Protein AF-A0A958L9L6-F1 (afdb_monomer)

Solvent-accessible surface area (backbone atoms only — not comparable to full-atom values): 23900 Å² total; per-residue (Å²): 133,82,73,75,76,57,83,47,54,63,52,34,65,40,58,26,50,56,84,92,42,79,41,20,34,39,56,53,23,27,55,52,35,28,65,25,54,70,37,57,54,49,74,43,68,43,80,93,53,85,84,73,60,66,41,77,41,47,22,61,64,42,53,63,46,32,39,76,43,35,75,62,50,31,68,38,61,46,39,55,55,84,55,63,70,56,37,56,69,61,63,46,49,82,83,49,56,77,49,52,52,38,25,52,48,64,55,74,69,35,78,51,49,60,56,53,52,50,54,51,48,56,36,57,76,68,66,53,83,72,50,78,66,51,49,48,51,54,50,51,52,51,31,53,51,51,50,51,28,37,33,60,23,57,55,48,14,58,32,49,41,41,72,87,69,77,55,88,64,51,40,19,58,67,69,48,57,69,69,60,32,56,39,50,48,43,31,54,52,30,45,51,53,46,57,50,42,69,63,66,74,56,62,69,66,58,55,53,51,37,50,51,52,26,35,51,29,44,51,57,37,49,56,52,31,35,70,43,22,58,74,77,57,54,61,68,67,47,30,50,50,50,51,46,53,66,74,68,37,32,53,61,56,12,24,54,26,16,44,53,12,18,56,24,17,50,47,20,63,75,66,67,40,66,68,32,48,50,47,16,50,53,24,42,51,50,12,48,51,31,38,50,47,43,52,49,52,49,25,68,62,70,75,44,82,64,65,88,49,71,31,32,41,46,54,44,28,32,54,42,13,39,52,52,25,52,57,50,27,73,76,66,73,45,41,64,39,43,33,21,17,18,46,49,28,23,54,38,39,50,48,52,71,76,36,45,91,81,24,57,77,71,93,70,71,74,59,77,92,69,54,95,45,69,44,53,54,55,14,52,55,36,33,49,48,13,48,5,26,42,47,35,24,48,39,38,47,56,56,40,50,54,44,45,76,71,40,44,80,84,36,43,66,61,43,54,55,48,52,51,51,29,53,54,25,42,55,54,13,52,54,31,36,52,53,12,52,53,35,41,28,53,26,31,27,75,75,71,76,40,56,74,64,93,43,79,90,66,66,114

Sequence (460 aa):
IFAQTPLAEPLKSLHVQDGGRIKPFNTFANEALQLIYGKETFSGNRPGDSSGALEKRHAVDIILTWMIIPDHWQEVPIVQIRHNGLKEALGLDPDKTKKTYFTPLELLRNDRLALLIQELNNRRDAQEKLDPYYQAVETLESQLSMFQAIATGIALRVLPPSKESGMSKWFSVNELSGESQEKFAKITQAFIKLVSLQVSATDPDEVAKVKLELQQAVDDFKDFARAQDPEAYGSEDLVKAEVHLKDFHPFQWAWMAYLLATILAAMAFVSHKKWAQTGAWIFMILGLVLHTYGMSLRVYIIGRPPVSNMYETVIWVPWGTVVFAMILNAIRKNYLLFIGAGLAATLCLILSDLSPVVLDPSLQPLQPVLRDNFWLVVHVIIIVTSYAAFFLAFAIGDILLFYFARDEHKFKNVIKEGVHGIYRSLQIGVVLLALGIITGGIWADYSWGRFWGWDPKETW

Foldseek 3Di:
DPDPDALQNLQQLFWFDDQNDIAGVLQVLQVLLCLFQVGQWDWDDQVPDPVPHTDIHGSSLPLLVCQVPVVVQLQDFRGFQDDLVLCVQLVPDPVCSPPGTDGLVSQVPRPSLVVLVVVLVVCVVVVHDDDPNSVSSVSNVVSSVSSVCSNQQNRGQRAAAAPVVPDLGGDTLNRDDDPLVVLVVQLVVLSVVLSVCVSVVDDPVVSVVS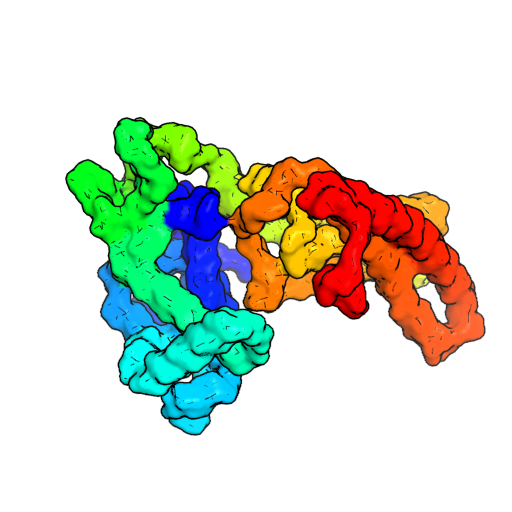SVSNNVSSVVNLVVRCVRPVVSSDDSVLNVLNSCLVVVVLLVLLLVLLVQLLVLLVCCQVPVDPVSVVSNVVSLVSSLVSLVSSQVSLCVNQVAGQQQDPLSLLSLLLSLLSVLLVVCCVVQVRSLSSNLSSVSSNVSSVCSVPPCVVNVPDSHHDDPLQPPQPLSRLLRNLLSSLSSLQSSLVSLVVVLVVVVVVPCVVCVVVNVSSVVSSVVSNVSSVVSNVVSLVSQLVSCCVSVVGSDDPDPVGPD

Mean predicted aligned error: 6.84 Å

Radius of gyration: 25.93 Å; Cα contacts (8 Å, |Δi|>4): 626; chains: 1; bounding box: 67×48×66 Å

Nearest PDB structures (foldseek):
  7s9y-assembly1_A  TM=7.831E-01  e=1.043E-15  Helicobacter hepaticus
  7s9z-assembly1_A  TM=6.158E-01  e=1.303E-12  Helicobacter hepaticus
  5iqp-assembly1_B  TM=2.280E-01  e=6.670E+00  Homo sapiens
  6yo8-assembly2_C  TM=2.419E-01  e=9.889E+00  Homo sapiens

Secondary structure (DSSP, 8-state):
--PPPPTTGGGGG-EEEETTEEEEHHHHHHHHHHHHHSSSEEEEEPTT--S-PEEEEEHHHHHHHHHHSHHHHHHS--EE---HHHHHHTT--TTTTT-SEE-HHHHHT-HHHHHHHHHHHHHHHTTPPPPHHHHHHHHHHHHHHHHHHHHTTSS-EEEPPPGGG---SPEEGGG--THHHHHHHHHHHHHHHHHHHHHTT--HHHHHHHHHHHHHHHHHHHHHHHHH-HHHH--HHHHHHHHHHHHH-HHHHHHHHHHHHHHHHHHHHHH--HHHHHHHHHHHHHHHHHHHHHHHHHHHHHSS-S-SSHHHHHHHHHHHHHHHHHHHHHHH--THHHHHHHHHHHHHHHHHHH-TTTS----PPPPGGGTT-HHHHHHHHHHHHHHHHHHHHHHHHHHHHHHHHHHHHHHHHHHHHHHHHHHHHHHHHHHHHHHHHHHHHHHHHHHHSSS---STTT--

Structure (mmCIF, N/CA/C/O backbone):
data_AF-A0A958L9L6-F1
#
_entry.id   AF-A0A958L9L6-F1
#
loop_
_atom_site.group_PDB
_atom_site.id
_atom_site.type_symbol
_atom_site.label_atom_id
_atom_site.label_alt_id
_atom_site.label_comp_id
_atom_site.label_asym_id
_atom_site.label_entity_id
_atom_site.label_seq_id
_atom_site.pdbx_PDB_ins_code
_atom_site.Cartn_x
_atom_site.Cartn_y
_atom_site.Cartn_z
_atom_site.occupancy
_atom_site.B_iso_or_equiv
_atom_site.auth_seq_id
_atom_site.auth_comp_id
_atom_site.auth_asym_id
_atom_site.auth_atom_id
_atom_site.pdbx_PDB_model_num
ATOM 1 N N . ILE A 1 1 ? 16.183 -5.938 12.113 1.00 29.38 1 ILE A N 1
ATOM 2 C CA . ILE A 1 1 ? 15.165 -5.537 11.106 1.00 29.38 1 ILE A CA 1
ATOM 3 C C . ILE A 1 1 ? 13.974 -6.503 11.097 1.00 29.38 1 ILE A C 1
ATOM 5 O O . ILE A 1 1 ? 12.914 -6.113 10.642 1.00 29.38 1 ILE A O 1
ATOM 9 N N . PHE A 1 2 ? 14.060 -7.685 11.721 1.00 26.39 2 PHE A N 1
ATOM 10 C CA . PHE A 1 2 ? 12.858 -8.385 12.182 1.00 26.39 2 PHE A CA 1
ATOM 11 C C . PHE A 1 2 ? 12.266 -7.602 13.356 1.00 26.39 2 PHE A C 1
ATOM 13 O O . PHE A 1 2 ? 12.851 -7.577 14.439 1.00 26.39 2 PHE A O 1
ATOM 20 N N . ALA A 1 3 ? 11.186 -6.861 13.118 1.00 37.59 3 ALA A N 1
ATOM 21 C CA . ALA A 1 3 ? 10.368 -6.368 14.214 1.00 37.59 3 ALA A CA 1
ATOM 22 C C . ALA A 1 3 ? 9.847 -7.592 14.980 1.00 37.59 3 ALA A C 1
ATOM 24 O O . ALA A 1 3 ? 9.479 -8.589 14.359 1.00 37.59 3 ALA A O 1
ATOM 25 N N . GLN A 1 4 ? 9.869 -7.540 16.311 1.00 56.03 4 GLN A N 1
ATOM 26 C CA . GLN A 1 4 ? 9.242 -8.569 17.138 1.00 56.03 4 GLN A CA 1
ATOM 27 C C . GLN A 1 4 ? 7.792 -8.755 16.677 1.00 56.03 4 GLN A C 1
ATOM 29 O O . GLN A 1 4 ? 7.137 -7.772 16.320 1.00 56.03 4 GLN A O 1
ATOM 34 N N . THR A 1 5 ? 7.315 -9.999 16.638 1.00 65.81 5 THR A N 1
ATOM 35 C CA . THR A 1 5 ? 5.911 -10.321 16.358 1.00 65.81 5 THR A CA 1
ATOM 36 C C . THR A 1 5 ? 5.005 -9.413 17.196 1.00 65.81 5 THR A C 1
ATOM 38 O O . THR A 1 5 ? 5.297 -9.253 18.386 1.00 65.81 5 THR A O 1
ATOM 41 N N . PRO A 1 6 ? 3.940 -8.817 16.624 1.00 76.75 6 PRO A N 1
ATOM 42 C CA . PRO A 1 6 ? 3.036 -7.956 17.379 1.00 76.75 6 PRO A CA 1
ATOM 43 C C . PRO A 1 6 ? 2.556 -8.640 18.654 1.00 76.75 6 PRO A C 1
ATOM 45 O O . PRO A 1 6 ? 2.326 -9.856 18.677 1.00 76.75 6 PRO A O 1
ATOM 48 N N . LEU A 1 7 ? 2.428 -7.863 19.726 1.00 80.31 7 LEU A N 1
ATOM 49 C CA . LEU A 1 7 ? 1.979 -8.393 21.006 1.00 80.31 7 LEU A CA 1
ATOM 50 C C . LEU A 1 7 ? 0.584 -9.007 20.843 1.00 80.31 7 LEU A C 1
ATOM 52 O O . LEU A 1 7 ? 0.374 -10.164 21.207 1.00 80.31 7 LEU A O 1
ATOM 56 N N . ALA A 1 8 ? -0.329 -8.257 20.230 1.00 84.69 8 ALA A N 1
ATOM 57 C CA . ALA A 1 8 ? -1.719 -8.624 20.020 1.00 84.69 8 ALA A CA 1
ATOM 58 C C . ALA A 1 8 ? -1.969 -9.227 18.628 1.00 84.69 8 ALA A C 1
ATOM 60 O O . ALA A 1 8 ? -2.948 -8.899 17.960 1.00 84.69 8 ALA A O 1
ATOM 61 N N . GLU A 1 9 ? -1.095 -10.142 18.194 1.00 89.25 9 GLU A N 1
ATOM 62 C CA . GLU A 1 9 ? -1.241 -10.887 16.936 1.00 89.25 9 GLU A CA 1
ATOM 63 C C . GLU A 1 9 ? -2.655 -11.465 16.700 1.00 89.25 9 GLU A C 1
ATOM 65 O O . GLU A 1 9 ? -3.151 -11.290 15.584 1.00 89.25 9 GLU A O 1
ATOM 70 N N . PRO A 1 10 ? -3.358 -12.045 17.701 1.00 92.56 10 PRO A N 1
ATOM 71 C CA . PRO A 1 10 ? -4.717 -12.556 17.502 1.00 92.56 10 PRO A CA 1
ATOM 72 C C . PRO A 1 10 ? -5.707 -11.536 16.928 1.00 92.56 10 PRO A C 1
ATOM 74 O O . PRO A 1 10 ? -6.582 -11.887 16.135 1.00 92.56 10 PRO A O 1
ATOM 77 N N . LEU A 1 11 ? -5.545 -10.251 17.268 1.00 93.88 11 LEU A N 1
ATOM 78 C CA . LEU A 1 11 ? -6.422 -9.188 16.781 1.00 93.88 11 LEU A CA 1
ATOM 79 C C . LEU A 1 11 ? -6.287 -8.964 15.276 1.00 93.88 11 LEU A C 1
ATOM 81 O O . LEU A 1 11 ? -7.221 -8.448 14.673 1.00 93.88 11 LEU A O 1
ATOM 85 N N . LYS A 1 12 ? -5.171 -9.353 14.640 1.00 94.25 12 LYS A N 1
ATOM 86 C CA . LYS A 1 12 ? -4.914 -9.069 13.218 1.00 94.25 12 LYS A CA 1
ATOM 87 C C . LYS A 1 12 ? -6.055 -9.504 12.300 1.00 94.25 12 LYS A C 1
ATOM 89 O O . LYS A 1 12 ? -6.345 -8.795 11.341 1.00 94.25 12 LYS A O 1
ATOM 94 N N . SER A 1 13 ? -6.674 -10.650 12.589 1.00 93.19 13 SER A N 1
ATOM 95 C CA . SER A 1 13 ? -7.717 -11.267 11.755 1.00 93.19 13 SER A CA 1
ATOM 96 C C . SER A 1 13 ? -9.149 -10.848 12.112 1.00 93.19 13 SER A C 1
ATOM 98 O O . SER A 1 13 ? -10.102 -11.326 11.492 1.00 93.19 13 SER A O 1
ATOM 100 N N . LEU A 1 14 ? -9.331 -9.979 13.112 1.00 95.38 14 LEU A N 1
ATOM 101 C CA . LEU A 1 14 ? -10.655 -9.482 13.475 1.00 95.38 14 LEU A CA 1
ATOM 102 C C . LEU A 1 14 ? -11.242 -8.692 12.297 1.00 95.38 14 LEU A C 1
ATOM 104 O O . LEU A 1 14 ? -10.571 -7.824 11.743 1.00 95.38 14 LEU A O 1
ATOM 108 N N . HIS A 1 15 ? -12.473 -9.007 11.901 1.00 95.44 15 HIS A N 1
ATOM 109 C CA . HIS A 1 15 ? -13.129 -8.345 10.775 1.00 95.44 15 HIS A CA 1
ATOM 110 C C . HIS A 1 15 ? -13.615 -6.956 11.193 1.00 95.44 15 HIS A C 1
ATOM 112 O O . HIS A 1 15 ? -14.270 -6.803 12.224 1.00 95.44 15 HIS A O 1
ATOM 118 N N . VAL A 1 16 ? -13.291 -5.951 10.381 1.00 94.88 16 VAL A N 1
ATOM 119 C CA . VAL A 1 16 ? -13.715 -4.563 10.572 1.00 94.88 16 VAL A CA 1
ATOM 120 C C . VAL A 1 16 ? -14.309 -4.040 9.269 1.00 94.88 16 VAL A C 1
ATOM 122 O O . VAL A 1 16 ? -13.679 -4.139 8.214 1.00 94.88 16 VAL A O 1
ATOM 125 N N . GLN A 1 17 ? -15.512 -3.470 9.328 1.00 93.00 17 GLN A N 1
ATOM 126 C CA . GLN A 1 17 ? -16.100 -2.754 8.197 1.00 93.00 17 GLN A CA 1
ATOM 127 C C . GLN A 1 17 ? -15.580 -1.313 8.166 1.00 93.00 17 GLN A C 1
ATOM 129 O O . GLN A 1 17 ? -15.917 -0.506 9.030 1.00 93.00 17 GLN A O 1
ATOM 134 N N . ASP A 1 18 ? -14.818 -0.968 7.132 1.00 90.56 18 ASP A N 1
ATOM 135 C CA . ASP A 1 18 ? -14.316 0.389 6.913 1.00 90.56 18 ASP A CA 1
ATOM 136 C C . ASP A 1 18 ? -14.115 0.676 5.415 1.00 90.56 18 ASP A C 1
ATOM 138 O O . ASP A 1 18 ? -13.802 -0.222 4.629 1.00 90.56 18 ASP A O 1
ATOM 142 N N . GLY A 1 19 ? -14.335 1.926 4.997 1.00 81.94 19 GLY A N 1
ATOM 143 C CA . GLY A 1 19 ? -14.211 2.335 3.591 1.00 81.94 19 GLY A CA 1
ATOM 144 C C . GLY A 1 19 ? -15.162 1.605 2.631 1.00 81.94 19 GLY A C 1
ATOM 145 O O . GLY A 1 19 ? -14.868 1.482 1.448 1.00 81.94 19 GLY A O 1
ATOM 146 N N . GLY A 1 20 ? -16.289 1.077 3.125 1.00 84.81 20 GLY A N 1
ATOM 147 C CA . GLY A 1 20 ? -17.272 0.349 2.311 1.00 84.81 20 GLY A CA 1
ATOM 148 C C . GLY A 1 20 ? -16.907 -1.106 1.993 1.00 84.81 20 GLY A C 1
ATOM 149 O O . GLY A 1 20 ? -17.553 -1.713 1.141 1.00 84.81 20 GLY A O 1
ATOM 150 N N . ARG A 1 21 ? -15.902 -1.676 2.669 1.00 89.38 21 ARG A N 1
ATOM 151 C CA . ARG A 1 21 ? -15.559 -3.103 2.599 1.00 89.38 21 ARG A CA 1
ATOM 152 C C . ARG A 1 21 ? -15.269 -3.671 3.984 1.00 89.38 21 ARG A C 1
ATOM 154 O O . ARG A 1 21 ? -15.162 -2.934 4.960 1.00 89.38 21 ARG A O 1
ATOM 161 N N . ILE A 1 22 ? -15.082 -4.982 4.040 1.00 91.88 22 ILE A N 1
ATOM 162 C CA . ILE A 1 22 ? -14.591 -5.680 5.226 1.00 91.88 22 ILE A CA 1
ATOM 163 C C . ILE A 1 22 ? -13.081 -5.863 5.065 1.00 91.88 22 ILE A C 1
ATOM 165 O O . ILE A 1 22 ? -12.606 -6.242 3.989 1.00 91.88 22 ILE A O 1
ATOM 169 N N . LYS A 1 23 ? -12.327 -5.527 6.109 1.00 93.62 23 LYS A N 1
ATOM 170 C CA . LYS A 1 23 ? -10.866 -5.610 6.161 1.00 93.62 23 LYS A CA 1
ATOM 171 C C . LYS A 1 23 ? -10.418 -6.201 7.505 1.00 93.62 23 LYS A C 1
ATOM 173 O O . LYS A 1 23 ? -11.146 -6.070 8.489 1.00 93.62 23 LYS A O 1
ATOM 178 N N . PRO A 1 24 ? -9.242 -6.845 7.585 1.00 95.75 24 PRO A N 1
ATOM 179 C CA . PRO A 1 24 ? -8.649 -7.198 8.869 1.00 95.75 24 PRO A CA 1
ATOM 180 C C . PRO A 1 24 ? -8.400 -5.949 9.715 1.00 95.75 24 PRO A C 1
ATOM 182 O O . PRO A 1 24 ? -7.963 -4.913 9.202 1.00 95.75 24 PRO A O 1
ATOM 185 N N . PHE A 1 25 ? -8.544 -6.085 11.031 1.00 96.06 25 PHE A N 1
ATOM 186 C CA . PHE A 1 25 ? -8.126 -5.071 11.994 1.00 96.06 25 PHE A CA 1
ATOM 187 C C . PHE A 1 25 ? -6.642 -4.723 11.836 1.00 96.06 25 PHE A C 1
ATOM 189 O O . PHE A 1 25 ? -6.272 -3.577 12.060 1.00 96.06 25 PHE A O 1
ATOM 196 N N . ASN A 1 26 ? -5.797 -5.656 11.366 1.00 95.00 26 ASN A N 1
ATOM 197 C CA . ASN A 1 26 ? -4.416 -5.341 10.990 1.00 95.00 26 ASN A CA 1
ATOM 198 C C . ASN A 1 26 ? -4.344 -4.194 9.970 1.00 95.00 26 ASN A C 1
ATOM 200 O O . ASN A 1 26 ? -3.628 -3.220 10.188 1.00 95.00 26 ASN A O 1
ATOM 204 N N . THR A 1 27 ? -5.097 -4.277 8.870 1.00 93.94 27 THR A N 1
ATOM 205 C CA . THR A 1 27 ? -5.102 -3.219 7.851 1.00 93.94 27 THR A CA 1
ATOM 206 C C . THR A 1 27 ? -5.696 -1.936 8.403 1.00 93.94 27 THR A C 1
ATOM 208 O O . THR A 1 27 ? -5.066 -0.891 8.278 1.00 93.94 27 THR A O 1
ATOM 211 N N . PHE A 1 28 ? -6.855 -2.021 9.064 1.00 95.31 28 PHE A N 1
ATOM 212 C CA . PHE A 1 28 ? -7.498 -0.859 9.680 1.00 95.31 28 PHE A CA 1
ATOM 213 C C . PHE A 1 28 ? -6.544 -0.120 10.630 1.00 95.31 28 PHE A C 1
ATOM 215 O O . PHE A 1 28 ? -6.386 1.094 10.537 1.00 95.31 28 PHE A O 1
ATOM 222 N N . ALA A 1 29 ? -5.864 -0.853 11.515 1.00 95.25 29 ALA A N 1
ATOM 223 C CA . ALA A 1 29 ? -4.959 -0.272 12.492 1.00 95.25 29 ALA A CA 1
ATOM 224 C C . ALA A 1 29 ? -3.764 0.421 11.821 1.00 95.25 29 ALA A C 1
ATOM 226 O O . ALA A 1 29 ? -3.405 1.533 12.207 1.00 95.25 29 ALA A O 1
ATOM 227 N N . ASN A 1 30 ? -3.162 -0.211 10.808 1.00 92.81 30 ASN A N 1
ATOM 228 C CA . ASN A 1 30 ? -2.043 0.378 10.071 1.00 92.81 30 ASN A CA 1
ATOM 229 C C . ASN A 1 30 ? -2.466 1.631 9.292 1.00 92.81 30 ASN A C 1
ATOM 231 O O . ASN A 1 30 ? -1.774 2.641 9.384 1.00 92.81 30 ASN A O 1
ATOM 235 N N . GLU A 1 31 ? -3.605 1.598 8.592 1.00 92.19 31 GLU A N 1
ATOM 236 C CA . GLU A 1 31 ? -4.153 2.755 7.867 1.00 92.19 31 GLU A CA 1
ATOM 237 C C . GLU A 1 31 ? -4.471 3.913 8.832 1.00 92.19 31 GLU A C 1
ATOM 239 O O . GLU A 1 31 ? -4.072 5.052 8.587 1.00 92.19 31 GLU A O 1
ATOM 244 N N . ALA A 1 32 ? -5.096 3.629 9.981 1.00 94.12 32 ALA A N 1
ATOM 245 C CA . ALA A 1 32 ? -5.408 4.633 10.999 1.00 94.12 32 ALA A CA 1
ATOM 246 C C . ALA A 1 32 ? -4.148 5.268 11.610 1.00 94.12 32 ALA A C 1
ATOM 248 O O . ALA A 1 32 ? -4.046 6.496 11.708 1.00 94.12 32 ALA A O 1
ATOM 249 N N . LEU A 1 33 ? -3.164 4.448 12.000 1.00 94.00 33 LEU A N 1
ATOM 250 C CA . LEU A 1 33 ? -1.911 4.956 12.556 1.00 94.00 33 LEU A CA 1
ATOM 251 C C . LEU A 1 33 ? -1.123 5.738 11.500 1.00 94.00 33 LEU A C 1
ATOM 253 O O . LEU A 1 33 ? -0.554 6.781 11.806 1.00 94.00 33 LEU A O 1
ATOM 257 N N . GLN A 1 34 ? -1.120 5.281 10.251 1.00 90.88 34 GLN A N 1
ATOM 258 C CA . GLN A 1 34 ? -0.458 5.971 9.155 1.00 90.88 34 GLN A CA 1
ATOM 259 C C . GLN A 1 34 ? -1.111 7.313 8.827 1.00 90.88 34 GLN A C 1
ATOM 261 O O . GLN A 1 34 ? -0.387 8.281 8.606 1.00 90.88 34 GLN A O 1
ATOM 266 N N . LEU A 1 35 ? -2.441 7.406 8.844 1.00 91.25 35 LEU A N 1
ATOM 267 C CA . LEU A 1 35 ? -3.147 8.669 8.645 1.00 91.25 35 LEU A CA 1
ATOM 268 C C . LEU A 1 35 ? -2.755 9.692 9.721 1.00 91.25 35 LEU A C 1
ATOM 270 O O . LEU A 1 35 ? -2.390 10.823 9.401 1.00 91.25 35 LEU A O 1
ATOM 274 N N . ILE A 1 36 ? -2.783 9.289 10.994 1.00 92.94 36 ILE A N 1
ATOM 275 C CA . ILE A 1 36 ? -2.601 10.197 12.138 1.00 92.94 36 ILE A CA 1
ATOM 276 C C . ILE A 1 36 ? -1.122 10.481 12.428 1.00 92.94 36 ILE A C 1
ATOM 278 O O . ILE A 1 36 ? -0.724 11.640 12.542 1.00 92.94 36 ILE A O 1
ATOM 282 N N . TYR A 1 37 ? -0.297 9.436 12.496 1.00 92.19 37 TYR A N 1
ATOM 283 C CA . TYR A 1 37 ? 1.119 9.489 12.877 1.00 92.19 37 TYR A CA 1
ATOM 284 C C . TYR A 1 37 ? 2.079 9.460 11.673 1.00 92.19 37 TYR A C 1
ATOM 286 O O . TYR A 1 37 ? 3.285 9.668 11.814 1.00 92.19 37 TYR A O 1
ATOM 294 N N . GLY A 1 38 ? 1.593 9.208 10.457 1.00 87.69 38 GLY A N 1
ATOM 295 C CA . GLY A 1 38 ? 2.421 9.189 9.245 1.00 87.69 38 GLY A CA 1
ATOM 296 C C . GLY A 1 38 ? 3.287 7.936 9.073 1.00 87.69 38 GLY A C 1
ATOM 297 O O . GLY A 1 38 ? 4.092 7.891 8.140 1.00 87.69 38 GLY A O 1
ATOM 298 N N . LYS A 1 39 ? 3.174 6.941 9.965 1.00 87.75 39 LYS A N 1
ATOM 299 C CA . LYS A 1 39 ? 3.938 5.679 9.949 1.00 87.75 39 LYS A CA 1
ATOM 300 C C . LYS A 1 39 ? 3.067 4.510 10.413 1.00 87.75 39 LYS A C 1
ATOM 302 O O . LYS A 1 39 ? 2.189 4.703 11.238 1.00 87.75 39 LYS A O 1
ATOM 307 N N . GLU A 1 40 ? 3.390 3.299 9.967 1.00 85.56 40 GLU A N 1
ATOM 308 C CA . GLU A 1 40 ? 2.727 2.050 10.395 1.00 85.56 40 GLU A CA 1
ATOM 309 C C . GLU A 1 40 ? 3.237 1.519 11.757 1.00 85.56 40 GLU A C 1
ATOM 311 O O . GLU A 1 40 ? 2.651 0.623 12.360 1.00 85.56 40 GLU A O 1
ATOM 316 N N . THR A 1 41 ? 4.316 2.102 12.296 1.00 88.56 41 THR A N 1
ATOM 317 C CA . THR A 1 41 ? 4.828 1.796 13.643 1.00 88.56 41 THR A CA 1
ATOM 318 C C . THR A 1 41 ? 4.942 3.062 14.474 1.00 88.56 41 THR A C 1
ATOM 320 O O . THR A 1 41 ? 5.559 4.041 14.036 1.00 88.56 41 THR A O 1
ATOM 323 N N . PHE A 1 42 ? 4.436 3.019 15.700 1.00 89.25 42 PHE A N 1
ATOM 324 C CA . PHE A 1 42 ? 4.573 4.103 16.663 1.00 89.25 42 PHE A CA 1
ATOM 325 C C . PHE A 1 42 ? 5.920 4.005 17.378 1.00 89.25 42 PHE A C 1
ATOM 327 O O . PHE A 1 42 ? 6.421 2.911 17.636 1.00 89.25 42 PHE A O 1
ATOM 334 N N . SER A 1 43 ? 6.521 5.148 17.693 1.00 86.12 43 SER A N 1
ATOM 335 C CA . SER A 1 43 ? 7.728 5.229 18.517 1.00 86.12 43 SER A CA 1
ATOM 336 C C . SER A 1 43 ? 7.449 6.147 19.697 1.00 86.12 43 SER A C 1
ATOM 338 O O . SER A 1 43 ? 7.217 7.339 19.503 1.00 86.12 43 SER A O 1
ATOM 340 N N . GLY A 1 44 ? 7.475 5.591 20.904 1.00 78.88 44 GLY A N 1
ATOM 341 C CA . GLY A 1 44 ? 7.221 6.325 22.141 1.00 78.88 44 GLY A CA 1
ATOM 342 C C . GLY A 1 44 ? 8.013 5.745 23.303 1.00 78.88 44 GLY A C 1
ATOM 343 O O . GLY A 1 44 ? 8.576 4.657 23.196 1.00 78.88 44 GLY A O 1
ATOM 344 N N . ASN A 1 45 ? 8.083 6.480 24.409 1.00 67.19 45 ASN A N 1
ATOM 345 C CA . ASN A 1 45 ? 8.751 5.988 25.611 1.00 67.19 45 ASN A CA 1
ATOM 346 C C . ASN A 1 45 ? 8.016 4.757 26.145 1.00 67.19 45 ASN A C 1
ATOM 348 O O . ASN A 1 45 ? 6.782 4.735 26.194 1.00 67.19 45 ASN A O 1
ATOM 352 N N . ARG A 1 46 ? 8.772 3.748 26.582 1.00 64.56 46 ARG A N 1
ATOM 353 C CA . ARG A 1 46 ? 8.178 2.621 27.297 1.00 64.56 46 ARG A CA 1
ATOM 354 C C . ARG A 1 46 ? 7.629 3.122 28.645 1.00 64.56 46 ARG A C 1
ATOM 356 O O . ARG A 1 46 ? 8.341 3.827 29.362 1.00 64.56 46 ARG A O 1
ATOM 363 N N . PRO A 1 47 ? 6.383 2.780 29.022 1.00 54.56 47 PRO A N 1
ATOM 364 C CA . PRO A 1 47 ? 5.849 3.104 30.339 1.00 54.56 47 PRO A CA 1
ATOM 365 C C . PRO A 1 47 ? 6.771 2.558 31.436 1.00 54.56 47 PRO A C 1
ATOM 367 O O . PRO A 1 47 ? 7.086 1.370 31.433 1.00 54.56 47 PRO A O 1
ATOM 370 N N . GLY A 1 48 ? 7.221 3.427 32.344 1.00 54.19 48 GLY A N 1
ATOM 371 C CA . GLY A 1 48 ? 8.142 3.069 33.431 1.00 54.19 48 GLY A CA 1
ATOM 372 C C . GLY A 1 48 ? 9.633 3.082 33.070 1.00 54.19 48 GLY A C 1
ATOM 373 O O . GLY A 1 48 ? 10.456 2.884 33.959 1.00 54.19 48 GLY A O 1
ATOM 374 N N . ASP A 1 49 ? 9.998 3.353 31.813 1.00 57.06 49 ASP A N 1
ATOM 375 C CA . ASP A 1 49 ? 11.393 3.461 31.387 1.00 57.06 49 ASP A CA 1
ATOM 376 C C . ASP A 1 49 ? 11.851 4.927 31.356 1.00 57.06 49 ASP A C 1
ATOM 378 O O . ASP A 1 49 ? 11.420 5.732 30.527 1.00 57.06 49 ASP A O 1
ATOM 382 N N . SER A 1 50 ? 12.740 5.281 32.282 1.00 57.66 50 SER A N 1
ATOM 383 C CA . SER A 1 50 ? 13.366 6.601 32.382 1.00 57.66 50 SER A CA 1
ATOM 384 C C . SER A 1 50 ? 14.655 6.729 31.559 1.00 57.66 50 SER A C 1
ATOM 386 O O . SER A 1 50 ? 15.259 7.801 31.551 1.00 57.66 50 SER A O 1
ATOM 388 N N . SER A 1 51 ? 15.071 5.682 30.832 1.00 63.31 51 SER A N 1
ATOM 389 C CA . SER A 1 51 ? 16.283 5.690 29.995 1.00 63.31 51 SER A CA 1
ATOM 390 C C . SER A 1 51 ? 16.179 6.590 28.758 1.00 63.31 51 SER A C 1
ATOM 392 O O . SER A 1 51 ? 17.188 6.869 28.109 1.00 63.31 51 SER A O 1
ATOM 394 N N . GLY A 1 52 ? 14.966 7.039 28.412 1.00 62.16 52 GLY A N 1
ATOM 395 C CA . GLY A 1 52 ? 14.695 7.805 27.195 1.00 62.16 52 GLY A CA 1
ATOM 396 C C . GLY A 1 52 ? 14.745 6.966 25.911 1.00 62.16 52 GLY A C 1
ATOM 397 O O . GLY A 1 52 ? 14.685 7.529 24.817 1.00 62.16 52 GLY A O 1
ATOM 398 N N . ALA A 1 53 ? 14.855 5.636 26.015 1.00 66.69 53 ALA A N 1
ATOM 399 C CA . ALA A 1 53 ? 14.791 4.746 24.865 1.00 66.69 53 ALA A CA 1
ATOM 400 C C . ALA A 1 53 ? 13.364 4.693 24.292 1.00 66.69 53 ALA A C 1
ATOM 402 O O . ALA A 1 53 ? 12.394 4.376 24.984 1.00 66.69 53 ALA A O 1
ATOM 403 N N . LEU A 1 54 ? 13.238 4.992 22.997 1.00 74.19 54 LEU A N 1
ATOM 404 C CA . LEU A 1 54 ? 11.974 4.872 22.275 1.00 74.19 54 LEU A CA 1
ATOM 405 C C . LEU A 1 54 ? 11.716 3.406 21.921 1.00 74.19 54 LEU A C 1
ATOM 407 O O . LEU A 1 54 ? 12.484 2.788 21.179 1.00 74.19 54 LEU A O 1
ATOM 411 N N . GLU A 1 55 ? 10.603 2.868 22.403 1.00 79.75 55 GLU A N 1
ATOM 412 C CA . GLU A 1 55 ? 10.104 1.554 22.019 1.00 79.75 55 GLU A CA 1
ATOM 413 C C . GLU A 1 55 ? 9.283 1.679 20.730 1.00 79.75 55 GLU A C 1
ATOM 415 O O . GLU A 1 55 ? 8.405 2.540 20.605 1.00 79.75 55 GLU A O 1
ATOM 420 N N . LYS A 1 56 ? 9.572 0.811 19.753 1.00 84.31 56 LYS A N 1
ATOM 421 C CA . LYS A 1 56 ? 8.756 0.681 18.544 1.00 84.31 56 LYS A CA 1
ATOM 422 C C . LYS A 1 56 ? 7.638 -0.316 18.790 1.00 84.31 56 LYS A C 1
ATOM 424 O O . LYS A 1 56 ? 7.909 -1.452 19.167 1.00 84.31 56 LYS A O 1
ATOM 429 N N . ARG A 1 57 ? 6.407 0.096 18.513 1.00 86.62 57 ARG A N 1
ATOM 430 C CA . ARG A 1 57 ? 5.205 -0.725 18.676 1.00 86.62 57 ARG A CA 1
ATOM 431 C C . ARG A 1 57 ? 4.405 -0.752 17.380 1.00 86.62 57 ARG A C 1
ATOM 433 O O . ARG A 1 57 ? 4.353 0.248 16.657 1.00 86.62 57 ARG A O 1
ATOM 440 N N . HIS A 1 58 ? 3.805 -1.900 17.087 1.00 90.06 58 HIS A N 1
ATOM 441 C CA . HIS A 1 58 ? 2.978 -2.086 15.897 1.00 90.06 58 HIS A CA 1
ATOM 442 C C . HIS A 1 58 ? 1.618 -1.418 16.069 1.00 90.06 58 HIS A C 1
ATOM 444 O O . HIS A 1 58 ? 1.132 -1.269 17.190 1.00 90.06 58 HIS A O 1
ATOM 450 N N . ALA A 1 59 ? 0.977 -1.049 14.960 1.00 91.69 59 ALA A N 1
ATOM 451 C CA . ALA A 1 59 ? -0.330 -0.398 14.997 1.00 91.69 59 ALA A CA 1
ATOM 452 C C . ALA A 1 59 ? -1.400 -1.228 15.731 1.00 91.69 59 ALA A C 1
ATOM 454 O O . ALA A 1 59 ? -2.171 -0.685 16.522 1.00 91.69 59 ALA A O 1
ATOM 455 N N . VAL A 1 60 ? -1.394 -2.551 15.538 1.00 91.69 60 VAL A N 1
ATOM 456 C CA . VAL A 1 60 ? -2.321 -3.496 16.191 1.00 91.69 60 VAL A CA 1
ATOM 457 C C . VAL A 1 60 ? -2.220 -3.454 17.720 1.00 91.69 60 VAL A C 1
ATOM 459 O O . VAL A 1 60 ? -3.224 -3.628 18.404 1.00 91.69 60 VAL A O 1
ATOM 462 N N . ASP A 1 61 ? -1.038 -3.149 18.259 1.00 89.31 61 ASP A N 1
ATOM 463 C CA . ASP A 1 61 ? -0.790 -3.098 19.704 1.00 89.31 61 ASP A CA 1
ATOM 464 C C . ASP A 1 61 ? -1.234 -1.765 20.334 1.00 89.31 61 ASP A C 1
ATOM 466 O O . ASP A 1 61 ? -1.277 -1.637 21.556 1.00 89.31 61 ASP A O 1
ATOM 470 N N . ILE A 1 62 ? -1.538 -0.750 19.518 1.00 89.88 62 ILE A N 1
ATOM 471 C CA . ILE A 1 62 ? -1.787 0.621 19.983 1.00 89.88 62 ILE A CA 1
ATOM 472 C C . ILE A 1 62 ? -3.193 1.096 19.675 1.00 89.88 62 ILE A C 1
ATOM 474 O O . ILE A 1 62 ? -3.804 1.732 20.528 1.00 89.88 62 ILE A O 1
ATOM 478 N N . ILE A 1 63 ? -3.730 0.804 18.495 1.00 93.81 63 ILE A N 1
ATOM 479 C CA . ILE A 1 63 ? -4.994 1.405 18.053 1.00 93.81 63 ILE A CA 1
ATOM 480 C C . ILE A 1 63 ? -6.147 1.068 19.002 1.00 93.81 63 ILE A C 1
ATOM 482 O O . ILE A 1 63 ? -6.947 1.940 19.326 1.00 93.81 63 ILE A O 1
ATOM 486 N N . LEU A 1 64 ? -6.186 -0.150 19.554 1.00 92.50 64 LEU A N 1
ATOM 487 C CA . LEU A 1 64 ? -7.200 -0.503 20.550 1.00 92.50 64 LEU A CA 1
ATOM 488 C C . LEU A 1 64 ? -7.018 0.267 21.874 1.00 92.50 64 LEU A C 1
ATOM 490 O O . LEU A 1 64 ? -7.996 0.579 22.549 1.00 92.50 64 LEU A O 1
ATOM 494 N N . THR A 1 65 ? -5.786 0.649 22.232 1.00 92.94 65 THR A N 1
ATOM 495 C CA . THR A 1 65 ? -5.525 1.461 23.433 1.00 92.94 65 THR A CA 1
ATOM 496 C C . THR A 1 65 ? -6.071 2.884 23.313 1.00 92.94 65 THR A C 1
ATOM 498 O O . THR A 1 65 ? -6.397 3.477 24.335 1.00 92.94 65 THR A O 1
ATOM 501 N N . TRP A 1 66 ? -6.236 3.420 22.097 1.00 94.19 66 TRP A N 1
ATOM 502 C CA . TRP A 1 66 ? -6.857 4.735 21.890 1.00 94.19 66 TRP A CA 1
ATOM 503 C C . TRP A 1 66 ? -8.327 4.743 22.306 1.00 94.19 66 TRP A C 1
ATOM 505 O O . TRP A 1 66 ? -8.816 5.759 22.780 1.00 94.19 66 TRP A O 1
ATOM 515 N N . MET A 1 67 ? -9.004 3.601 22.177 1.00 94.56 67 MET A N 1
ATOM 516 C CA . MET A 1 67 ? -10.375 3.403 22.648 1.00 94.56 67 MET A CA 1
ATOM 517 C C . MET A 1 67 ? -10.435 3.086 24.151 1.00 94.56 67 MET A C 1
ATOM 519 O O . MET A 1 67 ? -11.368 3.495 24.829 1.00 94.56 67 MET A O 1
ATOM 523 N N . ILE A 1 68 ? -9.452 2.350 24.686 1.00 92.75 68 ILE A N 1
ATOM 524 C CA . ILE A 1 68 ? -9.448 1.919 26.098 1.00 92.75 68 ILE A CA 1
ATOM 525 C C . ILE A 1 68 ? -9.041 3.057 27.049 1.00 92.75 68 ILE A C 1
ATOM 527 O O . ILE A 1 68 ? -9.618 3.188 28.125 1.00 92.75 68 ILE A O 1
ATOM 531 N N . ILE A 1 69 ? -8.042 3.865 26.675 1.00 93.44 69 ILE A N 1
ATOM 532 C CA . ILE A 1 69 ? -7.512 4.987 27.473 1.00 93.44 69 ILE A CA 1
ATOM 533 C C . ILE A 1 69 ? -7.406 6.272 26.627 1.00 93.44 69 ILE A C 1
ATOM 535 O O . ILE A 1 69 ? -6.306 6.796 26.426 1.00 93.44 69 ILE A O 1
ATOM 539 N N . PRO A 1 70 ? -8.531 6.801 26.111 1.00 93.88 70 PRO A N 1
ATOM 540 C CA . PRO A 1 70 ? -8.525 7.939 25.191 1.00 93.88 70 PRO A CA 1
ATOM 541 C C . PRO A 1 70 ? -7.898 9.200 25.796 1.00 93.88 70 PRO A C 1
ATOM 543 O O . PRO A 1 70 ? -7.188 9.916 25.092 1.00 93.88 70 PRO A O 1
ATOM 546 N N . ASP A 1 71 ? -8.097 9.445 27.094 1.00 93.25 71 ASP A N 1
ATOM 547 C CA . ASP A 1 71 ? -7.567 10.626 27.788 1.00 93.25 71 ASP A CA 1
ATOM 548 C C . ASP A 1 71 ? -6.036 10.675 27.757 1.00 93.25 71 ASP A C 1
ATOM 550 O O . ASP A 1 71 ? -5.453 11.726 27.506 1.00 93.25 71 ASP A O 1
ATOM 554 N N . HIS A 1 72 ? -5.371 9.523 27.906 1.00 92.06 72 HIS A N 1
ATOM 555 C CA . HIS A 1 72 ? -3.917 9.445 27.773 1.00 92.06 72 HIS A CA 1
ATOM 556 C C . HIS A 1 72 ? -3.474 9.842 26.360 1.00 92.06 72 HIS A C 1
ATOM 558 O O . HIS A 1 72 ? -2.578 10.664 26.187 1.00 92.06 72 HIS A O 1
ATOM 564 N N . TRP A 1 73 ? -4.122 9.289 25.332 1.00 93.25 73 TRP A N 1
ATOM 565 C CA . TRP A 1 73 ? -3.732 9.512 23.939 1.00 93.25 73 TRP A CA 1
ATOM 566 C C . TRP A 1 73 ? -4.066 10.906 23.411 1.00 93.25 73 TRP A C 1
ATOM 568 O O . TRP A 1 73 ? -3.405 11.372 22.484 1.00 93.25 73 TRP A O 1
ATOM 578 N N . GLN A 1 74 ? -5.018 11.604 24.029 1.00 94.19 74 GLN A N 1
ATOM 579 C CA . GLN A 1 74 ? -5.267 13.022 23.770 1.00 94.19 74 GLN A CA 1
ATOM 580 C C . GLN A 1 74 ? -4.067 13.908 24.137 1.00 94.19 74 GLN A C 1
ATOM 582 O O . GLN A 1 74 ? -3.889 14.969 23.535 1.00 94.19 74 GLN A O 1
ATOM 587 N N . GLU A 1 75 ? -3.224 13.470 25.075 1.00 92.75 75 GLU A N 1
ATOM 588 C CA . GLU A 1 75 ? -2.036 14.194 25.539 1.00 92.75 75 GLU A CA 1
ATOM 589 C C . GLU A 1 75 ? -0.734 13.732 24.863 1.00 92.75 75 GLU A C 1
ATOM 591 O O . GLU A 1 75 ? 0.291 14.412 24.952 1.00 92.75 75 GLU A O 1
ATOM 596 N N . VAL A 1 76 ? -0.748 12.605 24.145 1.00 91.38 76 VAL A N 1
ATOM 597 C CA . VAL A 1 76 ? 0.427 12.110 23.415 1.00 91.38 76 VAL A CA 1
ATOM 598 C C . VAL A 1 76 ? 0.549 12.840 22.068 1.00 91.38 76 VAL A C 1
ATOM 600 O O . VAL A 1 76 ? -0.432 12.942 21.328 1.00 91.38 76 VAL A O 1
ATOM 603 N N . PRO A 1 77 ? 1.742 13.342 21.687 1.00 91.69 77 PRO A N 1
ATOM 604 C CA . PRO A 1 77 ? 1.941 14.011 20.405 1.00 91.69 77 PRO A CA 1
ATOM 605 C C . PRO A 1 77 ? 1.955 12.991 19.259 1.00 91.69 77 PRO A C 1
ATOM 607 O O . PRO A 1 77 ? 3.011 12.492 18.864 1.00 91.69 77 PRO A O 1
ATOM 610 N N . ILE A 1 78 ? 0.770 12.671 18.739 1.00 92.50 78 ILE A N 1
ATOM 611 C CA . ILE A 1 78 ? 0.567 11.676 17.677 1.00 92.50 78 ILE A CA 1
ATOM 612 C C . ILE A 1 78 ? 0.145 12.279 16.338 1.00 92.50 78 ILE A C 1
ATOM 614 O O . ILE A 1 78 ? 0.350 11.632 15.319 1.00 92.50 78 ILE A O 1
ATOM 618 N N . VAL A 1 79 ? -0.408 13.495 16.313 1.00 93.75 79 VAL A N 1
ATOM 619 C CA . VAL A 1 79 ? -0.962 14.092 15.088 1.00 93.75 79 VAL A CA 1
ATOM 620 C C . VAL A 1 79 ? 0.147 14.770 14.297 1.00 93.75 79 VAL A C 1
ATOM 622 O O . VAL A 1 79 ? 0.753 15.737 14.763 1.00 93.75 79 VAL A O 1
ATOM 625 N N . GLN A 1 80 ? 0.434 14.261 13.101 1.00 91.00 80 GLN A N 1
ATOM 626 C CA . GLN A 1 80 ? 1.486 14.790 12.242 1.00 91.00 80 GLN A CA 1
ATOM 627 C C . GLN A 1 80 ? 0.998 15.963 11.382 1.00 91.00 80 GLN A C 1
ATOM 629 O O . GLN A 1 80 ? 0.155 15.783 10.508 1.00 91.00 80 GLN A O 1
ATOM 634 N N . ILE A 1 81 ? 1.645 17.127 11.519 1.00 90.81 81 ILE A N 1
ATOM 635 C CA . ILE A 1 81 ? 1.429 18.294 10.649 1.00 90.81 81 ILE A CA 1
ATOM 636 C C . ILE A 1 81 ? 2.725 18.607 9.895 1.00 90.81 81 ILE A C 1
ATOM 638 O O . ILE A 1 81 ? 3.726 19.022 10.485 1.00 90.81 81 ILE A O 1
ATOM 642 N N . ARG A 1 82 ? 2.716 18.411 8.569 1.00 85.62 82 ARG A N 1
ATOM 643 C CA . ARG A 1 82 ? 3.880 18.668 7.693 1.00 85.62 82 ARG A CA 1
ATOM 644 C C . ARG A 1 82 ? 3.899 20.079 7.107 1.00 85.62 82 ARG A C 1
ATOM 646 O O . ARG A 1 82 ? 4.975 20.632 6.908 1.00 85.62 82 ARG A O 1
ATOM 653 N N . HIS A 1 83 ? 2.729 20.653 6.829 1.00 89.38 83 HIS A N 1
ATOM 654 C CA . HIS A 1 83 ? 2.617 21.929 6.125 1.00 89.38 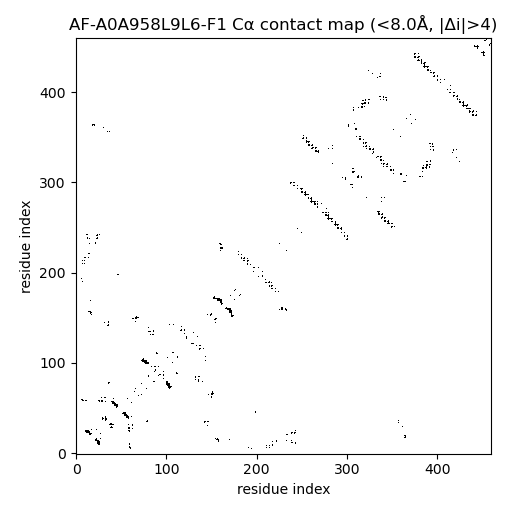83 HIS A CA 1
ATOM 655 C C . HIS A 1 83 ? 2.897 23.111 7.065 1.00 89.38 83 HIS A C 1
ATOM 657 O O . HIS A 1 83 ? 2.142 23.349 8.007 1.00 89.38 83 HIS A O 1
ATOM 663 N N . ASN A 1 84 ? 3.967 23.870 6.812 1.00 87.81 84 ASN A N 1
ATOM 664 C CA . ASN A 1 84 ? 4.378 24.972 7.692 1.00 87.81 84 ASN A CA 1
ATOM 665 C C . ASN A 1 84 ? 3.336 26.094 7.756 1.00 87.81 84 ASN A C 1
ATOM 667 O O . ASN A 1 84 ? 2.999 26.531 8.851 1.00 87.81 84 ASN A O 1
ATOM 671 N N . GLY A 1 85 ? 2.731 26.463 6.621 1.00 89.12 85 GLY A N 1
ATOM 672 C CA . GLY A 1 85 ? 1.674 27.479 6.605 1.00 89.12 85 GLY A CA 1
ATOM 673 C C . GLY A 1 85 ? 0.455 27.091 7.450 1.00 89.12 85 GLY A C 1
ATOM 674 O O . GLY A 1 85 ? -0.181 27.954 8.040 1.00 89.12 85 GLY A O 1
ATOM 675 N N . LEU A 1 86 ? 0.166 25.787 7.590 1.00 91.75 86 LEU A N 1
ATOM 676 C CA . LEU A 1 86 ? -0.922 25.318 8.457 1.00 91.75 86 LEU A CA 1
ATOM 677 C C . LEU A 1 86 ? -0.559 25.491 9.936 1.00 91.75 86 LEU A C 1
ATOM 679 O O . LEU A 1 86 ? -1.394 25.904 10.736 1.00 91.75 86 LEU A O 1
ATOM 683 N N . LYS A 1 87 ? 0.703 25.233 10.301 1.00 90.56 87 LYS A N 1
ATOM 684 C CA . LYS A 1 87 ? 1.191 25.468 11.668 1.00 90.56 87 LYS A CA 1
ATOM 685 C C . LYS A 1 87 ? 1.102 26.945 12.048 1.00 90.56 87 LYS A C 1
ATOM 687 O O . LYS A 1 87 ? 0.639 27.267 13.140 1.00 90.56 87 LYS A O 1
ATOM 692 N N . GLU A 1 88 ? 1.507 27.824 11.133 1.00 89.12 88 GLU A N 1
ATOM 693 C CA . GLU A 1 88 ? 1.433 29.278 11.303 1.00 89.12 88 GLU A CA 1
ATOM 694 C C . GLU A 1 88 ? -0.018 29.756 11.438 1.00 89.12 88 GLU A C 1
ATOM 696 O O . GLU A 1 88 ? -0.340 30.506 12.364 1.00 89.12 88 GLU A O 1
ATOM 701 N N . ALA A 1 89 ? -0.915 29.265 10.577 1.00 90.25 89 ALA A N 1
ATOM 702 C CA . ALA A 1 89 ? -2.335 29.594 10.631 1.00 90.25 89 ALA A CA 1
ATOM 703 C C . ALA A 1 89 ? -2.972 29.181 11.964 1.00 90.25 89 ALA A C 1
ATOM 705 O O . ALA A 1 89 ? -3.682 29.976 12.579 1.00 90.25 89 ALA A O 1
ATOM 706 N N . LEU A 1 90 ? -2.637 27.994 12.477 1.00 91.06 90 LEU A N 1
ATOM 707 C CA . LEU A 1 90 ? -3.071 27.516 13.794 1.00 91.06 90 LEU A CA 1
ATOM 708 C C . LEU A 1 90 ? -2.425 28.275 14.967 1.00 91.06 90 LEU A C 1
ATOM 710 O O . LEU A 1 90 ? -2.808 28.059 16.112 1.00 91.06 90 LEU A O 1
ATOM 714 N N . GLY A 1 91 ? -1.470 29.177 14.725 1.00 87.06 91 GLY A N 1
ATOM 715 C CA . GLY A 1 91 ? -0.791 29.916 15.791 1.00 87.06 91 GLY A CA 1
ATOM 716 C C . GLY A 1 91 ? 0.073 29.022 16.681 1.00 87.06 91 GLY A C 1
ATOM 717 O O . GLY A 1 91 ? 0.290 29.339 17.849 1.00 87.06 91 GLY A O 1
ATOM 718 N N . LEU A 1 92 ? 0.549 27.893 16.148 1.00 85.44 92 LEU A N 1
ATOM 719 C CA . LEU A 1 92 ? 1.475 27.013 16.848 1.00 85.44 92 LEU A CA 1
ATOM 720 C C . LEU A 1 92 ? 2.837 27.731 16.916 1.00 85.44 92 LEU A C 1
ATOM 722 O O . LEU A 1 92 ? 3.452 27.966 15.881 1.00 85.44 92 LEU A O 1
ATOM 726 N N . ASP A 1 93 ? 3.247 28.119 18.132 1.00 66.25 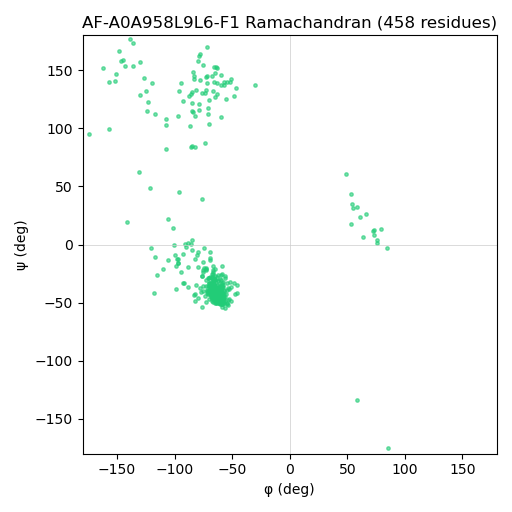93 ASP A N 1
ATOM 727 C CA . ASP A 1 93 ? 4.441 28.915 18.500 1.00 66.25 93 ASP A CA 1
ATOM 728 C C . ASP A 1 93 ? 5.651 28.743 17.545 1.00 66.25 93 ASP A C 1
ATOM 730 O O . ASP A 1 93 ? 5.963 27.603 17.189 1.00 66.25 93 ASP A O 1
ATOM 734 N N . PRO A 1 94 ? 6.379 29.811 17.151 1.00 55.94 94 PRO A N 1
ATOM 735 C CA . PRO A 1 94 ? 7.604 29.718 16.349 1.00 55.94 94 PRO A CA 1
ATOM 736 C C . PRO A 1 94 ? 8.613 28.647 16.809 1.00 55.94 94 PRO A C 1
ATOM 738 O O . PRO A 1 94 ? 9.188 27.981 15.946 1.00 55.94 94 PRO A O 1
ATOM 741 N N . ASP A 1 95 ? 8.772 28.369 18.108 1.00 62.06 95 ASP A N 1
ATOM 742 C CA . ASP A 1 95 ? 9.624 27.256 18.577 1.00 62.06 95 ASP A CA 1
ATOM 743 C C . ASP A 1 95 ? 8.968 25.869 18.402 1.00 62.06 95 ASP A C 1
ATOM 745 O O . ASP A 1 95 ? 9.646 24.855 18.194 1.00 62.06 95 ASP A O 1
ATOM 749 N N . LYS A 1 96 ? 7.630 25.809 18.406 1.00 55.81 96 LYS A N 1
ATOM 750 C CA . LYS A 1 96 ? 6.826 24.617 18.086 1.00 55.81 96 LYS A CA 1
ATOM 751 C C . LYS A 1 96 ? 6.682 24.367 16.581 1.00 55.81 96 LYS A C 1
ATOM 753 O O . LYS A 1 96 ? 6.428 23.224 16.211 1.00 55.81 96 LYS A O 1
ATOM 758 N N . THR A 1 97 ? 6.898 25.345 15.696 1.00 58.81 97 THR A N 1
ATOM 759 C CA . THR A 1 97 ? 6.812 25.137 14.229 1.00 58.81 97 THR A CA 1
ATOM 760 C C . THR A 1 97 ? 7.801 24.081 13.710 1.00 58.81 97 THR A C 1
ATOM 762 O O . THR A 1 97 ? 7.515 23.383 12.731 1.00 58.81 97 THR A O 1
ATOM 765 N N . LYS A 1 98 ? 8.925 23.880 14.418 1.00 63.06 98 LYS A N 1
ATOM 766 C CA . LYS A 1 98 ? 9.904 22.809 14.155 1.00 63.06 98 LYS A CA 1
ATOM 767 C C . LYS A 1 98 ? 9.409 21.417 14.566 1.00 63.06 98 LYS A C 1
ATOM 769 O O . LYS A 1 98 ? 9.912 20.417 14.052 1.00 63.06 9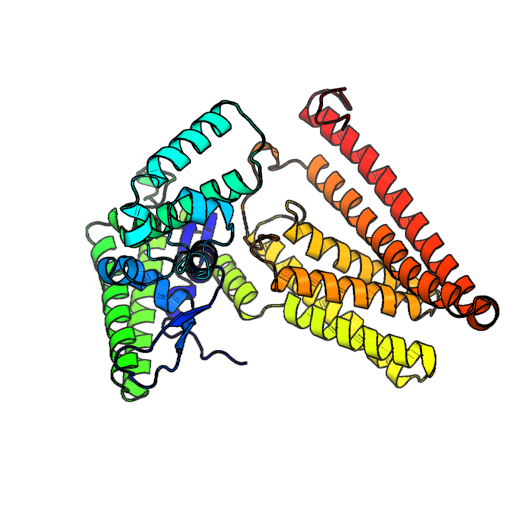8 LYS A O 1
ATOM 774 N N . LYS A 1 99 ? 8.423 21.317 15.467 1.00 73.12 99 LYS A N 1
ATOM 775 C CA . LYS A 1 99 ? 7.810 20.034 15.833 1.00 73.12 99 LYS A CA 1
ATOM 776 C C . LYS A 1 99 ? 6.948 19.533 14.678 1.00 73.12 99 LYS A C 1
ATOM 778 O O . LYS A 1 99 ? 6.265 20.288 13.987 1.00 73.12 99 LYS A O 1
ATOM 783 N N . THR A 1 100 ? 7.036 18.229 14.440 1.00 83.31 100 THR A N 1
ATOM 784 C CA . THR A 1 100 ? 6.257 17.537 13.401 1.00 83.31 100 THR A CA 1
ATOM 785 C C . THR A 1 100 ? 4.976 16.926 13.968 1.00 83.31 100 THR A C 1
ATOM 787 O O . THR A 1 100 ? 4.027 16.734 13.217 1.00 83.31 100 THR A O 1
ATOM 790 N N . TYR A 1 101 ? 4.941 16.655 15.277 1.00 90.00 101 TYR A N 1
ATOM 791 C CA . TYR A 1 101 ? 3.829 16.000 15.962 1.00 90.00 101 TYR A CA 1
ATOM 792 C C . TYR A 1 101 ? 3.235 16.900 17.045 1.00 90.00 101 TYR A C 1
ATOM 794 O O . TYR A 1 101 ? 3.980 17.540 17.792 1.00 90.00 101 TYR A O 1
ATOM 802 N N . PHE A 1 102 ? 1.910 16.896 17.132 1.00 92.19 102 PHE A N 1
ATOM 803 C CA . PHE A 1 102 ? 1.098 17.691 18.050 1.00 92.19 102 PHE A CA 1
ATOM 804 C C . PHE A 1 102 ? 0.096 16.787 18.769 1.00 92.19 102 PHE A C 1
ATOM 806 O O . PHE A 1 102 ? -0.208 15.684 18.301 1.00 92.19 102 PHE A O 1
ATOM 813 N N . THR A 1 103 ? -0.384 17.220 19.933 1.00 93.81 103 THR A N 1
ATOM 814 C CA . THR A 1 103 ? -1.355 16.436 20.703 1.00 93.81 103 THR A CA 1
ATOM 815 C C . THR A 1 103 ? -2.768 16.684 20.164 1.00 93.81 103 THR A C 1
ATOM 817 O O . THR A 1 103 ? -3.085 17.822 19.795 1.00 93.81 103 THR A O 1
ATOM 820 N N . PRO A 1 104 ? -3.643 15.662 20.111 1.00 95.12 104 PRO A N 1
ATOM 821 C CA . PRO A 1 104 ? -5.042 15.868 19.746 1.00 95.12 104 PRO A CA 1
ATOM 822 C C . PRO A 1 104 ? -5.721 16.932 20.616 1.00 95.12 104 PRO A C 1
ATOM 824 O O . PRO A 1 104 ? -6.467 17.757 20.097 1.00 95.12 104 PRO A O 1
ATOM 827 N N . LEU A 1 105 ? -5.422 16.965 21.921 1.00 93.62 105 LEU A N 1
ATOM 828 C CA . LEU A 1 105 ? -6.009 17.930 22.850 1.00 93.62 105 LEU A CA 1
ATOM 829 C C . LEU A 1 105 ? -5.626 19.382 22.530 1.00 93.62 105 LEU A C 1
ATOM 831 O O . LEU A 1 105 ? -6.484 20.259 22.590 1.00 93.62 105 LEU A O 1
ATOM 835 N N . GLU A 1 106 ? -4.358 19.645 22.189 1.00 93.00 106 GLU A N 1
ATOM 836 C CA . GLU A 1 106 ? -3.887 20.986 21.806 1.00 93.00 106 GLU A CA 1
ATOM 837 C C . GLU A 1 106 ? -4.588 21.473 20.533 1.00 93.00 106 GLU A C 1
ATOM 839 O O . GLU A 1 106 ? -4.982 22.634 20.449 1.00 93.00 106 GLU A O 1
ATOM 844 N N . LEU A 1 107 ? -4.774 20.579 19.559 1.00 93.06 107 LEU A N 1
ATOM 845 C CA . LEU A 1 107 ? -5.396 20.905 18.277 1.00 93.06 107 LEU A CA 1
ATOM 846 C C . LEU A 1 107 ? -6.910 21.102 18.398 1.00 93.06 107 LEU A C 1
ATOM 848 O O . LEU A 1 107 ? -7.438 22.075 17.872 1.00 93.06 107 LEU A O 1
ATOM 852 N N . LEU A 1 108 ? -7.604 20.221 19.122 1.00 92.06 108 LEU A N 1
ATOM 853 C CA . LEU A 1 108 ? -9.056 20.299 19.309 1.00 92.06 108 LEU A CA 1
ATOM 854 C C . LEU A 1 108 ? -9.489 21.513 20.140 1.00 92.06 108 LEU A C 1
ATOM 856 O O . LEU A 1 108 ? -10.596 22.007 19.958 1.00 92.06 108 LEU A O 1
ATOM 860 N N . ARG A 1 109 ? -8.627 22.004 21.038 1.00 92.69 109 ARG A N 1
ATOM 861 C CA . ARG A 1 109 ? -8.865 23.232 21.817 1.00 92.69 109 ARG A CA 1
ATOM 862 C C . ARG A 1 109 ? -8.445 24.508 21.087 1.00 92.69 109 ARG A C 1
ATOM 864 O O . ARG A 1 109 ? -8.546 25.588 21.659 1.00 92.69 109 ARG A O 1
ATOM 871 N N . ASN A 1 110 ? -7.927 24.403 19.866 1.00 92.56 110 ASN A N 1
ATOM 872 C CA . ASN A 1 110 ? -7.471 25.559 19.116 1.00 92.56 110 ASN A CA 1
ATOM 873 C C . ASN A 1 110 ? -8.654 26.252 18.427 1.00 92.56 110 ASN A C 1
ATOM 875 O O . ASN A 1 110 ? -9.191 25.737 17.447 1.00 92.56 110 ASN A O 1
ATOM 879 N N . ASP A 1 111 ? -9.008 27.453 18.885 1.00 90.50 111 ASP A N 1
ATOM 880 C CA . ASP A 1 111 ? -10.129 28.233 18.339 1.00 90.50 111 ASP A CA 1
ATOM 881 C C . ASP A 1 111 ? -10.010 28.500 16.826 1.00 90.50 111 ASP A C 1
ATOM 883 O O . ASP A 1 111 ? -11.014 28.647 16.127 1.00 90.50 111 ASP A O 1
ATOM 887 N N . ARG A 1 112 ? -8.785 28.528 16.282 1.00 93.50 112 ARG A N 1
ATOM 888 C CA . ARG A 1 112 ? -8.555 28.755 14.848 1.00 93.50 112 ARG A CA 1
ATOM 889 C C . ARG A 1 112 ? -8.890 27.539 13.992 1.00 93.50 112 ARG A C 1
ATOM 891 O O . ARG A 1 112 ? -9.182 27.709 12.812 1.00 93.50 112 ARG A O 1
ATOM 898 N N . LEU A 1 113 ? -8.865 26.331 14.558 1.00 94.06 113 LEU A N 1
ATOM 899 C CA . LEU A 1 113 ? -9.156 25.103 13.817 1.00 94.06 113 LEU A CA 1
ATOM 900 C C . LEU A 1 113 ? -10.574 25.132 13.231 1.00 94.06 113 LEU A C 1
ATOM 902 O O . LEU A 1 113 ? -10.751 24.826 12.055 1.00 94.06 113 LEU A O 1
ATOM 906 N N . ALA A 1 114 ? -11.562 25.563 14.020 1.00 92.06 114 ALA A N 1
ATOM 907 C CA . ALA A 1 114 ? -12.949 25.687 13.569 1.00 92.06 114 ALA A CA 1
ATOM 908 C C . ALA A 1 114 ? -13.092 26.647 12.374 1.00 92.06 114 ALA A C 1
ATOM 910 O O . ALA A 1 114 ? -13.793 26.326 11.416 1.00 92.06 114 ALA A O 1
ATOM 911 N N . LEU A 1 115 ? -12.383 27.783 12.389 1.00 93.94 115 LEU A N 1
ATOM 912 C CA . LEU A 1 115 ? -12.388 28.743 11.279 1.00 93.94 115 LEU A CA 1
ATOM 913 C C . LEU A 1 115 ? -11.775 28.148 10.003 1.00 93.94 115 LEU A C 1
ATOM 915 O O . LEU A 1 115 ? -12.306 28.345 8.913 1.00 93.94 115 LEU A O 1
ATOM 919 N N . LEU A 1 116 ? -10.679 27.394 10.134 1.00 95.06 116 LEU A N 1
ATOM 920 C CA . LEU A 1 116 ? -10.028 26.738 8.997 1.00 95.06 116 LEU A CA 1
ATOM 921 C C . LEU A 1 116 ? -10.899 25.639 8.381 1.00 95.06 116 LEU A C 1
ATOM 923 O O . LEU A 1 116 ? -10.970 25.539 7.158 1.00 95.06 116 LEU A O 1
ATOM 927 N N . ILE A 1 117 ? -11.579 24.842 9.210 1.00 94.19 117 ILE A N 1
ATOM 928 C CA . ILE A 1 117 ? -12.518 23.812 8.742 1.00 94.19 117 ILE A CA 1
ATOM 929 C C . ILE A 1 117 ? -13.723 24.461 8.049 1.00 94.19 117 ILE A C 1
ATOM 931 O O . ILE A 1 117 ? -14.168 23.984 7.008 1.00 94.19 117 ILE A O 1
ATOM 935 N N . GLN A 1 118 ? -14.233 25.578 8.575 1.00 93.81 118 GLN A N 1
ATOM 936 C CA . GLN A 1 118 ? -15.324 26.310 7.934 1.00 93.81 118 GLN A CA 1
ATOM 937 C C . GLN A 1 118 ? -14.923 26.838 6.547 1.00 93.81 118 GLN A C 1
ATOM 939 O O . GLN A 1 118 ? -15.669 26.662 5.587 1.00 93.81 118 GLN A O 1
ATOM 944 N N . GLU A 1 119 ? -13.737 27.433 6.418 1.00 94.00 119 GLU A N 1
ATOM 945 C CA . GLU A 1 119 ? -13.213 27.906 5.131 1.00 94.00 119 GLU A CA 1
ATOM 946 C C . GLU A 1 119 ? -12.980 26.751 4.141 1.00 94.00 119 GLU A C 1
ATOM 948 O O . GLU A 1 119 ? -13.310 26.869 2.960 1.00 94.00 119 GLU A O 1
ATOM 953 N N . LEU A 1 120 ? -12.472 25.608 4.618 1.00 94.19 120 LEU A N 1
ATOM 954 C CA . LEU A 1 120 ? -12.353 24.390 3.813 1.00 94.19 120 LEU A CA 1
ATOM 955 C C . LEU A 1 120 ? -13.719 23.945 3.264 1.00 94.19 120 LEU A C 1
ATOM 957 O O . LEU A 1 120 ? -13.829 23.633 2.078 1.00 94.19 120 LEU A O 1
ATOM 961 N N . ASN A 1 121 ? -14.758 23.939 4.101 1.00 93.94 121 ASN A N 1
ATOM 962 C CA . ASN A 1 121 ? -16.105 23.540 3.691 1.00 93.94 121 ASN A CA 1
ATOM 963 C C . ASN A 1 121 ? -16.701 24.501 2.655 1.00 93.94 121 ASN A C 1
ATOM 965 O O . ASN A 1 121 ? -17.212 24.038 1.640 1.00 93.94 121 A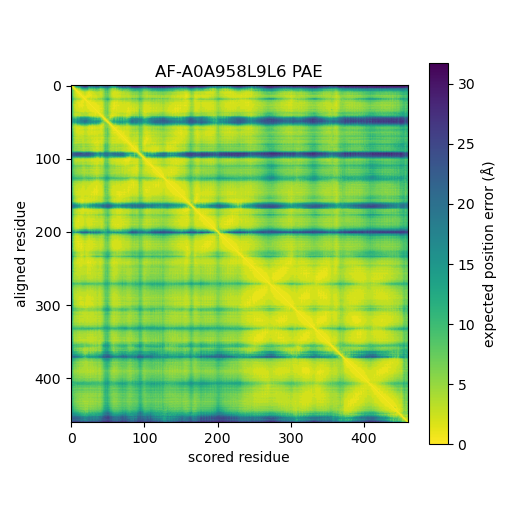SN A O 1
ATOM 969 N N . ASN A 1 122 ? -16.526 25.816 2.821 1.00 94.06 122 ASN A N 1
ATOM 970 C CA . ASN A 1 122 ? -16.967 26.800 1.825 1.00 94.06 122 ASN A CA 1
ATOM 971 C C . ASN A 1 122 ? -16.348 26.540 0.437 1.00 94.06 122 ASN A C 1
ATOM 973 O O . ASN A 1 122 ? -17.026 26.645 -0.584 1.00 94.06 122 ASN A O 1
ATOM 977 N N . ARG A 1 123 ? -15.061 26.169 0.388 1.00 93.06 123 ARG A N 1
ATOM 978 C CA . ARG A 1 123 ? -14.358 25.849 -0.868 1.00 93.06 123 ARG A CA 1
ATOM 979 C C . ARG A 1 123 ? -14.827 24.545 -1.493 1.00 93.06 123 ARG A C 1
ATOM 981 O O . ARG A 1 123 ? -14.955 24.470 -2.715 1.00 93.06 123 ARG A O 1
ATOM 988 N N . ARG A 1 124 ? -15.097 23.529 -0.667 1.00 90.25 124 ARG A N 1
ATOM 989 C CA . ARG A 1 124 ? -15.703 22.266 -1.115 1.00 90.25 124 ARG A CA 1
ATOM 990 C C . ARG A 1 124 ? -17.080 22.516 -1.730 1.00 90.25 124 ARG A C 1
ATOM 992 O O . ARG A 1 124 ? -17.346 22.011 -2.819 1.00 90.25 124 ARG A O 1
ATOM 999 N N . ASP A 1 125 ? -17.903 23.343 -1.090 1.00 92.25 125 ASP A N 1
ATOM 1000 C CA . ASP A 1 125 ? -19.237 23.713 -1.580 1.00 92.25 125 ASP A CA 1
ATOM 1001 C C . ASP A 1 125 ? -19.167 24.502 -2.895 1.00 92.25 125 ASP A C 1
ATOM 1003 O O . ASP A 1 125 ? -19.979 24.295 -3.798 1.00 92.25 125 ASP A O 1
ATOM 1007 N N . ALA A 1 126 ? -18.146 25.349 -3.049 1.00 91.81 126 ALA A N 1
ATOM 1008 C CA . ALA A 1 126 ? -17.844 26.054 -4.294 1.00 91.81 126 ALA A CA 1
ATOM 1009 C C . ALA A 1 126 ? -17.206 25.163 -5.383 1.00 91.81 126 ALA A C 1
ATOM 1011 O O . ALA A 1 126 ? -16.971 25.636 -6.495 1.00 91.81 126 ALA A O 1
ATOM 1012 N N . GLN A 1 127 ? -16.928 23.885 -5.089 1.00 88.31 127 GLN A N 1
ATOM 1013 C CA . GLN A 1 127 ? -16.233 22.938 -5.971 1.00 88.31 127 GLN A CA 1
ATOM 1014 C C . GLN A 1 127 ? -14.859 23.441 -6.450 1.00 88.31 127 GLN A C 1
ATOM 1016 O O . GLN A 1 127 ? -14.402 23.117 -7.550 1.00 88.31 127 GLN A O 1
ATOM 1021 N N . GLU A 1 128 ? -14.177 24.229 -5.616 1.00 88.06 128 GLU A N 1
ATOM 1022 C CA . GLU A 1 128 ? -12.836 24.724 -5.908 1.00 88.06 128 GLU A CA 1
ATOM 1023 C C . GLU A 1 128 ? -11.790 23.610 -5.784 1.00 88.06 128 GLU A C 1
ATOM 1025 O O . GLU A 1 128 ? -11.843 22.751 -4.899 1.00 88.06 128 GLU A O 1
ATOM 1030 N N . LYS A 1 129 ? -10.771 23.645 -6.649 1.00 86.75 129 LYS A N 1
ATOM 1031 C CA . LYS A 1 129 ? -9.611 22.763 -6.506 1.00 86.75 129 LYS A CA 1
ATOM 1032 C C . LYS A 1 129 ? -8.784 23.212 -5.301 1.00 86.75 129 LYS A C 1
ATOM 1034 O O . LYS A 1 129 ? -8.222 24.304 -5.318 1.00 86.75 129 LYS A O 1
ATOM 1039 N N . LEU A 1 130 ? -8.669 22.347 -4.294 1.00 88.81 130 LEU A N 1
ATOM 1040 C CA . LEU A 1 130 ? -7.894 22.634 -3.087 1.00 88.81 130 LEU A CA 1
ATOM 1041 C C . LEU A 1 130 ? -6.401 22.773 -3.409 1.00 88.81 130 LEU A C 1
ATOM 1043 O O . LEU A 1 130 ? -5.793 21.879 -4.012 1.00 88.81 130 LEU A O 1
ATOM 1047 N N . ASP A 1 131 ? -5.814 23.885 -2.976 1.00 91.62 131 ASP A N 1
ATOM 1048 C CA . ASP A 1 131 ? -4.370 24.095 -2.992 1.00 91.62 131 ASP A CA 1
ATOM 1049 C C . ASP A 1 131 ? -3.665 23.231 -1.914 1.00 91.62 131 ASP A C 1
ATOM 1051 O O . ASP A 1 131 ? -4.328 22.626 -1.063 1.00 91.62 131 ASP A O 1
ATOM 1055 N N . PRO A 1 132 ? -2.320 23.139 -1.916 1.00 91.56 132 PRO A N 1
ATOM 1056 C CA . PRO A 1 132 ? -1.593 22.322 -0.942 1.00 91.56 132 PRO A CA 1
ATOM 1057 C C . PRO A 1 132 ? -1.836 22.704 0.526 1.00 91.56 132 PRO A C 1
ATOM 1059 O O . PRO A 1 132 ? -1.686 21.858 1.409 1.00 91.56 132 PRO A O 1
ATOM 1062 N N . TYR A 1 133 ? -2.205 23.958 0.802 1.00 93.56 133 TYR A N 1
ATOM 1063 C CA . TYR A 1 133 ? -2.526 24.406 2.150 1.00 93.56 133 TYR A CA 1
ATOM 1064 C C . TYR A 1 133 ? -3.876 23.831 2.597 1.00 93.56 133 TYR A C 1
ATOM 1066 O O . TYR A 1 133 ? -3.943 23.207 3.656 1.00 93.56 133 TYR A O 1
ATOM 1074 N N . TYR A 1 134 ? -4.927 23.942 1.781 1.00 94.06 134 TYR A N 1
ATOM 1075 C CA . TYR A 1 134 ? -6.241 23.383 2.123 1.00 94.06 134 TYR A CA 1
ATOM 1076 C C . TYR A 1 134 ? -6.280 21.852 2.086 1.00 94.06 134 TYR A C 1
ATOM 1078 O O . TYR A 1 134 ? -6.988 21.254 2.893 1.00 94.06 134 TYR A O 1
ATOM 1086 N N . GLN A 1 135 ? -5.459 21.200 1.258 1.00 91.69 135 GLN A N 1
ATOM 1087 C CA . GLN A 1 135 ? -5.239 19.747 1.342 1.00 91.69 135 GLN A CA 1
ATOM 1088 C C . GLN A 1 135 ? -4.651 19.339 2.703 1.00 91.69 135 GLN A C 1
ATOM 1090 O O . GLN A 1 135 ? -5.016 18.307 3.272 1.00 91.69 135 GLN A O 1
ATOM 1095 N N . ALA A 1 136 ? -3.757 20.159 3.267 1.00 91.88 136 ALA A N 1
ATOM 1096 C CA . ALA A 1 136 ? -3.226 19.922 4.605 1.00 91.88 136 ALA A CA 1
ATOM 1097 C C . ALA A 1 136 ? -4.292 20.134 5.698 1.00 91.88 136 ALA A C 1
ATOM 1099 O O . ALA A 1 136 ? -4.300 19.381 6.672 1.00 91.88 136 ALA A O 1
ATOM 1100 N N . VAL A 1 137 ? -5.198 21.111 5.537 1.00 95.12 137 VAL A N 1
ATOM 1101 C CA . VAL A 1 137 ? -6.345 21.320 6.448 1.00 95.12 137 VAL A CA 1
ATOM 1102 C C . VAL A 1 137 ? -7.296 20.119 6.407 1.00 95.12 137 VAL A C 1
ATOM 1104 O O . VAL A 1 137 ? -7.663 19.603 7.457 1.00 95.12 137 VAL A O 1
ATOM 1107 N N . GLU A 1 138 ? -7.637 19.623 5.215 1.00 93.81 138 GLU A N 1
ATOM 1108 C CA . GLU A 1 138 ? -8.457 18.416 5.018 1.00 93.81 138 GLU A CA 1
ATOM 1109 C C . GLU A 1 138 ? -7.819 17.170 5.645 1.00 93.81 138 GLU A C 1
ATOM 1111 O O . GLU A 1 138 ? -8.492 16.364 6.295 1.00 93.81 138 GLU A O 1
ATOM 1116 N N . THR A 1 139 ? -6.501 17.026 5.498 1.00 93.00 139 THR A N 1
ATOM 1117 C CA . THR A 1 139 ? -5.761 15.936 6.143 1.00 93.00 139 THR A CA 1
ATOM 1118 C C . THR A 1 139 ? -5.873 16.042 7.664 1.00 93.00 139 THR A C 1
ATOM 1120 O O . THR A 1 139 ? -6.169 15.047 8.320 1.00 93.00 139 THR A O 1
ATOM 1123 N N . LEU A 1 140 ? -5.692 17.239 8.233 1.00 94.94 140 LEU A N 1
ATOM 1124 C CA . LEU A 1 140 ? -5.807 17.469 9.674 1.00 94.94 140 LEU A CA 1
ATOM 1125 C C . LEU A 1 140 ? -7.223 17.179 10.201 1.00 94.94 140 LEU A C 1
ATOM 1127 O O . LEU A 1 140 ? -7.367 16.527 11.235 1.00 94.94 140 LEU A O 1
ATOM 1131 N N . GLU A 1 141 ? -8.261 17.614 9.483 1.00 95.44 141 GLU A N 1
ATOM 1132 C CA . GLU A 1 141 ? -9.660 17.285 9.786 1.00 95.44 141 GLU A CA 1
ATOM 1133 C C . GLU A 1 141 ? -9.858 15.761 9.836 1.00 95.44 141 GLU A C 1
ATOM 1135 O O . GLU A 1 141 ? -10.372 15.226 10.822 1.00 95.44 141 GLU A O 1
ATOM 1140 N N . SER A 1 142 ? -9.368 15.051 8.816 1.00 94.00 142 SER A N 1
ATOM 1141 C CA . SER A 1 142 ? -9.465 13.591 8.714 1.00 94.00 142 SER A CA 1
ATOM 1142 C C . SER A 1 142 ? -8.722 12.876 9.848 1.00 94.00 142 SER A C 1
ATOM 1144 O O . SER A 1 142 ? -9.235 11.911 10.414 1.00 94.00 142 SER A O 1
ATOM 1146 N N . GLN A 1 143 ? -7.535 13.362 10.226 1.00 95.44 143 GLN A N 1
ATOM 1147 C CA . GLN A 1 143 ? -6.748 12.829 11.342 1.00 95.44 143 GLN A CA 1
ATOM 1148 C C . GLN A 1 143 ? -7.495 12.949 12.675 1.00 95.44 143 GLN A C 1
ATOM 1150 O O . GLN A 1 143 ? -7.592 11.974 13.422 1.00 95.44 143 GLN A O 1
ATOM 1155 N N . LEU A 1 144 ? -8.033 14.134 12.976 1.00 96.19 144 LEU A N 1
ATOM 1156 C CA . LEU A 1 144 ? -8.744 14.389 14.230 1.00 96.19 144 LEU A CA 1
ATOM 1157 C C . LEU A 1 144 ? -10.076 13.637 14.287 1.00 96.19 144 LEU A C 1
ATOM 1159 O O . LEU A 1 144 ? -10.395 13.047 15.320 1.00 96.19 144 LEU A O 1
ATOM 1163 N N . SER A 1 145 ? -10.813 13.597 13.174 1.00 95.75 145 SER A N 1
ATOM 1164 C CA . SER A 1 145 ? -12.059 12.837 13.056 1.00 95.75 145 SER A CA 1
ATOM 1165 C C . SER A 1 145 ? -11.823 11.337 13.260 1.00 95.75 145 SER A C 1
ATOM 1167 O O . SER A 1 145 ? -12.499 10.716 14.081 1.00 95.75 145 SER A O 1
ATOM 1169 N N . MET A 1 146 ? -10.809 10.762 12.602 1.00 95.62 146 MET A N 1
ATOM 1170 C CA . MET A 1 146 ? -10.445 9.352 12.769 1.00 95.62 146 MET A CA 1
ATOM 1171 C C . MET A 1 146 ? -10.027 9.044 14.212 1.00 95.62 146 MET A C 1
ATOM 1173 O O . MET A 1 146 ? -10.481 8.054 14.785 1.00 95.62 146 MET A O 1
ATOM 1177 N N . PHE A 1 147 ? -9.209 9.903 14.833 1.00 96.56 147 PHE A N 1
ATOM 1178 C CA . PHE A 1 147 ? -8.806 9.730 16.229 1.00 96.56 147 PHE A CA 1
ATOM 1179 C C . PHE A 1 147 ? -10.020 9.709 17.166 1.00 96.56 147 PHE A C 1
ATOM 1181 O O . PHE A 1 147 ? -10.162 8.781 17.960 1.00 96.56 147 PHE A O 1
ATOM 1188 N N . GLN A 1 148 ? -10.926 10.685 17.045 1.00 95.81 148 GLN A N 1
ATOM 1189 C CA . GLN A 1 148 ? -12.145 10.746 17.855 1.00 95.81 148 GLN A CA 1
ATOM 1190 C C . GLN A 1 148 ? -13.062 9.543 17.612 1.00 95.81 148 GLN A C 1
ATOM 1192 O O . GLN A 1 148 ? -13.611 8.981 18.562 1.00 95.81 148 GLN A O 1
ATOM 1197 N N . ALA A 1 149 ? -13.212 9.112 16.360 1.00 96.25 149 ALA A N 1
ATOM 1198 C CA . ALA A 1 149 ? -14.036 7.963 16.011 1.00 96.25 149 ALA A CA 1
ATOM 1199 C C . ALA A 1 149 ? -13.472 6.652 16.589 1.00 96.25 149 ALA A C 1
ATOM 1201 O O . ALA A 1 149 ? -14.242 5.804 17.034 1.00 96.25 149 ALA A O 1
ATOM 1202 N N . ILE A 1 150 ? -12.147 6.482 16.642 1.00 96.62 150 ILE A N 1
ATOM 1203 C CA . ILE A 1 150 ? -11.515 5.334 17.315 1.00 96.62 150 ILE A CA 1
ATOM 1204 C C . ILE A 1 150 ? -11.674 5.453 18.834 1.00 96.62 150 ILE A C 1
ATOM 1206 O O . ILE A 1 150 ? -12.098 4.494 19.475 1.00 96.62 150 ILE A O 1
ATOM 1210 N N . ALA A 1 151 ? -11.389 6.627 19.402 1.00 95.62 151 ALA A N 1
ATOM 1211 C CA . ALA A 1 151 ? -11.471 6.888 20.839 1.00 95.62 151 ALA A CA 1
ATOM 1212 C C . ALA A 1 151 ? -12.872 6.621 21.415 1.00 95.62 151 ALA A C 1
ATOM 1214 O O . ALA A 1 151 ? -13.009 6.133 22.531 1.00 95.62 151 ALA A O 1
ATOM 1215 N N . THR A 1 152 ? -13.914 6.903 20.634 1.00 95.38 152 THR A N 1
ATOM 1216 C CA . THR A 1 152 ? -15.320 6.666 20.999 1.00 95.38 152 THR A CA 1
ATOM 1217 C C . THR A 1 152 ? -15.835 5.284 20.591 1.00 95.38 152 THR A C 1
ATOM 1219 O O . THR A 1 152 ? -16.992 4.970 20.854 1.00 95.38 152 THR A O 1
ATOM 1222 N N . GLY A 1 153 ? -15.017 4.458 19.932 1.00 94.19 153 GLY A N 1
ATOM 1223 C CA . GLY A 1 153 ? -15.398 3.130 19.442 1.00 94.19 153 GLY A CA 1
ATOM 1224 C C . GLY A 1 153 ? -16.273 3.121 18.180 1.00 94.19 153 GLY A C 1
ATOM 1225 O O . GLY A 1 153 ? -16.619 2.041 17.713 1.00 94.19 153 GLY A O 1
ATOM 1226 N N . ILE A 1 154 ? -16.600 4.284 17.601 1.00 94.50 154 ILE A N 1
ATOM 1227 C CA . ILE A 1 154 ? -17.432 4.447 16.390 1.00 94.50 154 ILE A CA 1
ATOM 1228 C C . ILE A 1 154 ? -16.740 3.899 15.131 1.00 94.50 154 ILE A C 1
ATOM 1230 O O . ILE A 1 154 ? -17.394 3.340 14.248 1.00 94.50 154 ILE A O 1
ATOM 1234 N N . ALA A 1 155 ? -15.420 4.071 15.022 1.00 93.69 155 ALA A N 1
ATOM 1235 C CA . ALA A 1 155 ? -14.660 3.635 13.849 1.00 93.69 155 ALA A CA 1
ATOM 1236 C C . ALA A 1 155 ? -14.540 2.105 13.759 1.00 93.69 155 ALA A C 1
ATOM 1238 O O . ALA A 1 155 ? -14.447 1.549 12.667 1.00 93.69 155 ALA A O 1
ATOM 1239 N N . LEU A 1 156 ? -14.564 1.412 14.902 1.00 94.06 156 LEU A N 1
ATOM 1240 C CA . LEU A 1 156 ? -14.426 -0.040 14.972 1.00 94.06 156 LEU A CA 1
ATOM 1241 C C . LEU A 1 156 ? -15.782 -0.713 14.773 1.00 94.06 156 LEU A C 1
ATOM 1243 O O . LEU A 1 156 ? -16.464 -1.067 15.730 1.00 94.06 156 LEU A O 1
ATOM 1247 N N . ARG A 1 157 ? -16.176 -0.898 13.514 1.00 95.06 157 ARG A N 1
ATOM 1248 C CA . ARG A 1 157 ? -17.386 -1.644 13.139 1.00 95.06 157 ARG A CA 1
ATOM 1249 C C . ARG A 1 157 ? -17.083 -3.125 13.012 1.00 95.06 157 ARG A C 1
ATOM 1251 O O . ARG A 1 157 ? -16.507 -3.544 12.015 1.00 95.06 157 ARG A O 1
ATOM 1258 N N . VAL A 1 158 ? -17.452 -3.899 14.026 1.00 95.44 158 VAL A N 1
ATOM 1259 C CA . VAL A 1 158 ? -16.965 -5.278 14.234 1.00 95.44 158 VAL A CA 1
ATOM 1260 C C . VAL A 1 158 ? -18.059 -6.342 14.169 1.00 95.44 158 VAL A C 1
ATOM 1262 O O . VAL A 1 158 ? -17.744 -7.529 14.121 1.00 95.44 158 VAL A O 1
ATOM 1265 N N . LEU A 1 159 ? -19.334 -5.941 14.161 1.00 95.00 159 LEU A N 1
ATOM 1266 C CA . LEU A 1 159 ? -20.469 -6.861 14.147 1.00 95.00 159 LEU A CA 1
ATOM 1267 C C . LEU A 1 159 ? -21.378 -6.579 12.939 1.00 95.00 159 LEU A C 1
ATOM 1269 O O . LEU A 1 159 ? -21.873 -5.455 12.819 1.00 95.00 159 LEU A O 1
ATOM 1273 N N . PRO A 1 160 ? -21.631 -7.558 12.053 1.00 93.25 160 PRO A N 1
ATOM 1274 C CA . PRO A 1 160 ? -22.611 -7.393 10.991 1.00 93.25 160 PRO A CA 1
ATOM 1275 C C . PRO A 1 160 ? -24.030 -7.262 11.567 1.00 93.25 160 PRO A C 1
ATOM 1277 O O . PRO A 1 160 ? -24.320 -7.792 12.644 1.00 93.25 160 PRO A O 1
ATOM 1280 N N . PRO A 1 161 ? -24.932 -6.571 10.857 1.00 88.31 161 PRO A N 1
ATOM 1281 C CA . PRO A 1 161 ? -26.344 -6.570 11.209 1.00 88.31 161 PRO A CA 1
ATOM 1282 C C . PRO A 1 161 ? -26.930 -7.984 11.093 1.00 88.31 161 PRO A C 1
ATOM 1284 O O . PRO A 1 161 ? -26.462 -8.791 10.291 1.00 88.31 161 PRO A O 1
ATOM 1287 N N . SER A 1 162 ? -27.964 -8.297 11.878 1.00 83.56 162 SER A N 1
ATOM 1288 C CA . SER A 1 162 ? -28.671 -9.571 11.715 1.00 83.56 162 SER A CA 1
ATOM 1289 C C . SER A 1 162 ? -29.411 -9.588 10.377 1.00 83.56 162 SER A C 1
ATOM 1291 O O . SER A 1 162 ? -29.958 -8.558 9.961 1.00 83.56 162 SER A O 1
ATOM 1293 N N . LYS A 1 163 ? -29.499 -10.759 9.726 1.00 75.88 163 LYS A N 1
ATOM 1294 C CA . LYS A 1 163 ? -30.232 -10.914 8.451 1.00 75.88 163 LYS A CA 1
ATOM 1295 C C . LYS A 1 163 ? -31.669 -10.376 8.510 1.00 75.88 163 LYS A C 1
ATOM 1297 O O . LYS A 1 163 ? -32.183 -9.864 7.521 1.00 75.88 163 LYS A O 1
ATOM 1302 N N . GLU A 1 164 ? -32.307 -10.461 9.674 1.00 71.12 164 GLU A N 1
ATOM 1303 C CA . GLU A 1 164 ? -33.691 -10.025 9.897 1.00 71.12 164 GLU A CA 1
ATOM 1304 C C . GLU A 1 164 ? -33.854 -8.499 9.978 1.00 71.12 164 GLU A C 1
ATOM 1306 O O . GLU A 1 164 ? -34.945 -7.983 9.747 1.00 71.12 164 GLU A O 1
ATOM 1311 N N . SER A 1 165 ? -32.784 -7.760 10.282 1.00 69.19 165 SER A N 1
ATOM 1312 C CA . SER A 1 165 ? -32.846 -6.305 10.475 1.00 69.19 165 SER A CA 1
ATOM 1313 C C . SER A 1 165 ? -32.995 -5.508 9.172 1.00 69.19 165 SER A C 1
ATOM 1315 O O . SER A 1 165 ? -33.385 -4.341 9.213 1.00 69.19 165 SER A O 1
ATOM 1317 N N . GLY A 1 166 ? -32.646 -6.100 8.020 1.00 64.88 166 GLY A N 1
ATOM 1318 C CA . GLY A 1 166 ? -32.608 -5.414 6.721 1.00 64.88 166 GLY A CA 1
ATOM 1319 C C . GLY A 1 166 ? -31.587 -4.268 6.631 1.00 64.88 166 GLY A C 1
ATOM 1320 O O . GLY A 1 166 ? -31.571 -3.538 5.639 1.00 64.88 166 GLY A O 1
ATOM 1321 N N . MET A 1 167 ? -30.742 -4.081 7.651 1.00 72.62 167 MET A N 1
ATOM 1322 C CA . MET A 1 167 ? -29.692 -3.065 7.668 1.00 72.62 167 MET A CA 1
ATOM 1323 C C . MET A 1 167 ? -28.439 -3.575 6.949 1.00 72.62 167 MET A C 1
ATOM 1325 O O . MET A 1 167 ? -28.131 -4.759 6.984 1.00 72.62 167 MET A O 1
ATOM 1329 N N . SER A 1 168 ? -27.683 -2.671 6.319 1.00 72.56 168 SER A N 1
ATOM 1330 C CA . SER A 1 168 ? -26.399 -2.982 5.660 1.00 72.56 168 SER A CA 1
ATOM 1331 C C . SER A 1 168 ? -25.171 -2.479 6.434 1.00 72.56 168 SER A C 1
ATOM 1333 O O . SER A 1 168 ? -24.031 -2.853 6.137 1.00 72.56 168 SER A O 1
ATOM 1335 N N . LYS A 1 169 ? -25.382 -1.612 7.431 1.00 85.44 169 LYS A N 1
ATOM 1336 C CA . LYS A 1 169 ? -24.320 -1.004 8.238 1.00 85.44 169 LYS A CA 1
ATOM 1337 C C . LYS A 1 169 ? -23.953 -1.938 9.392 1.00 85.44 169 LYS A C 1
ATOM 1339 O O . LYS A 1 169 ? -24.833 -2.369 10.128 1.00 85.44 169 LYS A O 1
ATOM 1344 N N . TRP A 1 170 ? -22.662 -2.216 9.555 1.00 93.12 170 TRP A N 1
ATOM 1345 C CA . TRP A 1 170 ? -22.158 -2.956 10.712 1.00 93.12 170 TRP A CA 1
ATOM 1346 C C . TRP A 1 170 ? -22.216 -2.099 11.977 1.00 93.12 170 TRP A C 1
ATOM 1348 O O . TRP A 1 170 ? -21.960 -0.891 11.919 1.00 93.12 170 TRP A O 1
ATOM 1358 N N . PHE A 1 171 ? -22.494 -2.741 13.109 1.00 94.31 171 PHE A N 1
ATOM 1359 C CA . PHE A 1 171 ? -22.496 -2.109 14.419 1.00 94.31 171 PHE A CA 1
ATOM 1360 C C . PHE A 1 171 ? -21.070 -1.820 14.885 1.00 94.31 171 PHE A C 1
ATOM 1362 O O . PHE A 1 171 ? -20.175 -2.677 14.811 1.00 94.31 171 PHE A O 1
ATOM 1369 N N . SER A 1 172 ? -20.860 -0.597 15.364 1.00 95.62 172 SER A N 1
ATOM 1370 C CA . SER A 1 172 ? -19.616 -0.188 16.011 1.00 95.62 172 SER A CA 1
ATOM 1371 C C . SER A 1 172 ? -19.519 -0.673 17.454 1.00 95.62 172 SER A C 1
ATOM 1373 O O . SER A 1 172 ? -20.520 -1.034 18.067 1.00 95.62 172 SER A O 1
ATOM 1375 N N . VAL A 1 173 ? -18.307 -0.689 18.021 1.00 94.94 173 VAL A N 1
ATOM 1376 C CA . VAL A 1 173 ? -18.066 -1.159 19.399 1.00 94.94 173 VAL A CA 1
ATOM 1377 C C . VAL A 1 173 ? -18.965 -0.448 20.418 1.00 94.94 173 VAL A C 1
ATOM 1379 O O . VAL A 1 173 ? -19.456 -1.081 21.348 1.00 94.94 173 VAL A O 1
ATOM 1382 N N . ASN A 1 174 ? -19.225 0.847 20.233 1.00 94.12 174 ASN A N 1
ATOM 1383 C CA . ASN A 1 174 ? -20.106 1.628 21.106 1.00 94.12 174 ASN A CA 1
ATOM 1384 C C . ASN A 1 174 ? -21.611 1.361 20.905 1.00 94.12 174 ASN A C 1
ATOM 1386 O O . ASN A 1 174 ? -22.409 1.767 21.744 1.00 94.12 174 ASN A O 1
ATOM 1390 N N . GLU A 1 175 ? -21.996 0.714 19.803 1.00 94.88 175 GLU A N 1
ATOM 1391 C CA . GLU A 1 175 ? -23.371 0.301 19.499 1.00 94.88 175 GLU A CA 1
ATOM 1392 C C . GLU A 1 175 ? -23.643 -1.146 19.973 1.00 94.88 175 GLU A C 1
ATOM 1394 O O . GLU A 1 175 ? -24.789 -1.596 19.953 1.00 94.88 175 GLU A O 1
ATOM 1399 N N . LEU A 1 176 ? -22.615 -1.889 20.416 1.00 94.44 176 LEU A N 1
ATOM 1400 C CA . LEU A 1 176 ? -22.768 -3.256 20.922 1.00 94.44 176 LEU A CA 1
ATOM 1401 C C . LEU A 1 176 ? -23.581 -3.282 22.222 1.00 94.44 176 LEU A C 1
ATOM 1403 O O . LEU A 1 176 ? -23.376 -2.467 23.119 1.00 94.44 176 LEU A O 1
ATOM 1407 N N . SER A 1 177 ? -24.454 -4.281 22.358 1.00 93.50 177 SER A N 1
ATOM 1408 C CA . SER A 1 177 ? -25.271 -4.492 23.558 1.00 93.50 177 SER A CA 1
ATOM 1409 C C . SER A 1 177 ? -25.483 -5.984 23.843 1.00 93.50 177 SER A C 1
ATOM 1411 O O . SER A 1 177 ? -25.318 -6.826 22.961 1.00 93.50 177 SER A O 1
ATOM 1413 N N . GLY A 1 178 ? -25.814 -6.333 25.090 1.00 94.00 178 GLY A N 1
ATOM 1414 C CA . GLY A 1 178 ? -26.067 -7.723 25.490 1.00 94.00 178 GLY A CA 1
ATOM 1415 C C . GLY A 1 178 ? -24.869 -8.647 25.238 1.00 94.00 178 GLY A C 1
ATOM 1416 O O . GLY A 1 178 ? -23.728 -8.294 25.536 1.00 94.00 178 GLY A O 1
ATOM 1417 N N . GLU A 1 179 ? -25.118 -9.822 24.652 1.00 94.19 179 GLU A N 1
ATOM 1418 C CA . GLU A 1 179 ? -24.088 -10.848 24.425 1.00 94.19 179 GLU A CA 1
ATOM 1419 C C . GLU A 1 179 ? -22.919 -10.349 23.556 1.00 94.19 179 GLU A C 1
ATOM 1421 O O . GLU A 1 179 ? -21.761 -10.686 23.818 1.00 94.19 179 GLU A O 1
ATOM 1426 N N . SER A 1 180 ? -23.181 -9.502 22.550 1.00 94.31 180 SER A N 1
ATOM 1427 C CA . SER A 1 180 ? -22.117 -8.983 21.684 1.00 94.31 180 SER A CA 1
ATOM 1428 C C . SER A 1 180 ? -21.156 -8.071 22.447 1.00 94.31 180 SER A C 1
ATOM 1430 O O . SER A 1 180 ? -19.947 -8.111 22.218 1.00 94.31 180 SER A O 1
ATOM 1432 N N . GLN A 1 181 ? -21.686 -7.270 23.377 1.00 95.94 181 GLN A N 1
ATOM 1433 C CA . GLN A 1 181 ? -20.895 -6.404 24.247 1.00 95.94 181 GLN A CA 1
ATOM 1434 C C . GLN A 1 181 ? -20.067 -7.232 25.233 1.00 95.94 181 GLN A C 1
ATOM 1436 O O . GLN A 1 181 ? -18.881 -6.960 25.407 1.00 95.94 181 GLN A O 1
ATOM 1441 N N . GLU A 1 182 ? -20.655 -8.266 25.840 1.00 96.56 182 GLU A N 1
ATOM 1442 C CA . GLU A 1 182 ? -19.955 -9.157 26.772 1.00 96.56 182 GLU A CA 1
ATOM 1443 C C . GLU A 1 182 ? -18.801 -9.908 26.099 1.00 96.56 182 GLU A C 1
ATOM 1445 O O . GLU A 1 182 ? -17.691 -9.954 26.634 1.00 96.56 182 GLU A O 1
ATOM 1450 N N . LYS A 1 183 ? -19.027 -10.466 24.902 1.00 96.56 183 LYS A N 1
ATOM 1451 C CA . LYS A 1 183 ? -17.979 -11.158 24.136 1.00 96.56 183 LYS A CA 1
ATOM 1452 C C . LYS A 1 183 ? -16.860 -10.205 23.721 1.00 96.56 183 LYS A C 1
ATOM 1454 O O . LYS A 1 183 ? -15.690 -10.531 23.911 1.00 96.56 183 LYS A O 1
ATOM 1459 N N . PHE A 1 184 ? -17.192 -9.011 23.228 1.00 96.00 184 PHE A N 1
ATOM 1460 C CA . PHE A 1 184 ? -16.175 -8.019 22.874 1.00 96.00 184 PHE A CA 1
ATOM 1461 C C . PHE A 1 184 ? -15.408 -7.506 24.106 1.00 96.00 184 PHE A C 1
ATOM 1463 O O . PHE A 1 184 ? -14.199 -7.285 24.042 1.00 96.00 184 PHE A O 1
ATOM 1470 N N . ALA A 1 185 ? -16.066 -7.388 25.264 1.00 95.94 185 ALA A N 1
ATOM 1471 C CA . ALA A 1 185 ? -15.410 -7.021 26.516 1.00 95.94 185 ALA A CA 1
ATOM 1472 C C . ALA A 1 185 ? -14.359 -8.055 26.960 1.00 95.94 185 ALA A C 1
ATOM 1474 O O . ALA A 1 185 ? -13.341 -7.678 27.536 1.00 95.94 185 ALA A O 1
ATOM 1475 N N . LYS A 1 186 ? -14.536 -9.349 26.654 1.00 96.88 186 LYS A N 1
ATOM 1476 C CA . LYS A 1 186 ? -13.492 -10.361 26.906 1.00 96.88 186 LYS A CA 1
ATOM 1477 C C . LYS A 1 186 ? -12.231 -10.102 26.080 1.00 96.88 186 LYS A C 1
ATOM 1479 O O . LYS A 1 186 ? -11.129 -10.268 26.600 1.00 96.88 186 LYS A O 1
ATOM 1484 N N . ILE A 1 187 ? -12.379 -9.640 24.833 1.00 96.31 187 ILE A N 1
ATOM 1485 C CA . ILE A 1 187 ? -11.245 -9.244 23.984 1.00 96.31 187 ILE A CA 1
ATOM 1486 C C . ILE A 1 187 ? -10.492 -8.082 24.633 1.00 96.31 187 ILE A C 1
ATOM 1488 O O . ILE A 1 187 ? -9.274 -8.154 24.799 1.00 96.31 187 ILE A O 1
ATOM 1492 N N . THR A 1 188 ? -11.198 -7.020 25.037 1.00 94.75 188 THR A N 1
ATOM 1493 C CA . THR A 1 188 ? -10.551 -5.847 25.645 1.00 94.75 188 THR A CA 1
ATOM 1494 C C . THR A 1 188 ? -9.904 -6.187 26.988 1.00 94.75 188 THR A C 1
ATOM 1496 O O . THR A 1 188 ? -8.785 -5.749 27.238 1.00 94.75 188 THR A O 1
ATOM 1499 N N . GLN A 1 189 ? -10.529 -7.025 27.819 1.00 95.00 189 GLN A N 1
ATOM 1500 C CA . GLN A 1 189 ? -9.953 -7.501 29.083 1.00 95.00 189 GLN A CA 1
ATOM 1501 C C . GLN A 1 189 ? -8.666 -8.309 28.871 1.00 95.00 189 GLN A C 1
ATOM 1503 O O . GLN A 1 189 ? -7.648 -8.016 29.504 1.00 95.00 189 GLN A O 1
ATOM 1508 N N . ALA A 1 190 ? -8.683 -9.292 27.963 1.00 94.38 190 ALA A N 1
ATOM 1509 C CA . ALA A 1 190 ? -7.503 -10.093 27.638 1.00 94.38 190 ALA A CA 1
ATOM 1510 C C . ALA A 1 190 ? -6.379 -9.225 27.049 1.00 94.38 190 ALA A C 1
ATOM 1512 O O . ALA A 1 190 ? -5.214 -9.376 27.417 1.00 94.38 190 ALA A O 1
ATOM 1513 N N . PHE A 1 191 ? -6.728 -8.254 26.201 1.00 93.62 191 PHE A N 1
ATOM 1514 C CA . PHE A 1 191 ? -5.778 -7.296 25.644 1.00 93.62 191 PHE A CA 1
ATOM 1515 C C . PHE A 1 191 ? -5.160 -6.383 26.715 1.00 93.62 191 PHE A C 1
ATOM 1517 O O . PHE A 1 191 ? -3.943 -6.218 26.739 1.00 93.62 191 PHE A O 1
ATOM 1524 N N . ILE A 1 192 ? -5.953 -5.835 27.644 1.00 91.50 192 ILE A N 1
ATOM 1525 C CA . ILE A 1 192 ? -5.444 -5.016 28.761 1.00 91.50 192 ILE A CA 1
ATOM 1526 C C . ILE A 1 192 ? -4.476 -5.831 29.622 1.00 91.50 192 ILE A C 1
ATOM 1528 O O . ILE A 1 192 ? -3.384 -5.356 29.939 1.00 91.50 192 ILE A O 1
ATOM 1532 N N . LYS A 1 193 ? -4.845 -7.075 29.957 1.00 90.62 193 LYS A N 1
ATOM 1533 C CA . LYS A 1 193 ? -3.979 -8.002 30.697 1.00 90.62 193 LYS A CA 1
ATOM 1534 C C . LYS A 1 193 ? -2.662 -8.213 29.949 1.00 90.62 193 LYS A C 1
ATOM 1536 O O . LYS A 1 193 ? -1.597 -8.069 30.545 1.00 90.62 193 LYS A O 1
ATOM 1541 N N . LEU A 1 194 ? -2.719 -8.445 28.639 1.00 88.12 194 LEU A N 1
ATOM 1542 C CA . LEU A 1 194 ? -1.540 -8.648 27.801 1.00 88.12 194 LEU A CA 1
ATOM 1543 C C . LEU A 1 194 ? -0.614 -7.420 27.771 1.00 88.12 194 LEU A C 1
ATOM 1545 O O . LEU A 1 194 ? 0.591 -7.553 27.982 1.00 88.12 194 LEU A O 1
ATOM 1549 N N . VAL A 1 195 ? -1.173 -6.222 27.576 1.00 84.62 195 VAL A N 1
ATOM 1550 C CA . VAL A 1 195 ? -0.418 -4.959 27.598 1.00 84.62 195 VAL A CA 1
ATOM 1551 C C . VAL A 1 195 ? 0.210 -4.715 28.975 1.00 84.62 195 VAL A C 1
ATOM 1553 O O . VAL A 1 195 ? 1.364 -4.295 29.054 1.00 84.62 195 VAL A O 1
ATOM 1556 N N . SER A 1 196 ? -0.506 -5.017 30.064 1.00 82.56 196 SER A N 1
ATOM 1557 C CA . SER A 1 196 ? 0.015 -4.856 31.429 1.00 82.56 196 SER A CA 1
ATOM 1558 C C . SER A 1 196 ? 1.212 -5.774 31.723 1.00 82.56 196 SER A C 1
ATOM 1560 O O . SER A 1 196 ? 2.203 -5.319 32.293 1.00 82.56 196 SER A O 1
ATOM 1562 N N . LEU A 1 197 ? 1.188 -7.024 31.243 1.00 82.06 197 LEU A N 1
ATOM 1563 C CA . LEU A 1 197 ? 2.287 -7.983 31.418 1.00 82.06 197 LEU A CA 1
ATOM 1564 C C . LEU A 1 197 ? 3.558 -7.563 30.668 1.00 82.06 197 LEU A C 1
ATOM 1566 O O . LEU A 1 197 ? 4.670 -7.770 31.154 1.00 82.06 197 LEU A O 1
ATOM 1570 N N . GLN A 1 198 ? 3.418 -6.906 29.513 1.00 70.81 198 GLN A N 1
ATOM 1571 C CA . GLN A 1 198 ? 4.570 -6.359 28.792 1.00 70.81 198 GLN A CA 1
ATOM 1572 C C . GLN A 1 198 ? 5.273 -5.241 29.582 1.00 70.81 198 GLN A C 1
ATOM 1574 O O . GLN A 1 198 ? 6.491 -5.068 29.470 1.00 70.81 198 GLN A O 1
ATOM 1579 N N . VAL A 1 199 ? 4.543 -4.485 30.407 1.00 68.06 199 VAL A N 1
ATOM 1580 C CA . VAL A 1 199 ? 5.126 -3.441 31.267 1.00 68.06 199 VAL A CA 1
ATOM 1581 C C . VAL A 1 199 ? 5.843 -4.054 32.474 1.00 68.06 199 VAL A C 1
ATOM 1583 O O . VAL A 1 199 ? 6.906 -3.567 32.851 1.00 68.06 199 VAL A O 1
ATOM 1586 N N . SER A 1 200 ? 5.330 -5.153 33.028 1.00 66.44 200 SER A N 1
ATOM 1587 C CA . SER A 1 200 ? 5.839 -5.771 34.263 1.00 66.44 200 SER A CA 1
ATOM 1588 C C . SER A 1 200 ? 7.023 -6.740 34.100 1.00 66.44 200 SER A C 1
ATOM 1590 O O . SER A 1 200 ? 7.463 -7.300 35.099 1.00 66.44 200 SER A O 1
ATOM 1592 N N . ALA A 1 201 ? 7.577 -6.908 32.889 1.00 60.44 201 ALA A N 1
ATOM 1593 C CA . ALA A 1 201 ? 8.703 -7.816 32.598 1.00 60.44 201 ALA A CA 1
ATOM 1594 C C . ALA A 1 201 ? 8.461 -9.266 33.075 1.00 60.44 201 ALA A C 1
ATOM 1596 O O . ALA A 1 201 ? 9.335 -9.900 33.666 1.00 60.44 201 ALA A O 1
ATOM 1597 N N . THR A 1 202 ? 7.247 -9.762 32.832 1.00 66.06 202 THR A N 1
ATOM 1598 C CA . THR A 1 202 ? 6.748 -11.034 33.362 1.00 66.06 202 THR A CA 1
ATOM 1599 C C . THR A 1 202 ? 7.275 -12.267 32.613 1.00 66.06 202 THR A C 1
ATOM 1601 O O . THR A 1 202 ? 7.790 -12.163 31.498 1.00 66.06 202 THR A O 1
ATOM 1604 N N . ASP A 1 203 ? 7.134 -13.437 33.244 1.00 78.12 203 ASP A N 1
ATOM 1605 C CA . ASP A 1 203 ? 7.459 -14.766 32.712 1.00 78.12 203 ASP A CA 1
ATOM 1606 C C . ASP A 1 203 ? 6.866 -14.983 31.296 1.00 78.12 203 ASP A C 1
ATOM 1608 O O . ASP A 1 203 ? 5.659 -14.774 31.102 1.00 78.12 203 ASP A O 1
ATOM 1612 N N . PRO A 1 204 ? 7.674 -15.396 30.295 1.00 82.44 204 PRO A N 1
ATOM 1613 C CA . PRO A 1 204 ? 7.198 -15.740 28.955 1.00 82.44 204 PRO A CA 1
ATOM 1614 C C . PRO A 1 204 ? 5.992 -16.689 28.924 1.00 82.44 204 PRO A C 1
ATOM 1616 O O . PRO A 1 204 ? 5.142 -16.550 28.039 1.00 82.44 204 PRO A O 1
ATOM 1619 N N . ASP A 1 205 ? 5.881 -17.607 29.886 1.00 84.62 205 ASP A N 1
ATOM 1620 C CA . ASP A 1 205 ? 4.779 -18.572 29.950 1.00 84.62 205 ASP A CA 1
ATOM 1621 C C . ASP A 1 205 ? 3.440 -17.899 30.297 1.00 84.62 205 ASP A C 1
ATOM 1623 O O . ASP A 1 205 ? 2.392 -18.243 29.736 1.00 84.62 205 ASP A O 1
ATOM 1627 N N . GLU A 1 206 ? 3.454 -16.873 31.154 1.00 85.00 206 GLU A N 1
ATOM 1628 C CA . GLU A 1 206 ? 2.254 -16.086 31.454 1.00 85.00 206 GLU A CA 1
ATOM 1629 C C . GLU A 1 206 ? 1.807 -15.262 30.244 1.00 85.00 206 GLU A C 1
ATOM 1631 O O . GLU A 1 206 ? 0.614 -15.207 29.935 1.00 85.00 206 GLU A O 1
ATOM 1636 N N . VAL A 1 207 ? 2.754 -14.670 29.507 1.00 85.44 207 VAL A N 1
ATOM 1637 C CA . VAL A 1 207 ? 2.456 -13.939 28.266 1.00 85.44 207 VAL A CA 1
ATOM 1638 C C . VAL A 1 207 ? 1.834 -14.876 27.230 1.00 85.44 207 VAL A C 1
ATOM 1640 O O . VAL A 1 207 ? 0.826 -14.524 26.616 1.00 85.44 207 VAL A O 1
ATOM 1643 N N . ALA A 1 208 ? 2.385 -16.080 27.053 1.00 87.69 208 ALA A N 1
ATOM 1644 C CA . ALA A 1 208 ? 1.843 -17.080 26.134 1.00 87.69 208 ALA A CA 1
ATOM 1645 C C . ALA A 1 208 ? 0.417 -17.506 26.522 1.00 87.69 208 ALA A C 1
ATOM 1647 O O . ALA A 1 208 ? -0.462 -17.581 25.660 1.00 87.69 208 ALA A O 1
ATOM 1648 N N . LYS A 1 209 ? 0.157 -17.707 27.820 1.00 90.56 209 LYS A N 1
ATOM 1649 C CA . LYS A 1 209 ? -1.180 -18.028 28.333 1.00 90.56 209 LYS A CA 1
ATOM 1650 C C . LYS A 1 209 ? -2.191 -16.922 28.029 1.00 90.56 209 LYS A C 1
ATOM 1652 O O . LYS A 1 209 ? -3.277 -17.211 27.535 1.00 90.56 209 LYS A O 1
ATOM 1657 N N . VAL A 1 210 ? -1.843 -15.658 28.273 1.00 91.12 210 VAL A N 1
ATOM 1658 C CA . VAL A 1 210 ? -2.754 -14.534 27.995 1.00 91.12 210 VAL A CA 1
ATOM 1659 C C . VAL A 1 210 ? -2.947 -14.310 26.495 1.00 91.12 210 VAL A C 1
ATOM 1661 O O . VAL A 1 210 ? -4.048 -13.965 26.073 1.00 91.12 210 VAL A O 1
ATOM 1664 N N . LYS A 1 211 ? -1.932 -14.568 25.660 1.00 91.25 211 LYS A N 1
ATOM 1665 C CA . LYS A 1 211 ? -2.112 -14.580 24.198 1.00 91.25 211 LYS A CA 1
ATOM 1666 C C . LYS A 1 211 ? -3.129 -15.632 23.757 1.00 91.25 211 LYS A C 1
ATOM 1668 O O . LYS A 1 211 ? -3.935 -15.345 22.877 1.00 91.25 211 LYS A O 1
ATOM 1673 N N . LEU A 1 212 ? -3.125 -16.813 24.379 1.00 92.50 212 LEU A N 1
ATOM 1674 C CA . LEU A 1 212 ? -4.124 -17.847 24.111 1.00 92.50 212 LEU A CA 1
ATOM 1675 C C . LEU A 1 212 ? -5.526 -17.421 24.576 1.00 92.50 212 LEU A C 1
ATOM 1677 O O . LEU A 1 212 ? -6.483 -17.616 23.835 1.00 92.50 212 LEU A O 1
ATOM 1681 N N . GLU A 1 213 ? -5.647 -16.794 25.752 1.00 94.56 213 GLU A N 1
ATOM 1682 C CA . GLU A 1 213 ? -6.916 -16.217 26.236 1.00 94.56 213 GLU A CA 1
ATOM 1683 C C . GLU A 1 213 ? -7.459 -15.160 25.254 1.00 94.56 213 GLU A C 1
ATOM 1685 O O . GLU A 1 213 ? -8.647 -15.157 24.935 1.00 94.56 213 GLU A O 1
ATOM 1690 N N . LEU A 1 214 ? -6.587 -14.291 24.726 1.00 95.38 214 LEU A N 1
ATOM 1691 C CA . LEU A 1 214 ? -6.955 -13.298 23.715 1.00 95.38 214 LEU A CA 1
ATOM 1692 C C . LEU A 1 214 ? -7.393 -13.960 22.403 1.00 95.38 214 LEU A C 1
ATOM 1694 O O . LEU A 1 214 ? -8.393 -13.544 21.827 1.00 95.38 214 LEU A O 1
ATOM 1698 N N . GLN A 1 215 ? -6.677 -14.988 21.941 1.00 95.62 215 GLN A N 1
ATOM 1699 C CA . GLN A 1 215 ? -7.044 -15.743 20.742 1.00 95.62 215 GLN A CA 1
ATOM 1700 C C . GLN A 1 215 ? -8.425 -16.384 20.884 1.00 95.62 215 GLN A C 1
ATOM 1702 O O . GLN A 1 215 ? -9.266 -16.196 20.013 1.00 95.62 215 GLN A O 1
ATOM 1707 N N . GLN A 1 216 ? -8.692 -17.043 22.014 1.00 96.69 216 GLN A N 1
ATOM 1708 C CA . GLN A 1 216 ? -10.002 -17.631 22.304 1.00 96.69 216 GLN A CA 1
ATOM 1709 C C . GLN A 1 216 ? -11.109 -16.573 22.324 1.00 96.69 216 GLN A C 1
ATOM 1711 O O . GLN A 1 216 ? -12.150 -16.771 21.710 1.00 96.69 216 GLN A O 1
ATOM 1716 N N . ALA A 1 217 ? -10.882 -15.423 22.967 1.00 97.19 217 ALA A N 1
ATOM 1717 C CA . ALA A 1 217 ? -11.867 -14.344 22.995 1.00 97.19 217 ALA A CA 1
ATOM 1718 C C . ALA A 1 217 ? -12.154 -13.767 21.596 1.00 97.19 217 ALA A C 1
ATOM 1720 O O . ALA A 1 217 ? -13.297 -13.421 21.294 1.00 97.19 217 ALA A O 1
ATOM 1721 N N . VAL A 1 218 ? -11.128 -13.660 20.745 1.00 96.62 218 VAL A N 1
ATOM 1722 C CA . VAL A 1 218 ? -11.282 -13.225 19.352 1.00 96.62 218 VAL A CA 1
ATOM 1723 C C . VAL A 1 218 ? -12.069 -14.261 18.557 1.00 96.62 218 VAL A C 1
ATOM 1725 O O . VAL A 1 218 ? -13.040 -13.886 17.906 1.00 96.62 218 VAL A O 1
ATOM 1728 N N . ASP A 1 219 ? -11.706 -15.539 18.631 1.00 96.19 219 ASP A N 1
ATOM 1729 C CA . ASP A 1 219 ? -12.389 -16.609 17.897 1.00 96.19 219 ASP A CA 1
ATOM 1730 C C . ASP A 1 219 ? -13.858 -16.742 18.334 1.00 96.19 219 ASP A C 1
ATOM 1732 O O . ASP A 1 219 ? -14.748 -16.722 17.486 1.00 96.19 219 ASP A O 1
ATOM 1736 N N . ASP A 1 220 ? -14.137 -16.708 19.642 1.00 96.75 220 ASP A N 1
ATOM 1737 C CA . ASP A 1 220 ? -15.497 -16.723 20.201 1.00 96.75 220 ASP A CA 1
ATOM 1738 C C . ASP A 1 220 ? -16.364 -15.557 19.694 1.00 96.75 220 ASP A C 1
ATOM 1740 O O . ASP A 1 220 ? -17.582 -15.699 19.518 1.00 96.75 220 ASP A O 1
ATOM 1744 N N . PHE A 1 221 ? -15.764 -14.375 19.514 1.00 96.94 221 PHE A N 1
ATOM 1745 C CA . PHE A 1 221 ? -16.456 -13.206 18.976 1.00 96.94 221 PHE A CA 1
ATOM 1746 C C . PHE A 1 221 ? -16.660 -13.323 17.465 1.00 96.94 221 PHE A C 1
ATOM 1748 O O . PHE A 1 221 ? -17.733 -12.976 16.974 1.00 96.94 221 PHE A O 1
ATOM 1755 N N . LYS A 1 222 ? -15.666 -13.826 16.722 1.00 95.81 222 LYS A N 1
ATOM 1756 C CA . LYS A 1 222 ? -15.773 -14.058 15.275 1.00 95.81 222 LYS A CA 1
ATOM 1757 C C . LYS A 1 222 ? -16.858 -15.084 14.962 1.00 95.81 222 LYS A C 1
ATOM 1759 O O . LYS A 1 222 ? -17.678 -14.831 14.085 1.00 95.81 222 LYS A O 1
ATOM 1764 N N . ASP A 1 223 ? -16.911 -16.183 15.709 1.00 95.50 223 ASP A N 1
ATOM 1765 C CA . ASP A 1 223 ? -17.937 -17.216 15.557 1.00 95.50 223 ASP A CA 1
ATOM 1766 C C . ASP A 1 223 ? -19.334 -16.659 15.847 1.00 95.50 223 ASP A C 1
ATOM 1768 O O . ASP A 1 223 ? -20.267 -16.883 15.073 1.00 95.50 223 ASP A O 1
ATOM 1772 N N . PHE A 1 224 ? -19.468 -15.853 16.905 1.00 95.25 224 PHE A N 1
ATOM 1773 C CA . PHE A 1 224 ? -20.716 -15.155 17.212 1.00 95.25 224 PHE A CA 1
ATOM 1774 C C . PHE A 1 224 ? -21.123 -14.173 16.103 1.00 95.25 224 PHE A C 1
ATOM 1776 O O . PHE A 1 224 ? -22.263 -14.197 15.645 1.00 95.25 224 PHE A O 1
ATOM 1783 N N . ALA A 1 225 ? -20.201 -13.325 15.644 1.00 94.06 225 ALA A N 1
ATOM 1784 C CA . ALA A 1 225 ? -20.466 -12.323 14.615 1.00 94.06 225 ALA A CA 1
ATOM 1785 C C . ALA A 1 225 ? -20.826 -12.968 13.269 1.00 94.06 225 ALA A C 1
ATOM 1787 O O . ALA A 1 225 ? -21.766 -12.538 12.604 1.00 94.06 225 ALA A O 1
ATOM 1788 N N . ARG A 1 226 ? -20.133 -14.048 12.895 1.00 93.31 226 ARG A N 1
ATOM 1789 C CA . ARG A 1 226 ? -20.417 -14.823 11.686 1.00 93.31 226 ARG A CA 1
ATOM 1790 C C . ARG A 1 226 ? -21.772 -15.523 11.751 1.00 93.31 226 ARG A C 1
ATOM 1792 O O . ARG A 1 226 ? -22.424 -15.649 10.721 1.00 93.31 226 ARG A O 1
ATOM 1799 N N . ALA A 1 227 ? -22.203 -15.970 12.930 1.00 92.88 227 ALA A N 1
ATOM 1800 C CA . ALA A 1 227 ? -23.507 -16.605 13.103 1.00 92.88 227 ALA A CA 1
ATOM 1801 C C . ALA A 1 227 ? -24.689 -15.640 12.874 1.00 92.88 227 ALA A C 1
ATOM 1803 O O . ALA A 1 227 ? -25.760 -16.101 12.488 1.00 92.88 227 ALA A O 1
ATOM 1804 N N . GLN A 1 228 ? -24.499 -14.325 13.066 1.00 90.06 228 GLN A N 1
ATOM 1805 C CA . GLN A 1 228 ? -25.540 -13.311 12.825 1.00 90.06 228 GLN A CA 1
ATOM 1806 C C . GLN A 1 228 ? -25.880 -13.164 11.337 1.00 90.06 228 GLN A C 1
ATOM 1808 O O . GLN A 1 228 ? -27.053 -13.120 10.958 1.00 90.06 228 GLN A O 1
ATOM 1813 N N . ASP A 1 229 ? -24.849 -13.098 10.494 1.00 90.06 229 ASP A N 1
ATOM 1814 C CA . ASP A 1 229 ? -24.984 -13.084 9.041 1.00 90.06 229 ASP A CA 1
ATOM 1815 C C . ASP A 1 229 ? -23.685 -13.575 8.370 1.00 90.06 229 ASP A C 1
ATOM 1817 O O . ASP A 1 229 ? -22.738 -12.800 8.202 1.00 90.06 229 ASP A O 1
ATOM 1821 N N . PRO A 1 230 ? -23.625 -14.852 7.944 1.00 90.06 230 PRO A N 1
ATOM 1822 C CA . PRO A 1 230 ? -22.435 -15.405 7.302 1.00 90.06 230 PRO A CA 1
ATOM 1823 C C . PRO A 1 230 ? -22.065 -14.739 5.971 1.00 90.06 230 PRO A C 1
ATOM 1825 O O . PRO A 1 230 ? -20.895 -14.761 5.594 1.00 90.06 230 PRO A O 1
ATOM 1828 N N . GLU A 1 231 ? -23.040 -14.183 5.243 1.00 87.94 231 GLU A N 1
ATOM 1829 C CA . GLU A 1 231 ? -22.801 -13.522 3.955 1.00 87.94 231 GLU A CA 1
ATOM 1830 C C . GLU A 1 231 ? -22.273 -12.109 4.177 1.00 87.94 231 GLU A C 1
ATOM 1832 O O . GLU A 1 231 ? -21.262 -11.731 3.581 1.00 87.94 231 GLU A O 1
ATOM 1837 N N . ALA A 1 232 ? -22.904 -11.353 5.081 1.00 87.38 232 ALA A N 1
ATOM 1838 C CA . ALA A 1 232 ? -22.441 -10.014 5.418 1.00 87.38 232 ALA A CA 1
ATOM 1839 C C . ALA A 1 232 ? -21.110 -10.024 6.173 1.00 87.38 232 ALA A C 1
ATOM 1841 O O . ALA A 1 232 ? -20.379 -9.051 6.039 1.00 87.38 232 ALA A O 1
ATOM 1842 N N . TYR A 1 233 ? -20.776 -11.081 6.930 1.00 89.56 233 TYR A N 1
ATOM 1843 C CA . TYR A 1 233 ? -19.499 -11.203 7.648 1.00 89.56 233 TYR A CA 1
ATOM 1844 C C . TYR A 1 233 ? -18.287 -11.310 6.709 1.00 89.56 233 TYR A C 1
ATOM 1846 O O . TYR A 1 233 ? -17.203 -10.841 7.046 1.00 89.56 233 TYR A O 1
ATOM 1854 N N . GLY A 1 234 ? -18.472 -11.863 5.508 1.00 86.94 234 GLY A N 1
ATOM 1855 C CA . GLY A 1 234 ? -17.419 -11.998 4.503 1.00 86.94 234 GLY A CA 1
ATOM 1856 C C . GLY A 1 234 ? -16.548 -13.253 4.655 1.00 86.94 234 GLY A C 1
ATOM 1857 O O . GLY A 1 234 ? -16.811 -14.149 5.458 1.00 86.94 234 GLY A O 1
ATOM 1858 N N . SER A 1 235 ? -15.517 -13.345 3.809 1.00 90.19 235 SER A N 1
ATOM 1859 C CA . SER A 1 235 ? -14.640 -14.518 3.723 1.00 90.19 235 SER A CA 1
ATOM 1860 C C . SER A 1 235 ? -13.402 -14.383 4.608 1.00 90.19 235 SER A C 1
ATOM 1862 O O . SER A 1 235 ? -12.573 -13.491 4.417 1.00 90.19 235 SER A O 1
ATOM 1864 N N . GLU A 1 236 ? -13.225 -15.359 5.497 1.00 91.00 236 GLU A N 1
ATOM 1865 C CA . GLU A 1 236 ? -12.039 -15.503 6.345 1.00 91.00 236 GLU A CA 1
ATOM 1866 C C . GLU A 1 236 ? -10.747 -15.641 5.518 1.00 91.00 236 GLU A C 1
ATOM 1868 O O . GLU A 1 236 ? -9.689 -15.154 5.920 1.00 91.00 236 GLU A O 1
ATOM 1873 N N . ASP A 1 237 ? -10.823 -16.262 4.339 1.00 92.81 237 ASP A N 1
ATOM 1874 C CA . ASP A 1 237 ? -9.662 -16.452 3.467 1.00 92.81 237 ASP A CA 1
ATOM 1875 C C . ASP A 1 237 ? -9.190 -15.132 2.850 1.00 92.81 237 ASP A C 1
ATOM 1877 O O . ASP A 1 237 ? -7.987 -14.940 2.673 1.00 92.81 237 ASP A O 1
ATOM 1881 N N . LEU A 1 238 ? -10.107 -14.196 2.565 1.00 92.81 238 LEU A N 1
ATOM 1882 C CA . LEU A 1 238 ? -9.748 -12.856 2.083 1.00 92.81 238 LEU A CA 1
ATOM 1883 C C . LEU A 1 238 ? -9.032 -12.063 3.179 1.00 92.81 238 LEU A C 1
ATOM 1885 O O . LEU A 1 238 ? -7.996 -11.449 2.925 1.00 92.81 238 LEU A O 1
ATOM 1889 N N . VAL A 1 239 ? -9.540 -12.133 4.411 1.00 93.69 239 VAL A N 1
ATOM 1890 C CA . VAL A 1 239 ? -8.929 -11.470 5.569 1.00 93.69 239 VAL A CA 1
ATOM 1891 C C . VAL A 1 239 ? -7.538 -12.035 5.855 1.00 93.69 239 VAL A C 1
ATOM 1893 O O . VAL A 1 239 ? -6.586 -11.269 6.012 1.00 93.69 239 VAL A O 1
ATOM 1896 N N . LYS A 1 240 ? -7.375 -13.363 5.841 1.00 94.12 240 LYS A N 1
ATOM 1897 C CA . LYS A 1 240 ? -6.064 -14.015 5.987 1.00 94.12 240 LYS A CA 1
ATOM 1898 C C . LYS A 1 240 ? -5.107 -13.661 4.850 1.00 94.12 240 LYS A C 1
ATOM 1900 O O . LYS A 1 240 ? -3.937 -13.388 5.115 1.00 94.12 240 LYS A O 1
ATOM 1905 N N . ALA A 1 241 ? -5.586 -13.633 3.606 1.00 95.31 241 ALA A N 1
ATOM 1906 C CA . ALA A 1 241 ? -4.777 -13.244 2.454 1.00 95.31 241 ALA A CA 1
ATOM 1907 C C . ALA A 1 241 ? -4.284 -11.795 2.563 1.00 95.31 241 ALA A C 1
ATOM 1909 O O . ALA A 1 241 ? -3.137 -11.512 2.222 1.00 95.31 241 ALA A O 1
ATOM 1910 N N . GLU A 1 242 ? -5.108 -10.883 3.079 1.00 95.19 242 GLU A N 1
ATOM 1911 C CA . GLU A 1 242 ? -4.723 -9.488 3.282 1.00 95.19 242 GLU A CA 1
ATOM 1912 C C . GLU A 1 242 ? -3.723 -9.311 4.431 1.00 95.19 242 GLU A C 1
ATOM 1914 O O . GLU A 1 242 ? -2.731 -8.595 4.272 1.00 95.19 242 GLU A O 1
ATOM 1919 N N . VAL A 1 243 ? -3.913 -10.022 5.551 1.00 94.12 243 VAL A N 1
ATOM 1920 C CA . VAL A 1 243 ? -2.908 -10.077 6.626 1.00 94.12 243 VAL A CA 1
ATOM 1921 C C . VAL A 1 243 ? -1.582 -10.614 6.085 1.00 94.12 243 VAL A C 1
ATOM 1923 O O . VAL A 1 243 ? -0.538 -10.019 6.339 1.00 94.12 243 VAL A O 1
ATOM 1926 N N . HIS A 1 244 ? -1.615 -11.680 5.280 1.00 94.81 244 HIS A N 1
ATOM 1927 C CA . HIS A 1 244 ? -0.423 -12.243 4.653 1.00 94.81 244 HIS A CA 1
ATOM 1928 C C . HIS A 1 244 ? 0.247 -11.271 3.673 1.00 94.81 244 HIS A C 1
ATOM 1930 O O . HIS A 1 244 ? 1.465 -11.123 3.712 1.00 94.81 244 HIS A O 1
ATOM 1936 N N . LEU A 1 245 ? -0.522 -10.586 2.819 1.00 93.88 245 LEU A N 1
ATOM 1937 C CA . LEU A 1 245 ? -0.001 -9.578 1.893 1.00 93.88 245 LEU A CA 1
ATOM 1938 C C . LEU A 1 245 ? 0.771 -8.488 2.647 1.00 93.88 245 LEU A C 1
ATOM 1940 O O . LEU A 1 245 ? 1.869 -8.116 2.226 1.00 93.88 245 LEU A O 1
ATOM 1944 N N . LYS A 1 246 ? 0.199 -8.007 3.759 1.00 89.44 246 LYS A N 1
ATOM 1945 C CA . LYS A 1 246 ? 0.828 -7.016 4.632 1.00 89.44 246 LYS A CA 1
ATOM 1946 C C . LYS A 1 246 ? 2.052 -7.584 5.342 1.00 89.44 246 LYS A C 1
ATOM 1948 O O . LYS A 1 246 ? 3.077 -6.939 5.298 1.00 89.44 246 LYS A O 1
ATOM 1953 N N . ASP A 1 247 ? 2.003 -8.772 5.939 1.00 90.00 247 ASP A N 1
ATOM 1954 C CA . ASP A 1 247 ? 3.143 -9.309 6.698 1.00 90.00 247 ASP A CA 1
ATOM 1955 C C . ASP A 1 247 ? 4.316 -9.738 5.790 1.00 90.00 247 ASP A C 1
ATOM 1957 O O . ASP A 1 247 ? 5.481 -9.485 6.106 1.00 90.00 247 ASP A O 1
ATOM 1961 N N . PHE A 1 248 ? 4.033 -10.352 4.636 1.00 94.00 248 PHE A N 1
ATOM 1962 C CA . PHE A 1 248 ? 5.053 -10.881 3.723 1.00 94.00 248 PHE A CA 1
ATOM 1963 C C . PHE A 1 248 ? 5.772 -9.797 2.905 1.00 94.00 248 PHE A C 1
ATOM 1965 O O . PHE A 1 248 ? 6.924 -9.998 2.522 1.00 94.00 248 PHE A O 1
ATOM 1972 N N . HIS A 1 249 ? 5.118 -8.658 2.644 1.00 92.38 249 HIS A N 1
ATOM 1973 C CA . HIS A 1 249 ? 5.654 -7.539 1.855 1.00 92.38 249 HIS A CA 1
ATOM 1974 C C . HIS A 1 249 ? 6.269 -7.969 0.499 1.00 92.38 249 HIS A C 1
ATOM 1976 O O . HIS A 1 249 ? 7.453 -7.741 0.236 1.00 92.38 249 HIS A O 1
ATOM 1982 N N . PRO A 1 250 ? 5.495 -8.583 -0.417 1.00 96.06 250 PRO A N 1
ATOM 1983 C CA . PRO A 1 250 ? 6.036 -9.155 -1.656 1.00 96.06 250 PRO A CA 1
ATOM 1984 C C . PRO A 1 250 ? 6.739 -8.132 -2.560 1.00 96.06 250 PRO A C 1
ATOM 1986 O O . PRO A 1 250 ? 7.738 -8.463 -3.198 1.00 96.06 250 PRO A O 1
ATOM 1989 N N . PHE A 1 251 ? 6.261 -6.883 -2.595 1.00 95.44 251 PHE A N 1
ATOM 1990 C CA . PHE A 1 251 ? 6.878 -5.809 -3.381 1.00 95.44 251 PHE A CA 1
ATOM 1991 C C . PHE A 1 251 ? 8.271 -5.427 -2.862 1.00 95.44 251 PHE A C 1
ATOM 1993 O O . PHE A 1 251 ? 9.147 -5.120 -3.672 1.00 95.44 251 PHE A O 1
ATOM 2000 N N . GLN A 1 252 ? 8.507 -5.548 -1.547 1.00 95.06 252 GLN A N 1
ATOM 2001 C CA . GLN A 1 252 ? 9.822 -5.314 -0.951 1.00 95.06 252 GLN A CA 1
ATOM 2002 C C . GLN A 1 252 ? 10.841 -6.343 -1.438 1.00 95.06 252 GLN A C 1
ATOM 2004 O O . GLN A 1 252 ? 11.908 -6.006 -1.953 1.00 95.06 252 GLN A O 1
ATOM 2009 N N . TRP A 1 253 ? 10.474 -7.621 -1.351 1.00 97.31 253 TRP A N 1
ATOM 2010 C CA . TRP A 1 253 ? 11.301 -8.707 -1.870 1.00 97.31 253 TRP A CA 1
ATOM 2011 C C . TRP A 1 253 ? 11.509 -8.605 -3.383 1.00 97.31 253 TRP A C 1
ATOM 2013 O O . TRP A 1 253 ? 12.607 -8.878 -3.875 1.00 97.31 253 TRP A O 1
ATOM 2023 N N . ALA A 1 254 ? 10.481 -8.181 -4.123 1.00 98.12 254 ALA A N 1
ATOM 2024 C CA . ALA A 1 254 ? 10.569 -8.000 -5.564 1.00 98.12 254 ALA A CA 1
ATOM 2025 C C . ALA A 1 254 ? 11.608 -6.937 -5.941 1.00 98.12 254 ALA A C 1
ATOM 2027 O O . ALA A 1 254 ? 12.460 -7.211 -6.787 1.00 98.12 254 ALA A O 1
ATOM 2028 N N . TRP A 1 255 ? 11.604 -5.757 -5.306 1.00 97.38 255 TRP A N 1
ATOM 2029 C CA . TRP A 1 255 ? 12.593 -4.726 -5.633 1.00 97.38 255 TRP A CA 1
ATOM 2030 C C . TRP A 1 255 ? 14.005 -5.110 -5.199 1.00 97.38 255 TRP A C 1
ATOM 2032 O O . TRP A 1 255 ? 14.951 -4.805 -5.923 1.00 97.38 255 TRP A O 1
ATOM 2042 N N . MET A 1 256 ? 14.174 -5.840 -4.090 1.00 97.94 256 MET A N 1
ATOM 2043 C CA . MET A 1 256 ? 15.486 -6.374 -3.697 1.00 97.94 256 MET A CA 1
ATOM 2044 C C . MET A 1 256 ? 16.025 -7.352 -4.750 1.00 97.94 256 MET A C 1
ATOM 2046 O O . MET A 1 256 ? 17.199 -7.284 -5.128 1.00 97.94 256 MET A O 1
ATOM 2050 N N . ALA A 1 257 ? 15.162 -8.230 -5.272 1.00 98.44 257 ALA A N 1
ATOM 2051 C CA . ALA A 1 257 ? 15.513 -9.143 -6.353 1.00 98.44 257 ALA A CA 1
ATOM 2052 C C . ALA A 1 257 ? 15.826 -8.389 -7.658 1.00 98.44 257 ALA A C 1
ATOM 2054 O O . ALA A 1 257 ? 16.842 -8.676 -8.290 1.00 98.44 257 ALA A O 1
ATOM 2055 N N . TYR A 1 258 ? 15.029 -7.385 -8.040 1.00 98.50 258 TYR A N 1
ATOM 2056 C CA . TYR A 1 258 ? 15.299 -6.563 -9.226 1.00 98.50 258 TYR A CA 1
ATOM 2057 C C . TYR A 1 258 ? 16.584 -5.746 -9.110 1.00 98.50 258 TYR A C 1
ATOM 2059 O O . TYR A 1 258 ? 17.324 -5.637 -10.090 1.00 98.50 258 TYR A O 1
ATOM 2067 N N . LEU A 1 259 ? 16.904 -5.225 -7.926 1.00 98.31 259 LEU A N 1
ATOM 2068 C CA . LEU A 1 259 ? 18.154 -4.515 -7.681 1.00 98.31 259 LEU A CA 1
ATOM 2069 C C . LEU A 1 259 ? 19.349 -5.445 -7.907 1.00 98.31 259 LEU A C 1
ATOM 2071 O O . LEU A 1 259 ? 20.284 -5.102 -8.634 1.00 98.31 259 LEU A O 1
ATOM 2075 N N . LEU A 1 260 ? 19.299 -6.657 -7.351 1.00 98.31 260 LEU A N 1
ATOM 2076 C CA . LEU A 1 260 ? 20.351 -7.648 -7.556 1.00 98.31 260 LEU A CA 1
ATOM 2077 C C . LEU A 1 260 ? 20.430 -8.102 -9.024 1.00 98.31 260 LEU A C 1
ATOM 2079 O O . LEU A 1 260 ? 21.529 -8.207 -9.573 1.00 98.31 260 LEU A O 1
ATOM 2083 N N . ALA A 1 261 ? 19.286 -8.286 -9.692 1.00 98.25 261 ALA A N 1
ATOM 2084 C CA . ALA A 1 261 ? 19.221 -8.572 -11.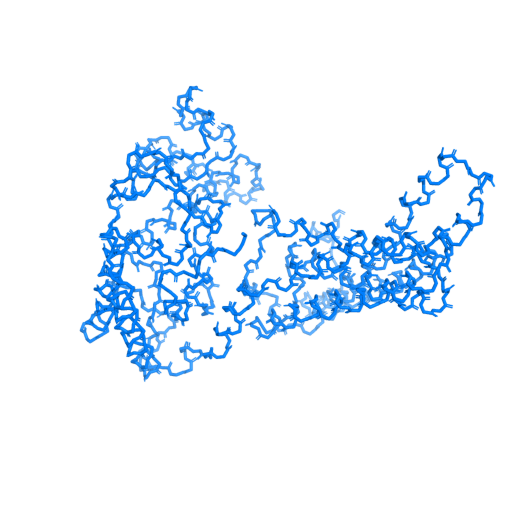125 1.00 98.25 261 ALA A CA 1
ATOM 2085 C C . ALA A 1 261 ? 19.880 -7.464 -11.957 1.00 98.25 261 ALA A C 1
ATOM 2087 O O . ALA A 1 261 ? 20.627 -7.759 -12.887 1.00 98.25 261 ALA A O 1
ATOM 2088 N N . THR A 1 262 ? 19.660 -6.200 -11.590 1.00 98.00 262 THR A N 1
ATOM 2089 C CA . THR A 1 262 ? 20.242 -5.018 -12.240 1.00 98.00 262 THR A CA 1
ATOM 2090 C C . THR A 1 262 ? 21.758 -4.989 -12.084 1.00 98.00 262 THR A C 1
ATOM 2092 O O . THR A 1 262 ? 22.476 -4.808 -13.067 1.00 98.00 262 THR A O 1
ATOM 2095 N N . ILE A 1 263 ? 22.265 -5.223 -10.869 1.00 98.12 263 ILE A N 1
ATOM 2096 C CA . ILE A 1 263 ? 23.708 -5.275 -10.593 1.00 98.12 263 ILE A CA 1
ATOM 2097 C C . ILE A 1 263 ? 24.359 -6.411 -11.396 1.00 98.12 263 ILE A C 1
ATOM 2099 O O . ILE A 1 263 ? 25.389 -6.217 -12.046 1.00 98.12 263 ILE A O 1
ATOM 2103 N N . LEU A 1 264 ? 23.736 -7.593 -11.416 1.00 97.88 264 LEU A N 1
ATOM 2104 C CA . LEU A 1 264 ? 24.205 -8.739 -12.197 1.00 97.88 264 LEU A CA 1
ATOM 2105 C C . LEU A 1 264 ? 24.128 -8.482 -13.705 1.00 97.88 264 LEU A C 1
ATOM 2107 O O . LEU A 1 264 ? 25.046 -8.871 -14.423 1.00 97.88 264 LEU A O 1
ATOM 2111 N N . ALA A 1 265 ? 23.095 -7.788 -14.188 1.00 96.81 265 ALA A N 1
ATOM 2112 C CA . ALA A 1 265 ? 22.962 -7.390 -15.586 1.00 96.81 265 ALA A CA 1
ATOM 2113 C C . ALA A 1 265 ? 24.042 -6.378 -15.992 1.00 96.81 265 ALA A C 1
ATOM 2115 O O . ALA A 1 265 ? 24.639 -6.529 -17.055 1.00 96.81 265 ALA A O 1
ATOM 2116 N N . ALA A 1 266 ? 24.368 -5.410 -15.131 1.00 96.25 266 ALA A N 1
ATOM 2117 C CA . ALA A 1 266 ? 25.475 -4.479 -15.345 1.00 96.25 266 ALA A CA 1
ATOM 2118 C C . ALA A 1 266 ? 26.828 -5.208 -15.393 1.00 96.25 266 ALA A C 1
ATOM 2120 O O . ALA A 1 266 ? 27.635 -4.980 -16.297 1.00 96.25 266 ALA A O 1
ATOM 2121 N N . MET A 1 267 ? 27.062 -6.162 -14.486 1.00 96.31 267 MET A N 1
ATOM 2122 C CA . MET A 1 267 ? 28.261 -7.005 -14.533 1.00 96.31 267 MET A CA 1
ATOM 2123 C C . MET A 1 267 ? 28.294 -7.892 -15.781 1.00 96.31 267 MET A C 1
ATOM 2125 O O . MET A 1 267 ? 29.353 -8.049 -16.387 1.00 96.31 267 MET A O 1
ATOM 2129 N N . ALA A 1 268 ? 27.163 -8.465 -16.190 1.00 94.94 268 ALA A N 1
ATOM 2130 C CA . ALA A 1 268 ? 27.042 -9.260 -17.408 1.00 94.94 268 ALA A CA 1
ATOM 2131 C C . ALA A 1 268 ? 27.305 -8.425 -18.667 1.00 94.94 268 ALA A C 1
ATOM 2133 O O . ALA A 1 268 ? 27.924 -8.923 -19.606 1.00 94.94 268 ALA A O 1
ATOM 2134 N N . PHE A 1 269 ? 26.877 -7.163 -18.660 1.00 92.75 269 PHE A N 1
ATOM 2135 C CA . PHE A 1 269 ? 27.087 -6.210 -19.741 1.00 92.75 269 PHE A CA 1
ATOM 2136 C C . PHE A 1 269 ? 28.567 -5.837 -19.906 1.00 92.75 269 PHE A C 1
ATOM 2138 O O . PHE A 1 269 ? 29.057 -5.811 -21.028 1.00 92.75 269 PHE A O 1
ATOM 2145 N N . VAL A 1 270 ? 29.297 -5.614 -18.806 1.00 91.94 270 VAL A N 1
ATOM 2146 C CA . VAL A 1 270 ? 30.725 -5.237 -18.855 1.00 91.94 270 VAL A CA 1
ATOM 2147 C C . VAL A 1 270 ? 31.650 -6.446 -19.023 1.00 91.94 270 VAL A C 1
ATOM 2149 O O . VAL A 1 270 ? 32.630 -6.388 -19.758 1.00 91.94 270 VAL A O 1
ATOM 2152 N N . SER A 1 271 ? 31.385 -7.538 -18.303 1.00 91.75 271 SER A N 1
ATOM 2153 C CA . SER A 1 271 ? 32.313 -8.675 -18.206 1.00 91.75 271 SER A CA 1
ATOM 2154 C C . SER A 1 271 ? 32.000 -9.829 -19.157 1.00 91.75 271 SER A C 1
ATOM 2156 O O . SER A 1 271 ? 32.830 -10.725 -19.306 1.00 91.75 271 SER A O 1
ATOM 2158 N N . HIS A 1 272 ? 30.794 -9.865 -19.736 1.00 89.69 272 HIS A N 1
ATOM 2159 C CA . HIS A 1 272 ? 30.274 -10.966 -20.558 1.00 89.69 272 HIS A CA 1
ATOM 2160 C C . HIS A 1 272 ? 30.335 -12.361 -19.897 1.00 89.69 272 HIS A C 1
ATOM 2162 O O . HIS A 1 272 ? 30.227 -13.388 -20.571 1.00 89.69 272 HIS A O 1
ATOM 2168 N N . LYS A 1 273 ? 30.491 -12.436 -18.567 1.00 93.31 273 LYS A N 1
ATOM 2169 C CA . LYS A 1 273 ? 30.599 -13.708 -17.840 1.00 93.31 273 LYS A CA 1
ATOM 2170 C C . LYS A 1 273 ? 29.244 -14.418 -17.757 1.00 93.31 273 LYS A C 1
ATOM 2172 O O . LYS A 1 273 ? 28.257 -13.848 -17.292 1.00 93.31 273 LYS A O 1
ATOM 2177 N N . LYS A 1 274 ? 29.221 -15.711 -18.106 1.00 93.69 274 LYS A N 1
ATOM 2178 C CA . LYS A 1 274 ? 28.002 -16.549 -18.114 1.00 93.69 274 LYS A CA 1
ATOM 2179 C C . LYS A 1 274 ? 27.297 -16.643 -16.756 1.00 93.69 274 LYS A C 1
ATOM 2181 O O . LYS A 1 274 ? 26.071 -16.684 -16.712 1.00 93.69 274 LYS A O 1
ATOM 2186 N N . TRP A 1 275 ? 28.039 -16.661 -15.647 1.00 95.94 275 TRP A N 1
ATOM 2187 C CA . TRP A 1 275 ? 27.429 -16.723 -14.313 1.00 95.94 275 TRP A CA 1
ATOM 2188 C C . TRP A 1 275 ? 26.654 -15.439 -13.982 1.00 95.94 275 TRP A C 1
ATOM 2190 O O . TRP A 1 275 ? 25.568 -15.523 -13.420 1.00 95.94 275 TRP A O 1
ATOM 2200 N N . ALA A 1 276 ? 27.155 -14.266 -14.392 1.00 96.31 276 ALA A N 1
ATOM 2201 C CA . ALA A 1 276 ? 26.480 -12.986 -14.176 1.00 96.31 276 ALA A CA 1
ATOM 2202 C C . ALA A 1 276 ? 25.219 -12.888 -15.044 1.00 96.31 276 ALA A C 1
ATOM 2204 O O . ALA A 1 276 ? 24.165 -12.477 -14.572 1.00 96.31 276 ALA A O 1
ATOM 2205 N N . GLN A 1 277 ? 25.305 -13.360 -16.291 1.00 94.75 277 GLN A N 1
ATOM 2206 C CA . GLN A 1 277 ? 24.166 -13.487 -17.202 1.00 94.75 277 GLN A CA 1
ATOM 2207 C C . GLN A 1 277 ? 23.064 -14.392 -16.637 1.00 94.75 277 GLN A C 1
ATOM 2209 O O . GLN A 1 277 ? 21.889 -14.033 -16.675 1.00 94.75 277 GLN A O 1
ATOM 2214 N N . THR A 1 278 ? 23.452 -15.551 -16.101 1.00 95.69 278 THR A N 1
ATOM 2215 C CA . THR A 1 278 ? 22.531 -16.523 -15.497 1.00 95.69 278 THR A CA 1
ATOM 2216 C C . THR A 1 278 ? 21.915 -15.959 -14.220 1.00 95.69 278 THR A C 1
ATOM 2218 O O . THR A 1 278 ? 20.701 -16.007 -14.053 1.00 95.69 278 THR A O 1
ATOM 2221 N N . GLY A 1 279 ? 22.730 -15.348 -13.356 1.00 97.25 279 GLY A N 1
ATOM 2222 C CA . GLY A 1 279 ? 22.263 -14.682 -12.144 1.00 97.25 279 GLY A CA 1
ATOM 2223 C C . GLY A 1 279 ? 21.264 -13.563 -12.443 1.00 97.25 279 GLY A C 1
ATOM 2224 O O . GLY A 1 279 ? 20.216 -13.507 -11.809 1.00 97.25 279 GLY A O 1
ATOM 2225 N N . ALA A 1 280 ? 21.536 -12.722 -13.445 1.00 97.25 280 ALA A N 1
ATOM 2226 C CA . ALA A 1 280 ? 20.622 -11.658 -13.856 1.00 97.25 280 ALA A CA 1
ATOM 2227 C C . ALA A 1 280 ? 19.242 -12.211 -14.250 1.00 97.25 280 ALA A C 1
ATOM 2229 O O . ALA A 1 280 ? 18.229 -11.666 -13.830 1.00 97.25 280 ALA A O 1
ATOM 2230 N N . TRP A 1 281 ? 19.188 -13.322 -14.994 1.00 96.88 281 TRP A N 1
ATOM 2231 C CA . TRP A 1 281 ? 17.925 -13.992 -15.323 1.00 96.88 281 TRP A CA 1
ATOM 2232 C C . TRP A 1 281 ? 17.219 -14.574 -14.101 1.00 96.88 281 TRP A C 1
ATOM 2234 O O . TRP A 1 281 ? 16.023 -14.346 -13.945 1.00 96.88 281 TRP A O 1
ATOM 2244 N N . ILE A 1 282 ? 17.940 -15.291 -13.233 1.00 98.06 282 ILE A N 1
ATOM 2245 C CA . ILE A 1 282 ? 17.366 -15.900 -12.022 1.00 98.06 282 ILE A CA 1
ATOM 2246 C C . ILE A 1 282 ? 16.702 -14.829 -11.156 1.00 98.06 282 ILE A C 1
ATOM 2248 O O . ILE A 1 282 ? 15.538 -14.972 -10.792 1.00 98.06 282 ILE A O 1
ATOM 2252 N N . PHE A 1 283 ? 17.413 -13.738 -10.866 1.00 98.31 283 PHE A N 1
ATOM 2253 C CA . PHE A 1 283 ? 16.880 -12.677 -10.017 1.00 98.31 283 PHE A CA 1
ATOM 2254 C C . PHE A 1 283 ? 15.805 -11.835 -10.712 1.00 98.31 283 PHE A C 1
ATOM 2256 O O . PHE A 1 283 ? 14.875 -11.395 -10.041 1.00 98.31 283 PHE A O 1
ATOM 2263 N N . MET A 1 284 ? 15.863 -11.666 -12.039 1.00 98.00 284 MET A N 1
ATOM 2264 C CA . MET A 1 284 ? 14.789 -10.998 -12.783 1.00 98.00 284 MET A CA 1
ATOM 2265 C C . MET A 1 284 ? 13.493 -11.821 -12.749 1.00 98.00 284 MET A C 1
ATOM 2267 O O . MET A 1 284 ? 12.423 -11.272 -12.502 1.00 98.00 284 MET A O 1
ATOM 2271 N N . ILE A 1 285 ? 13.586 -13.145 -12.924 1.00 98.44 285 ILE A N 1
ATOM 2272 C CA . ILE A 1 285 ? 12.442 -14.063 -12.808 1.00 98.44 285 ILE A CA 1
ATOM 2273 C C . ILE A 1 285 ? 11.919 -14.087 -11.372 1.00 98.44 285 ILE A C 1
ATOM 2275 O O . ILE A 1 285 ? 10.713 -13.988 -11.172 1.00 98.44 285 ILE A O 1
ATOM 2279 N N . LEU A 1 286 ? 12.800 -14.184 -10.373 1.00 98.56 286 LEU A N 1
ATOM 2280 C CA . LEU A 1 286 ? 12.407 -14.167 -8.964 1.00 98.56 286 LEU A CA 1
ATOM 2281 C C . LEU A 1 286 ? 11.661 -12.874 -8.609 1.00 98.56 286 LEU A C 1
ATOM 2283 O O . LEU A 1 286 ? 10.583 -12.934 -8.019 1.00 98.56 286 LEU A O 1
ATOM 2287 N N . GLY A 1 287 ? 12.198 -11.721 -9.018 1.00 98.56 287 GLY A N 1
ATOM 2288 C CA . GLY A 1 287 ? 11.538 -10.430 -8.851 1.00 98.56 287 GLY A CA 1
ATOM 2289 C C . GLY A 1 287 ? 10.174 -10.394 -9.539 1.00 98.56 287 GLY A C 1
ATOM 2290 O O . GLY A 1 287 ? 9.200 -9.964 -8.926 1.00 98.56 287 GLY A O 1
ATOM 2291 N N . LEU A 1 288 ? 10.066 -10.921 -10.765 1.00 98.56 288 LEU A N 1
ATOM 2292 C CA . LEU A 1 288 ? 8.799 -10.996 -11.497 1.00 98.56 288 LEU A CA 1
ATOM 2293 C C . LEU A 1 288 ? 7.774 -11.898 -10.811 1.00 98.56 288 LEU A C 1
ATOM 2295 O O . LEU A 1 288 ? 6.607 -11.521 -10.728 1.00 98.56 288 LEU A O 1
ATOM 2299 N N . VAL A 1 289 ? 8.188 -13.051 -10.290 1.00 98.62 289 VAL A N 1
ATOM 2300 C CA . VAL A 1 289 ? 7.312 -13.968 -9.550 1.00 98.62 289 VAL A CA 1
ATOM 2301 C C . VAL A 1 289 ? 6.796 -13.305 -8.277 1.00 98.62 289 VAL A C 1
ATOM 2303 O O . VAL A 1 289 ? 5.592 -13.311 -8.048 1.00 98.62 289 VAL A O 1
ATOM 2306 N N . LEU A 1 290 ? 7.667 -12.671 -7.488 1.00 98.50 290 LEU A N 1
ATOM 2307 C CA . LEU A 1 290 ? 7.277 -11.962 -6.263 1.00 98.50 290 LEU A CA 1
ATOM 2308 C C . LEU A 1 290 ? 6.361 -10.768 -6.555 1.00 98.50 290 LEU A C 1
ATOM 2310 O O . LEU A 1 290 ? 5.351 -10.579 -5.878 1.00 98.50 290 LEU A O 1
ATOM 2314 N N . HIS A 1 291 ? 6.671 -10.000 -7.601 1.00 98.25 291 HIS A N 1
ATOM 2315 C CA . HIS A 1 291 ? 5.850 -8.877 -8.040 1.00 98.25 291 HIS A CA 1
ATOM 2316 C C . HIS A 1 291 ? 4.460 -9.364 -8.487 1.00 98.25 291 HIS A C 1
ATOM 2318 O O . HIS A 1 291 ? 3.438 -8.859 -8.027 1.00 98.25 291 HIS A O 1
ATOM 2324 N N . THR A 1 292 ? 4.411 -10.407 -9.319 1.00 98.12 292 THR A N 1
ATOM 2325 C CA . THR A 1 292 ? 3.158 -11.016 -9.789 1.00 98.12 292 THR A CA 1
ATOM 2326 C C . THR A 1 292 ? 2.366 -11.625 -8.635 1.00 98.12 292 THR A C 1
ATOM 2328 O O . THR A 1 292 ? 1.144 -11.507 -8.614 1.00 98.12 292 THR A O 1
ATOM 2331 N N . TYR A 1 293 ? 3.033 -12.227 -7.649 1.00 98.06 293 TYR A N 1
ATOM 2332 C CA . TYR A 1 293 ? 2.401 -12.768 -6.449 1.00 98.06 293 TYR A CA 1
ATOM 2333 C C . TYR A 1 293 ? 1.718 -11.669 -5.626 1.00 98.06 293 TYR A C 1
ATOM 2335 O O . TYR A 1 293 ? 0.532 -11.785 -5.322 1.00 98.06 293 TYR A O 1
ATOM 2343 N N . GLY A 1 294 ? 2.416 -10.561 -5.351 1.00 96.69 294 GLY A N 1
ATOM 2344 C CA . GLY A 1 294 ? 1.832 -9.406 -4.662 1.00 96.69 294 GLY A CA 1
ATOM 2345 C C . GLY A 1 294 ? 0.644 -8.804 -5.413 1.00 96.69 294 GLY A C 1
ATOM 2346 O O . GLY A 1 294 ? -0.398 -8.540 -4.816 1.00 96.69 294 GLY A O 1
ATOM 2347 N N . MET A 1 295 ? 0.762 -8.663 -6.735 1.00 95.62 295 MET A N 1
ATOM 2348 C CA . MET A 1 295 ? -0.334 -8.203 -7.595 1.00 95.62 295 MET A CA 1
ATOM 2349 C C . MET A 1 295 ? -1.529 -9.159 -7.566 1.00 95.62 295 MET A C 1
ATOM 2351 O O . MET A 1 295 ? -2.663 -8.715 -7.423 1.00 95.62 295 MET A O 1
ATOM 2355 N N . SER A 1 296 ? -1.284 -10.468 -7.646 1.00 96.50 296 SER A N 1
ATOM 2356 C CA . SER A 1 296 ? -2.334 -11.493 -7.647 1.00 96.50 296 SER A CA 1
ATOM 2357 C C . SER A 1 296 ? -3.075 -11.549 -6.314 1.00 96.50 296 SER A C 1
ATOM 2359 O O . SER A 1 296 ? -4.297 -11.646 -6.310 1.00 96.50 296 SER A O 1
ATOM 2361 N N . LEU A 1 297 ? -2.366 -11.416 -5.187 1.00 95.75 297 LEU A N 1
ATOM 2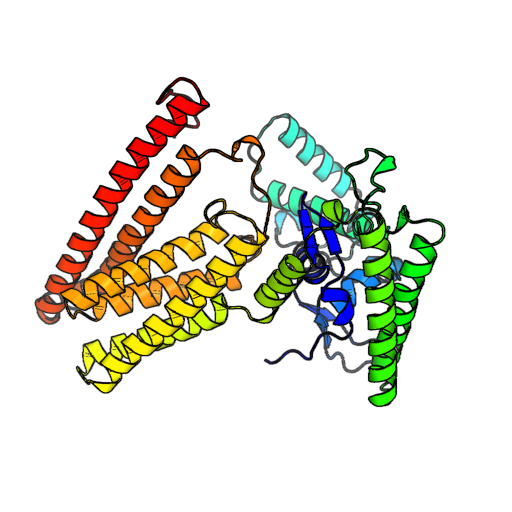362 C CA . LEU A 1 297 ? -2.992 -11.281 -3.870 1.00 95.75 297 LEU A CA 1
ATOM 2363 C C . LEU A 1 297 ? -3.872 -10.032 -3.800 1.00 95.75 297 LEU A C 1
ATOM 2365 O O . LEU A 1 297 ? -5.006 -10.122 -3.339 1.00 95.75 297 LEU A O 1
ATOM 2369 N N . ARG A 1 298 ? -3.396 -8.882 -4.303 1.00 94.50 298 ARG A N 1
ATOM 2370 C CA . ARG A 1 298 ? -4.221 -7.664 -4.371 1.00 94.50 298 ARG A CA 1
ATOM 2371 C C . ARG A 1 298 ? -5.486 -7.905 -5.191 1.00 94.50 298 ARG A C 1
ATOM 2373 O O . ARG A 1 298 ? -6.561 -7.591 -4.695 1.00 94.50 298 ARG A O 1
ATOM 2380 N N . VAL A 1 299 ? -5.373 -8.507 -6.381 1.00 93.62 299 VAL A N 1
ATOM 2381 C CA . VAL A 1 299 ? -6.525 -8.864 -7.234 1.00 93.62 299 VAL A CA 1
ATOM 2382 C C . VAL A 1 299 ? -7.490 -9.795 -6.507 1.00 93.62 299 VAL A C 1
ATOM 2384 O O . VAL A 1 299 ? -8.693 -9.563 -6.555 1.00 93.62 299 VAL A O 1
ATOM 2387 N N . TYR A 1 300 ? -6.980 -10.812 -5.813 1.00 94.44 300 TYR A N 1
ATOM 2388 C CA . TYR A 1 300 ? -7.793 -11.756 -5.049 1.00 94.44 300 TYR A CA 1
ATOM 2389 C C . TYR A 1 300 ? -8.583 -11.065 -3.928 1.00 94.44 300 TYR A C 1
ATOM 2391 O O . TYR A 1 300 ? -9.767 -11.337 -3.767 1.00 94.44 300 TYR A O 1
ATOM 2399 N N . ILE A 1 301 ? -7.957 -10.132 -3.200 1.00 92.62 301 ILE A N 1
ATOM 2400 C CA . ILE A 1 301 ? -8.592 -9.408 -2.087 1.00 92.62 301 ILE A CA 1
ATOM 2401 C C . ILE A 1 301 ? -9.645 -8.410 -2.585 1.00 92.62 301 ILE A C 1
ATOM 2403 O O . ILE A 1 301 ? -10.714 -8.285 -1.994 1.00 92.62 301 ILE A O 1
ATOM 2407 N N . ILE A 1 302 ? -9.340 -7.673 -3.657 1.00 89.1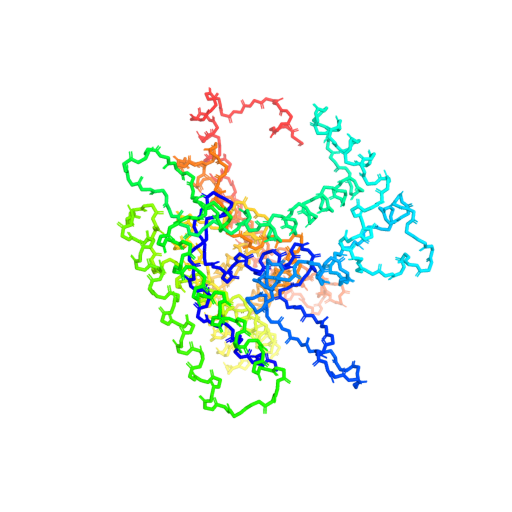2 302 ILE A N 1
ATOM 2408 C CA . ILE A 1 302 ? -10.157 -6.537 -4.112 1.00 89.12 302 ILE A CA 1
ATOM 2409 C C . ILE A 1 302 ? -11.125 -6.884 -5.251 1.00 89.12 302 ILE A C 1
ATOM 2411 O O . ILE A 1 302 ? -11.993 -6.081 -5.586 1.00 89.12 302 ILE A O 1
ATOM 2415 N N . GLY A 1 303 ? -10.964 -8.050 -5.879 1.00 88.75 303 GLY A N 1
ATOM 2416 C CA . GLY A 1 303 ? -11.795 -8.520 -6.988 1.00 88.75 303 GLY A CA 1
ATOM 2417 C C . GLY A 1 303 ? -11.566 -7.799 -8.321 1.00 88.75 303 GLY A C 1
ATOM 2418 O O . GLY A 1 303 ? -12.358 -7.967 -9.244 1.00 88.75 303 GLY A O 1
ATOM 2419 N N . ARG A 1 304 ? -10.507 -6.989 -8.452 1.00 87.75 304 ARG A N 1
ATOM 2420 C CA . ARG A 1 304 ? -10.198 -6.235 -9.680 1.00 87.75 304 ARG A CA 1
ATOM 2421 C C . ARG A 1 304 ? -8.694 -6.071 -9.921 1.00 87.75 304 ARG A C 1
ATOM 2423 O O . ARG A 1 304 ? -7.915 -6.089 -8.968 1.00 87.75 304 ARG A O 1
ATOM 2430 N N . PRO A 1 305 ? -8.275 -5.830 -11.175 1.00 88.44 305 PRO A N 1
ATOM 2431 C CA . PRO A 1 305 ? -6.918 -5.399 -11.492 1.00 88.44 305 PRO A CA 1
ATOM 2432 C C . PRO A 1 305 ? -6.534 -4.096 -10.760 1.00 88.44 305 PRO A C 1
ATOM 2434 O O . PRO A 1 305 ? -7.350 -3.165 -10.698 1.00 88.44 305 PRO A O 1
ATOM 2437 N N . PRO A 1 306 ? -5.307 -4.000 -10.215 1.00 88.50 306 PRO A N 1
ATOM 2438 C CA . PRO A 1 306 ? -4.833 -2.808 -9.526 1.00 88.50 306 PRO A CA 1
ATOM 2439 C C . PRO A 1 306 ? -4.319 -1.777 -10.544 1.00 88.50 306 PRO A C 1
ATOM 2441 O O . PRO A 1 306 ? -3.125 -1.717 -10.828 1.00 88.50 306 PRO A O 1
ATOM 2444 N N . VAL A 1 307 ? -5.226 -0.975 -11.106 1.00 87.81 307 VAL A N 1
ATOM 2445 C CA . VAL A 1 307 ? -4.930 0.123 -12.051 1.00 87.81 307 VAL A CA 1
ATOM 2446 C C . VAL A 1 307 ? -5.805 1.368 -11.820 1.00 87.81 307 VAL A C 1
ATOM 2448 O O . VAL A 1 307 ? -5.979 2.184 -12.718 1.00 87.81 307 VAL A O 1
ATOM 2451 N N . SER A 1 308 ? -6.409 1.521 -10.637 1.00 83.75 308 SER A N 1
ATOM 2452 C CA . SER A 1 308 ? -7.408 2.567 -10.369 1.00 83.75 308 SER A CA 1
ATOM 2453 C C . SER A 1 308 ? -6.860 3.822 -9.696 1.00 83.75 308 SER A C 1
ATOM 2455 O O . SER A 1 308 ? -7.562 4.827 -9.632 1.00 83.75 308 SER A O 1
ATOM 2457 N N . ASN A 1 309 ? -5.660 3.767 -9.120 1.00 87.69 309 ASN A N 1
ATOM 2458 C CA . ASN A 1 309 ? -5.043 4.902 -8.437 1.00 87.69 309 ASN A CA 1
ATOM 2459 C C . ASN A 1 309 ? -3.543 5.008 -8.768 1.00 87.69 309 ASN A C 1
ATOM 2461 O O . ASN A 1 309 ? -2.977 4.183 -9.495 1.00 87.69 309 ASN A O 1
ATOM 2465 N N . MET A 1 310 ? -2.897 6.055 -8.250 1.00 88.44 310 MET A N 1
ATOM 2466 C CA . MET A 1 310 ? -1.493 6.334 -8.546 1.00 88.44 310 MET A CA 1
ATOM 2467 C C . MET A 1 310 ? -0.553 5.246 -8.009 1.00 88.44 310 MET A C 1
ATOM 2469 O O . MET A 1 310 ? 0.342 4.823 -8.736 1.00 88.44 310 MET A O 1
ATOM 2473 N N . TYR A 1 311 ? -0.779 4.744 -6.789 1.00 92.31 311 TYR A N 1
ATOM 2474 C CA . TYR A 1 311 ? -0.001 3.634 -6.222 1.00 92.31 311 TYR A CA 1
ATOM 2475 C C . TYR A 1 311 ? -0.086 2.385 -7.107 1.00 92.31 311 TYR A C 1
ATOM 2477 O O . TYR A 1 311 ? 0.929 1.812 -7.496 1.00 92.31 311 TYR A O 1
ATOM 2485 N N . GLU A 1 312 ? -1.305 2.006 -7.482 1.00 92.75 312 GLU A N 1
ATOM 2486 C CA . GLU A 1 312 ? -1.602 0.860 -8.334 1.00 92.75 312 GLU A CA 1
ATOM 2487 C C . GLU A 1 312 ? -0.939 0.978 -9.720 1.00 92.75 312 GLU A C 1
ATOM 2489 O O . GLU A 1 312 ? -0.368 0.016 -10.235 1.00 92.75 312 GLU A O 1
ATOM 2494 N N . THR A 1 313 ? -0.898 2.183 -10.290 1.00 92.62 313 THR A N 1
ATOM 2495 C CA . THR A 1 313 ? -0.176 2.444 -11.545 1.00 92.62 313 THR A CA 1
ATOM 2496 C C . THR A 1 313 ? 1.342 2.305 -11.370 1.00 92.62 313 THR A C 1
ATOM 2498 O O . THR A 1 313 ? 2.012 1.714 -12.221 1.00 92.62 313 THR A O 1
ATOM 2501 N N . VAL A 1 314 ? 1.892 2.802 -10.254 1.00 94.62 314 VAL A N 1
ATOM 2502 C CA . VAL A 1 314 ? 3.331 2.746 -9.936 1.00 94.62 314 VAL A CA 1
ATOM 2503 C C . VAL A 1 314 ? 3.826 1.317 -9.703 1.00 94.62 314 VAL A C 1
ATOM 2505 O O . VAL A 1 314 ? 5.002 1.063 -9.938 1.00 94.62 314 VAL A O 1
ATOM 2508 N N . ILE A 1 315 ? 2.966 0.367 -9.325 1.00 95.62 315 ILE A N 1
ATOM 2509 C CA . ILE A 1 315 ? 3.323 -1.064 -9.280 1.00 95.62 315 ILE A CA 1
ATOM 2510 C C . ILE A 1 315 ? 3.070 -1.764 -10.632 1.00 95.62 315 ILE A C 1
ATOM 2512 O O . ILE A 1 315 ? 3.882 -2.578 -11.072 1.00 95.62 315 ILE A O 1
ATOM 2516 N N . TRP A 1 316 ? 2.008 -1.400 -11.363 1.00 96.38 316 TRP A N 1
ATOM 2517 C CA . TRP A 1 316 ? 1.660 -2.032 -12.644 1.00 96.38 316 TRP A CA 1
ATOM 2518 C C . TRP A 1 316 ? 2.669 -1.743 -13.766 1.00 96.38 316 TRP A C 1
ATOM 2520 O O . TRP A 1 316 ? 3.126 -2.650 -14.467 1.00 96.38 316 TRP A O 1
ATOM 2530 N N . VAL A 1 317 ? 3.038 -0.475 -13.958 1.00 97.19 317 VAL A N 1
ATOM 2531 C CA . VAL A 1 317 ? 3.929 -0.040 -15.047 1.00 97.19 317 VAL A CA 1
ATOM 2532 C C . VAL A 1 317 ? 5.309 -0.719 -14.989 1.00 97.19 317 VAL A C 1
ATOM 2534 O O . VAL A 1 317 ? 5.735 -1.273 -16.011 1.00 97.19 317 VAL A O 1
ATOM 2537 N N . PRO A 1 318 ? 6.031 -0.759 -13.851 1.00 97.25 318 PRO A N 1
ATOM 2538 C CA . PRO A 1 318 ? 7.302 -1.474 -13.778 1.00 97.25 318 PRO A CA 1
ATOM 2539 C C . PRO A 1 318 ? 7.162 -2.992 -13.929 1.00 97.25 318 PRO A C 1
ATOM 2541 O O . PRO A 1 318 ? 8.063 -3.614 -14.491 1.00 97.25 318 PRO A O 1
ATOM 2544 N N . TRP A 1 319 ? 6.047 -3.598 -13.499 1.00 98.06 319 TRP A N 1
ATOM 2545 C CA . TRP A 1 319 ? 5.778 -5.016 -13.766 1.00 98.06 319 TRP A CA 1
ATOM 2546 C C . TRP A 1 319 ? 5.762 -5.294 -15.276 1.00 98.06 319 TRP A C 1
ATOM 2548 O O . TRP A 1 319 ? 6.522 -6.135 -15.762 1.00 98.06 319 TRP A O 1
ATOM 2558 N N . GLY A 1 320 ? 4.991 -4.514 -16.043 1.00 97.44 320 GLY A N 1
ATOM 2559 C CA . GLY A 1 320 ? 4.963 -4.631 -17.504 1.00 97.44 320 GLY A CA 1
ATOM 2560 C C . GLY A 1 320 ? 6.315 -4.307 -18.155 1.00 97.44 320 GLY A C 1
ATOM 2561 O O . GLY A 1 320 ? 6.712 -4.950 -19.125 1.00 97.44 320 GLY A O 1
ATOM 2562 N N . THR A 1 321 ? 7.059 -3.349 -17.592 1.00 98.12 321 THR A N 1
ATOM 2563 C CA . THR A 1 321 ? 8.378 -2.918 -18.087 1.00 98.12 321 THR A CA 1
ATOM 2564 C C . THR A 1 321 ? 9.371 -4.079 -18.027 1.00 98.12 321 THR A C 1
ATOM 2566 O O . THR A 1 321 ? 10.088 -4.343 -18.996 1.00 98.12 321 THR A O 1
ATOM 2569 N N . VAL A 1 322 ? 9.374 -4.817 -16.912 1.00 98.25 322 VAL A N 1
ATOM 2570 C CA . VAL A 1 322 ? 10.182 -6.029 -16.732 1.00 98.25 322 VAL A CA 1
ATOM 2571 C C . VAL A 1 322 ? 9.758 -7.122 -17.709 1.00 98.25 322 VAL A C 1
ATOM 2573 O O . VAL A 1 322 ? 10.623 -7.705 -18.363 1.00 98.25 322 VAL A O 1
ATOM 2576 N N . VAL A 1 323 ? 8.453 -7.367 -17.876 1.00 97.88 323 VAL A N 1
ATOM 2577 C CA . VAL A 1 323 ? 7.945 -8.372 -18.828 1.00 97.88 323 VAL A CA 1
ATOM 2578 C C . VAL A 1 323 ? 8.411 -8.063 -20.254 1.00 97.88 323 VAL A C 1
ATOM 2580 O O . VAL A 1 323 ? 8.977 -8.933 -20.923 1.00 97.88 323 VAL A O 1
ATOM 2583 N N . PHE A 1 324 ? 8.258 -6.820 -20.719 1.00 97.06 324 PHE A N 1
ATOM 2584 C CA . PHE A 1 324 ? 8.722 -6.424 -22.049 1.00 97.06 324 PHE A CA 1
ATOM 2585 C C . PHE A 1 324 ? 10.237 -6.538 -22.195 1.00 97.06 324 PHE A C 1
ATOM 2587 O O . PHE A 1 324 ? 10.717 -7.046 -23.211 1.00 97.06 324 PHE A O 1
ATOM 2594 N N . ALA A 1 325 ? 11.002 -6.134 -21.182 1.00 97.19 325 ALA A N 1
ATOM 2595 C CA . ALA A 1 325 ? 12.451 -6.272 -21.204 1.00 97.19 325 ALA A CA 1
ATOM 2596 C C . ALA A 1 325 ? 12.898 -7.737 -21.245 1.00 97.19 325 ALA A C 1
ATOM 2598 O O . ALA A 1 325 ? 13.838 -8.054 -21.970 1.00 97.19 325 ALA A O 1
ATOM 2599 N N . MET A 1 326 ? 12.216 -8.642 -20.537 1.00 96.19 326 MET A N 1
ATOM 2600 C CA . MET A 1 326 ? 12.450 -10.090 -20.601 1.00 96.19 326 MET A CA 1
ATOM 2601 C C . MET A 1 326 ? 12.201 -10.650 -21.997 1.00 96.19 326 MET A C 1
ATOM 2603 O O . MET A 1 326 ? 13.080 -11.322 -22.540 1.00 96.19 326 MET A O 1
ATOM 2607 N N . ILE A 1 327 ? 11.066 -10.318 -22.614 1.00 95.31 327 ILE A N 1
ATOM 2608 C CA . ILE A 1 327 ? 10.740 -10.759 -23.977 1.00 95.31 327 ILE A CA 1
ATOM 2609 C C . ILE A 1 327 ? 11.779 -10.230 -24.976 1.00 95.31 327 ILE A C 1
ATOM 2611 O O . ILE A 1 327 ? 12.355 -10.995 -25.754 1.00 95.31 327 ILE A O 1
ATOM 2615 N N . LEU A 1 328 ? 12.073 -8.928 -24.938 1.00 93.94 328 LEU A N 1
ATOM 2616 C CA . LEU A 1 328 ? 13.029 -8.310 -25.855 1.00 93.94 328 LEU A CA 1
ATOM 2617 C C . LEU A 1 328 ? 14.455 -8.832 -25.636 1.00 93.94 328 LEU A C 1
ATOM 2619 O O . LEU A 1 328 ? 15.166 -9.077 -26.612 1.00 93.94 328 LEU A O 1
ATOM 2623 N N . ASN A 1 329 ? 14.872 -9.056 -24.388 1.00 92.75 329 ASN A N 1
ATOM 2624 C CA . ASN A 1 329 ? 16.196 -9.590 -24.080 1.00 92.75 329 ASN A CA 1
ATOM 2625 C C . ASN A 1 329 ? 16.335 -11.058 -24.496 1.00 92.75 329 ASN A C 1
ATOM 2627 O O . ASN A 1 329 ? 17.394 -11.438 -24.988 1.00 92.75 329 ASN A O 1
ATOM 2631 N N . ALA A 1 330 ? 15.284 -11.875 -24.384 1.00 90.88 330 ALA A N 1
ATOM 2632 C CA . ALA A 1 330 ? 15.309 -13.256 -24.872 1.00 90.88 330 ALA A CA 1
ATOM 2633 C C . ALA A 1 330 ? 15.591 -13.329 -26.386 1.00 90.88 330 ALA A C 1
ATOM 2635 O O . ALA A 1 330 ? 16.312 -14.214 -26.847 1.00 90.88 330 ALA A O 1
ATOM 2636 N N . ILE A 1 331 ? 15.076 -12.362 -27.151 1.00 90.06 331 ILE A N 1
ATOM 2637 C CA . ILE A 1 331 ? 15.248 -12.290 -28.608 1.00 90.06 331 ILE A CA 1
ATOM 2638 C C . ILE A 1 331 ? 16.590 -11.644 -28.981 1.00 90.06 331 ILE A C 1
ATOM 2640 O O . ILE A 1 331 ? 17.277 -12.100 -29.893 1.00 90.06 331 ILE A O 1
ATOM 2644 N N . ARG A 1 332 ? 16.960 -10.549 -28.306 1.00 85.06 332 ARG A N 1
ATOM 2645 C CA . ARG A 1 332 ? 18.080 -9.677 -28.701 1.00 85.06 332 ARG A CA 1
ATOM 2646 C C . ARG A 1 332 ? 19.380 -9.935 -27.953 1.00 85.06 332 ARG A C 1
ATOM 2648 O O . ARG A 1 332 ? 20.423 -9.510 -28.433 1.00 85.06 332 ARG A O 1
ATOM 2655 N N . LYS A 1 333 ? 19.322 -10.605 -26.801 1.00 85.94 333 LYS A N 1
ATOM 2656 C CA . LYS A 1 333 ? 20.460 -10.883 -25.913 1.00 85.94 333 LYS A CA 1
ATOM 2657 C C . LYS A 1 333 ? 21.235 -9.620 -25.500 1.00 85.94 333 LYS A C 1
ATOM 2659 O O . LYS A 1 333 ? 22.453 -9.666 -25.351 1.00 85.94 333 LYS A O 1
ATOM 2664 N N . ASN A 1 334 ? 20.528 -8.501 -25.315 1.00 87.94 334 ASN A N 1
ATOM 2665 C CA . ASN A 1 334 ? 21.104 -7.225 -24.892 1.00 87.94 334 ASN A CA 1
ATOM 2666 C C . ASN A 1 334 ? 20.738 -6.904 -23.434 1.00 87.94 334 ASN A C 1
ATOM 2668 O O . ASN A 1 334 ? 19.614 -6.500 -23.127 1.00 87.94 334 ASN A O 1
ATOM 2672 N N . TYR A 1 335 ? 21.733 -6.999 -22.551 1.00 91.50 335 TYR A N 1
ATOM 2673 C CA . TYR A 1 335 ? 21.571 -6.782 -21.114 1.00 91.50 335 TYR A CA 1
ATOM 2674 C C . TYR A 1 335 ? 21.287 -5.325 -20.714 1.00 91.50 335 TYR A C 1
ATOM 2676 O O . TYR A 1 335 ? 20.830 -5.112 -19.593 1.00 91.50 335 TYR A O 1
ATOM 2684 N N . LEU A 1 336 ? 21.435 -4.336 -21.609 1.00 93.06 336 LEU A N 1
ATOM 2685 C CA . LEU A 1 336 ? 20.953 -2.965 -21.358 1.00 93.06 336 LEU A CA 1
ATOM 2686 C C . LEU A 1 336 ? 19.449 -2.927 -21.065 1.00 93.06 336 LEU A C 1
ATOM 2688 O O . LEU A 1 336 ? 19.008 -2.115 -20.256 1.00 93.06 336 LEU A O 1
ATOM 2692 N N . LEU A 1 337 ? 18.672 -3.833 -21.672 1.00 94.81 337 LEU A N 1
ATOM 2693 C CA . LEU A 1 337 ? 17.234 -3.962 -21.421 1.00 94.81 337 LEU A CA 1
ATOM 2694 C C . LEU A 1 337 ? 16.955 -4.319 -19.956 1.00 94.81 337 LEU A C 1
ATOM 2696 O O . LEU A 1 337 ? 16.046 -3.767 -19.345 1.00 94.81 337 LEU A O 1
ATOM 2700 N N . PHE A 1 338 ? 17.760 -5.220 -19.383 1.00 96.19 338 PHE A N 1
ATOM 2701 C CA . PHE A 1 338 ? 17.628 -5.639 -17.985 1.00 96.19 338 PHE A CA 1
ATOM 2702 C C . PHE A 1 338 ? 18.087 -4.558 -17.021 1.00 96.19 338 PHE A C 1
ATOM 2704 O O . PHE A 1 338 ? 17.476 -4.401 -15.971 1.00 96.19 338 PHE A O 1
ATOM 2711 N N . ILE A 1 339 ? 19.125 -3.798 -17.379 1.00 96.69 339 ILE A N 1
ATOM 2712 C CA . ILE A 1 339 ? 19.576 -2.664 -16.571 1.00 96.69 339 ILE A CA 1
ATOM 2713 C C . ILE A 1 339 ? 18.477 -1.595 -16.525 1.00 96.69 339 ILE A C 1
ATOM 2715 O O . ILE A 1 339 ? 18.082 -1.191 -15.438 1.00 96.69 339 ILE A O 1
ATOM 2719 N N . GLY A 1 340 ? 17.936 -1.191 -17.680 1.00 96.25 340 GLY A N 1
ATOM 2720 C CA . GLY A 1 340 ? 16.868 -0.189 -17.751 1.00 96.25 340 GLY A CA 1
ATOM 2721 C C . GLY A 1 340 ? 15.606 -0.617 -17.001 1.00 96.25 340 GLY A C 1
ATOM 2722 O O . GLY A 1 340 ? 15.131 0.108 -16.131 1.00 96.25 340 GLY A O 1
ATOM 2723 N N . ALA A 1 341 ? 15.095 -1.821 -17.277 1.00 97.69 341 ALA A N 1
ATOM 2724 C CA . ALA A 1 341 ? 13.885 -2.320 -16.624 1.00 97.69 341 ALA A CA 1
ATOM 2725 C C . ALA A 1 341 ? 14.068 -2.597 -15.132 1.00 97.69 341 ALA A C 1
ATOM 2727 O O . ALA A 1 341 ? 13.183 -2.294 -14.338 1.00 97.69 341 ALA A O 1
ATOM 2728 N N . GLY A 1 342 ? 15.212 -3.166 -14.748 1.00 97.75 342 GLY A N 1
ATOM 2729 C CA . GLY A 1 342 ? 15.517 -3.472 -13.359 1.00 97.75 342 GLY A CA 1
ATOM 2730 C C . GLY A 1 342 ? 15.671 -2.208 -12.513 1.00 97.75 342 GLY A C 1
ATOM 2731 O O . GLY A 1 342 ? 15.112 -2.153 -11.419 1.00 97.75 342 GLY A O 1
ATOM 2732 N N . LEU A 1 343 ? 16.329 -1.160 -13.033 1.00 97.06 343 LEU A N 1
ATOM 2733 C CA . LEU A 1 343 ? 16.395 0.152 -12.375 1.00 97.06 343 LEU A CA 1
ATOM 2734 C C . LEU A 1 343 ? 15.010 0.781 -12.244 1.00 97.06 343 LEU A C 1
ATOM 2736 O O . LEU A 1 343 ? 14.626 1.169 -11.145 1.00 97.06 343 LEU A O 1
ATOM 2740 N N . ALA A 1 344 ? 14.254 0.834 -13.342 1.00 97.00 344 ALA A N 1
ATOM 2741 C CA . ALA A 1 344 ? 12.895 1.362 -13.361 1.00 97.00 344 ALA A CA 1
ATOM 2742 C C . ALA A 1 344 ? 12.004 0.668 -12.315 1.00 97.00 344 ALA A C 1
ATOM 2744 O O . ALA A 1 344 ? 11.390 1.332 -11.481 1.00 97.00 344 ALA A O 1
ATOM 2745 N N . ALA A 1 345 ? 11.997 -0.668 -12.294 1.00 97.94 345 ALA A N 1
ATOM 2746 C CA . ALA A 1 345 ? 11.218 -1.442 -11.335 1.00 97.94 345 ALA A CA 1
ATOM 2747 C C . ALA A 1 345 ? 11.683 -1.259 -9.892 1.00 97.94 345 ALA A C 1
ATOM 2749 O O . ALA A 1 345 ? 10.854 -1.083 -9.003 1.00 97.94 345 ALA A O 1
ATOM 2750 N N . THR A 1 346 ? 12.995 -1.247 -9.658 1.00 98.00 346 THR A N 1
ATOM 2751 C CA . THR A 1 346 ? 13.552 -1.030 -8.320 1.00 98.00 346 THR A CA 1
ATOM 2752 C C . THR A 1 346 ? 13.149 0.339 -7.774 1.00 98.00 346 THR A C 1
ATOM 2754 O O . THR A 1 346 ? 12.652 0.429 -6.656 1.00 98.00 346 THR A O 1
ATOM 2757 N N . LEU A 1 347 ? 13.317 1.403 -8.565 1.00 96.44 347 LEU A N 1
ATOM 2758 C CA . LEU A 1 347 ? 13.017 2.770 -8.140 1.00 96.44 347 LEU A CA 1
ATOM 2759 C C . LEU A 1 347 ? 11.521 2.979 -7.885 1.00 96.44 347 LEU A C 1
ATOM 2761 O O . LEU A 1 347 ? 11.163 3.543 -6.854 1.00 96.44 347 LEU A O 1
ATOM 2765 N N . CYS A 1 348 ? 10.650 2.498 -8.778 1.00 96.38 348 CYS A N 1
ATOM 2766 C CA . CYS A 1 348 ? 9.201 2.615 -8.604 1.00 96.38 348 CYS A CA 1
ATOM 2767 C C . CYS A 1 348 ? 8.704 1.874 -7.357 1.00 96.38 348 CYS A C 1
ATOM 2769 O O . CYS A 1 348 ? 7.923 2.431 -6.588 1.00 96.38 348 CYS A O 1
ATOM 2771 N N . LEU A 1 349 ? 9.175 0.646 -7.123 1.00 96.25 349 LEU A N 1
ATOM 2772 C CA . LEU A 1 349 ? 8.748 -0.137 -5.964 1.00 96.25 349 LEU A CA 1
ATOM 2773 C C . LEU A 1 349 ? 9.289 0.437 -4.646 1.00 96.25 349 LEU A C 1
ATOM 2775 O O . LEU A 1 349 ? 8.526 0.559 -3.691 1.00 96.25 349 LEU A O 1
ATOM 2779 N N . ILE A 1 350 ? 10.545 0.902 -4.607 1.00 95.12 350 ILE A N 1
ATOM 2780 C CA . ILE A 1 350 ? 11.076 1.635 -3.443 1.00 95.12 350 ILE A CA 1
ATOM 2781 C C . ILE A 1 350 ? 10.250 2.899 -3.176 1.00 95.12 350 ILE A C 1
ATOM 2783 O O . ILE A 1 350 ? 9.904 3.179 -2.030 1.00 95.12 350 ILE A O 1
ATOM 2787 N N . LEU A 1 351 ? 9.910 3.663 -4.218 1.00 92.69 351 LEU A N 1
ATOM 2788 C CA . LEU A 1 351 ? 9.076 4.856 -4.074 1.00 92.69 351 LEU A CA 1
ATOM 2789 C C . LEU A 1 351 ? 7.698 4.508 -3.493 1.00 92.69 351 LEU A C 1
ATOM 2791 O O . LEU A 1 351 ? 7.218 5.224 -2.613 1.00 92.69 351 LEU A O 1
ATOM 2795 N N . SER A 1 352 ? 7.101 3.398 -3.940 1.00 89.88 352 SER A N 1
ATOM 2796 C CA . SER A 1 352 ? 5.813 2.910 -3.437 1.00 89.88 352 SER A CA 1
ATOM 2797 C C . SER A 1 352 ? 5.852 2.522 -1.953 1.00 89.88 352 SER A C 1
ATOM 2799 O O . SER A 1 352 ? 4.896 2.799 -1.235 1.00 89.88 352 SER A O 1
ATOM 2801 N N . ASP A 1 353 ? 6.973 1.976 -1.470 1.00 86.88 353 ASP A N 1
ATOM 2802 C CA . ASP A 1 353 ? 7.156 1.609 -0.060 1.00 86.88 353 ASP A CA 1
ATOM 2803 C C . ASP A 1 353 ? 7.464 2.827 0.830 1.00 86.88 353 ASP A C 1
ATOM 2805 O O . ASP A 1 353 ? 7.028 2.902 1.979 1.00 86.88 353 ASP A O 1
ATOM 2809 N N . LEU A 1 354 ? 8.243 3.789 0.321 1.00 85.69 354 LEU A N 1
ATOM 2810 C CA . LEU A 1 354 ? 8.737 4.922 1.112 1.00 85.69 354 LEU A CA 1
ATOM 2811 C C . LEU A 1 354 ? 7.786 6.124 1.141 1.00 85.69 354 LEU A C 1
ATOM 2813 O O . LEU A 1 354 ? 7.914 6.970 2.028 1.00 85.69 354 LEU A O 1
ATOM 2817 N N . SER A 1 355 ? 6.852 6.226 0.189 1.00 83.50 355 SER A N 1
ATOM 2818 C CA . SER A 1 355 ? 5.972 7.398 0.036 1.00 83.50 355 SER A CA 1
ATOM 2819 C C . SER A 1 355 ? 4.470 7.092 0.132 1.00 83.50 355 SER A C 1
ATOM 2821 O O . SER A 1 355 ? 3.705 7.606 -0.686 1.00 83.50 355 SER A O 1
ATOM 2823 N N . PRO A 1 356 ? 3.994 6.349 1.147 1.00 74.81 356 PRO A N 1
ATOM 2824 C CA . PRO A 1 356 ? 2.590 5.935 1.237 1.00 74.81 356 PRO A CA 1
ATOM 2825 C C . PRO A 1 356 ? 1.604 7.093 1.463 1.00 74.81 356 PRO A C 1
ATOM 2827 O O . PRO A 1 356 ? 0.421 6.961 1.187 1.00 74.81 356 PRO A O 1
ATOM 2830 N N . VAL A 1 357 ? 2.085 8.256 1.921 1.00 69.06 357 VAL A N 1
ATOM 2831 C CA . VAL A 1 357 ? 1.259 9.475 2.046 1.00 69.06 357 VAL A CA 1
ATOM 2832 C C . VAL A 1 357 ? 0.888 10.060 0.680 1.00 69.06 357 VAL A C 1
ATOM 2834 O O . VAL A 1 357 ? -0.140 10.709 0.547 1.00 69.06 357 VAL A O 1
ATOM 2837 N N . VAL A 1 358 ? 1.734 9.855 -0.332 1.00 74.12 358 VAL A N 1
ATOM 2838 C CA . VAL A 1 358 ? 1.496 10.334 -1.704 1.00 74.12 358 VAL A CA 1
ATOM 2839 C C . VAL A 1 358 ? 0.932 9.207 -2.569 1.00 74.12 358 VAL A C 1
ATOM 2841 O O . VAL A 1 358 ? 0.062 9.429 -3.405 1.00 74.12 358 VAL A O 1
ATOM 2844 N N . LEU A 1 359 ? 1.433 7.989 -2.367 1.00 82.00 359 LEU A N 1
ATOM 2845 C CA . LEU A 1 359 ? 1.020 6.777 -3.056 1.00 82.00 359 LEU A CA 1
ATOM 2846 C C . LEU A 1 359 ? 0.229 5.901 -2.088 1.00 82.00 359 LEU A C 1
ATOM 2848 O O . LEU A 1 359 ? 0.794 4.979 -1.512 1.00 82.00 359 LEU A O 1
ATOM 2852 N N . ASP A 1 360 ? -1.060 6.194 -1.922 1.00 83.19 360 ASP A N 1
ATOM 2853 C CA . ASP A 1 360 ? -1.933 5.457 -1.004 1.00 83.19 360 ASP A CA 1
ATOM 2854 C C . ASP A 1 360 ? -2.019 3.958 -1.382 1.00 83.19 360 ASP A C 1
ATOM 2856 O O . ASP A 1 360 ? -2.620 3.615 -2.410 1.00 83.19 360 ASP A O 1
ATOM 2860 N N . PRO A 1 361 ? -1.431 3.043 -0.580 1.00 83.38 361 PRO A N 1
ATOM 2861 C CA . PRO A 1 361 ? -1.437 1.614 -0.870 1.00 83.38 361 PRO A CA 1
ATOM 2862 C C . PRO A 1 361 ? -2.761 0.935 -0.495 1.00 83.38 361 PRO A C 1
ATOM 2864 O O . PRO A 1 361 ? -2.919 -0.264 -0.781 1.00 83.38 361 PRO A O 1
ATOM 2867 N N . SER A 1 362 ? -3.679 1.666 0.152 1.00 84.62 362 SER A N 1
ATOM 2868 C CA . SER A 1 362 ? -4.931 1.156 0.707 1.00 84.62 362 SER A CA 1
ATOM 2869 C C . SER A 1 362 ? -5.785 0.480 -0.360 1.00 84.62 362 SER A C 1
ATOM 2871 O O . SER A 1 362 ? -5.901 0.922 -1.507 1.00 84.62 362 SER A O 1
ATOM 2873 N N . LEU A 1 363 ? -6.405 -0.631 0.025 1.00 84.25 363 LEU A N 1
ATOM 2874 C CA . LEU A 1 363 ? -7.283 -1.404 -0.850 1.00 84.25 363 LEU A CA 1
ATOM 2875 C C . LEU A 1 363 ? -8.690 -0.798 -0.790 1.00 84.25 363 LEU A C 1
ATOM 2877 O O . LEU A 1 363 ? -9.517 -1.225 0.012 1.00 84.25 363 LEU A O 1
ATOM 2881 N N . GLN A 1 364 ? -8.943 0.231 -1.600 1.00 79.69 364 GLN A N 1
ATOM 2882 C CA . GLN A 1 364 ? -10.226 0.943 -1.630 1.00 79.69 364 GLN A CA 1
ATOM 2883 C C . GLN A 1 364 ? -11.167 0.381 -2.714 1.00 79.69 364 GLN A C 1
ATOM 2885 O O . GLN A 1 364 ? -10.715 0.099 -3.836 1.00 79.69 364 GLN A O 1
ATOM 2890 N N . PRO A 1 365 ? -12.477 0.234 -2.432 1.00 77.38 365 PRO A N 1
ATOM 2891 C CA . PRO A 1 365 ? -13.442 -0.146 -3.455 1.00 77.38 365 PRO A CA 1
ATOM 2892 C C . PRO A 1 365 ? -13.541 0.934 -4.538 1.00 77.38 365 PRO A C 1
ATOM 2894 O O . PRO A 1 365 ? -13.315 2.119 -4.293 1.00 77.38 365 PRO A O 1
ATOM 2897 N N . LEU A 1 366 ? -13.910 0.530 -5.756 1.00 76.25 366 LEU A N 1
ATOM 2898 C CA . LEU A 1 366 ? -14.124 1.487 -6.841 1.00 76.25 366 LEU A CA 1
ATOM 2899 C C . LEU A 1 366 ? -15.311 2.402 -6.541 1.00 76.25 366 LEU A C 1
ATOM 2901 O O . LEU A 1 366 ? -16.325 1.977 -5.967 1.00 76.25 366 LEU A O 1
ATOM 2905 N N . GLN A 1 367 ? -15.203 3.641 -7.020 1.00 73.06 367 GLN A N 1
ATOM 2906 C CA . GLN A 1 367 ? -16.341 4.548 -7.110 1.00 73.06 367 GLN A CA 1
ATOM 2907 C C . GLN A 1 367 ? -17.473 3.871 -7.900 1.00 73.06 367 GLN A C 1
ATOM 2909 O O . GLN A 1 367 ? -17.177 3.212 -8.899 1.00 73.06 367 GLN A O 1
ATOM 2914 N N . PRO A 1 368 ? -18.750 4.018 -7.497 1.00 64.75 368 PRO A N 1
ATOM 2915 C CA . PRO A 1 368 ? -19.872 3.314 -8.125 1.00 64.75 368 PRO A CA 1
ATOM 2916 C C . PRO A 1 368 ? -19.933 3.445 -9.652 1.00 64.75 368 PRO A C 1
ATOM 2918 O O . PRO A 1 368 ? -20.225 2.471 -10.332 1.00 64.75 368 PRO A O 1
ATOM 2921 N N . VAL A 1 369 ? -19.570 4.612 -10.195 1.00 64.69 369 VAL A N 1
ATOM 2922 C CA . VAL A 1 369 ? -19.553 4.885 -11.645 1.00 64.69 369 VAL A CA 1
ATOM 2923 C C . VAL A 1 369 ? -18.528 4.049 -12.430 1.00 64.69 369 VAL A C 1
ATOM 2925 O O . VAL A 1 369 ? -18.659 3.890 -13.638 1.00 64.69 369 VAL A O 1
ATOM 2928 N N . LEU A 1 370 ? -17.507 3.510 -11.757 1.00 68.62 370 LEU A N 1
ATOM 2929 C CA . LEU A 1 370 ? -16.442 2.701 -12.362 1.00 68.62 370 LEU A CA 1
ATOM 2930 C C . LEU A 1 370 ? -16.656 1.193 -12.157 1.00 68.62 370 LEU A C 1
ATOM 2932 O O . LEU A 1 370 ? -15.812 0.398 -12.572 1.00 68.62 370 LEU A O 1
ATOM 2936 N N . ARG A 1 371 ? -17.738 0.785 -11.481 1.00 61.97 371 ARG A N 1
ATOM 2937 C CA . ARG A 1 371 ? -18.025 -0.629 -11.206 1.00 61.97 371 ARG A CA 1
ATOM 2938 C C . ARG A 1 371 ? -18.604 -1.306 -12.450 1.00 61.97 371 ARG A C 1
ATOM 2940 O O . ARG A 1 371 ? -19.378 -0.705 -13.187 1.00 61.97 371 ARG A O 1
ATOM 2947 N N . ASP A 1 372 ? -18.198 -2.554 -12.672 1.00 64.44 372 ASP A N 1
ATOM 2948 C CA . ASP A 1 372 ? -18.828 -3.495 -13.610 1.00 64.44 372 ASP A CA 1
ATOM 2949 C C . ASP A 1 372 ? -18.906 -3.048 -15.081 1.00 64.44 372 ASP A C 1
ATOM 2951 O O . ASP A 1 372 ? -19.808 -3.434 -15.824 1.00 64.44 372 ASP A O 1
ATOM 2955 N N . ASN A 1 373 ? -17.921 -2.271 -15.542 1.00 76.19 373 ASN A N 1
ATOM 2956 C CA . ASN A 1 373 ? -17.821 -1.866 -16.941 1.00 76.19 373 ASN A CA 1
ATOM 2957 C C . ASN A 1 373 ? -16.676 -2.600 -17.656 1.00 76.19 373 ASN A C 1
ATOM 2959 O O . ASN A 1 373 ? -15.501 -2.253 -17.517 1.00 76.19 373 ASN A O 1
ATOM 2963 N N . PHE A 1 374 ? -17.035 -3.613 -18.449 1.00 86.06 374 PHE A N 1
ATOM 2964 C CA . PHE A 1 374 ? -16.089 -4.417 -19.229 1.00 86.06 374 PHE A CA 1
ATOM 2965 C C . PHE A 1 374 ? -15.168 -3.556 -20.105 1.00 86.06 374 PHE A C 1
ATOM 2967 O O . PHE A 1 374 ? -13.950 -3.738 -20.090 1.00 86.06 374 PHE A O 1
ATOM 2974 N N . TRP A 1 375 ? -15.736 -2.590 -20.833 1.00 88.25 375 TRP A N 1
ATOM 2975 C CA . TRP A 1 375 ? -14.976 -1.742 -21.749 1.00 88.25 375 TRP A CA 1
ATOM 2976 C C . TRP A 1 375 ? -14.003 -0.824 -21.017 1.00 88.25 375 TRP A C 1
ATOM 2978 O O . TRP A 1 375 ? -12.883 -0.643 -21.492 1.00 88.25 375 TRP A O 1
ATOM 2988 N N . LEU A 1 376 ? -14.380 -0.322 -19.836 1.00 86.12 376 LEU A N 1
ATOM 2989 C CA . LEU A 1 376 ? -13.478 0.458 -18.989 1.00 86.12 376 LEU A CA 1
ATOM 2990 C C . LEU A 1 376 ? -12.263 -0.375 -18.574 1.00 86.12 376 LEU A C 1
ATOM 2992 O O . LEU A 1 376 ? -11.128 0.072 -18.708 1.00 86.12 376 LEU A O 1
ATOM 2996 N N . VAL A 1 377 ? -12.492 -1.598 -18.089 1.00 87.06 377 VAL A N 1
ATOM 2997 C CA . VAL A 1 377 ? -11.411 -2.483 -17.633 1.00 87.06 377 VAL A CA 1
ATOM 2998 C C . VAL A 1 377 ? -10.464 -2.815 -18.786 1.00 87.06 377 VAL A C 1
ATOM 3000 O O . VAL A 1 377 ? -9.248 -2.701 -18.633 1.00 87.06 377 VAL A O 1
ATOM 3003 N N . VAL A 1 378 ? -11.005 -3.173 -19.954 1.00 90.88 378 VAL A N 1
ATOM 3004 C CA . VAL A 1 378 ? -10.207 -3.459 -21.156 1.00 90.88 378 VAL A CA 1
ATOM 3005 C C . VAL A 1 378 ? -9.386 -2.238 -21.574 1.00 90.88 378 VAL A C 1
ATOM 3007 O O . VAL A 1 378 ? -8.177 -2.360 -21.775 1.00 90.88 378 VAL A O 1
ATOM 3010 N N . HIS A 1 379 ? -10.017 -1.064 -21.648 1.00 92.25 379 HIS A N 1
ATOM 3011 C CA . HIS A 1 379 ? -9.355 0.192 -21.986 1.00 92.25 379 HIS A CA 1
ATOM 3012 C C . HIS A 1 379 ? -8.180 0.491 -21.049 1.00 92.25 379 HIS A C 1
ATOM 3014 O O . HIS A 1 379 ? -7.048 0.660 -21.510 1.00 92.25 379 HIS A O 1
ATOM 3020 N N . VAL A 1 380 ? -8.435 0.509 -19.736 1.00 91.44 380 VAL A N 1
ATOM 3021 C CA . VAL A 1 380 ? -7.439 0.897 -18.730 1.00 91.44 380 VAL A CA 1
ATOM 3022 C C . VAL A 1 380 ? -6.270 -0.092 -18.705 1.00 91.44 380 VAL A C 1
ATOM 3024 O O . VAL A 1 380 ? -5.113 0.324 -18.680 1.00 91.44 380 VAL A O 1
ATOM 3027 N N . ILE A 1 381 ? -6.525 -1.402 -18.784 1.00 92.44 381 ILE A N 1
ATOM 3028 C CA . ILE A 1 381 ? -5.442 -2.397 -18.805 1.00 92.44 381 ILE A CA 1
ATOM 3029 C C . ILE A 1 381 ? -4.558 -2.214 -20.041 1.00 92.44 381 ILE A C 1
ATOM 3031 O O . ILE A 1 381 ? -3.331 -2.215 -19.916 1.00 92.44 381 ILE A O 1
ATOM 3035 N N . ILE A 1 382 ? -5.147 -2.045 -21.228 1.00 94.44 382 ILE A N 1
ATOM 3036 C CA . ILE A 1 382 ? -4.384 -1.896 -22.474 1.00 94.44 382 ILE A CA 1
ATOM 3037 C C . ILE A 1 382 ? -3.563 -0.600 -22.448 1.00 94.44 382 ILE A C 1
ATOM 3039 O O . ILE A 1 382 ? -2.361 -0.630 -22.732 1.00 94.44 382 ILE A O 1
ATOM 3043 N N . ILE A 1 383 ? -4.179 0.526 -22.071 1.00 94.25 383 ILE A N 1
ATOM 3044 C CA . ILE A 1 383 ? -3.509 1.829 -22.097 1.00 94.25 383 ILE A CA 1
ATOM 3045 C C . ILE A 1 383 ? -2.393 1.917 -21.049 1.00 94.25 383 ILE A C 1
ATOM 3047 O O . ILE A 1 383 ? -1.281 2.320 -21.388 1.00 94.25 383 ILE A O 1
ATOM 3051 N N . VAL A 1 384 ? -2.611 1.444 -19.818 1.00 93.75 384 VAL A N 1
ATOM 3052 C CA . VAL A 1 384 ? -1.573 1.451 -18.771 1.00 93.75 384 VAL A CA 1
ATOM 3053 C C . VAL A 1 384 ? -0.447 0.465 -19.111 1.00 93.75 384 VAL A C 1
ATOM 3055 O O . VAL A 1 384 ? 0.727 0.741 -18.864 1.00 93.75 384 VAL A O 1
ATOM 3058 N N . THR A 1 385 ? -0.757 -0.652 -19.777 1.00 95.06 385 THR A N 1
ATOM 3059 C CA . THR A 1 385 ? 0.272 -1.569 -20.295 1.00 95.06 385 THR A CA 1
ATOM 3060 C C . THR A 1 385 ? 1.104 -0.924 -21.412 1.00 95.06 385 THR A C 1
ATOM 3062 O O . THR A 1 385 ? 2.300 -1.192 -21.509 1.00 95.06 385 THR A O 1
ATOM 3065 N N . SER A 1 386 ? 0.542 -0.011 -22.213 1.00 97.25 386 SER A N 1
ATOM 3066 C CA . SER A 1 386 ? 1.330 0.758 -23.190 1.00 97.25 386 SER A CA 1
ATOM 3067 C C . SER A 1 386 ? 2.406 1.622 -22.517 1.00 97.25 386 SER A C 1
ATOM 3069 O O . SER A 1 386 ? 3.548 1.675 -22.985 1.00 97.25 386 SER A O 1
ATOM 3071 N N . TYR A 1 387 ? 2.081 2.218 -21.363 1.00 96.25 387 TYR A N 1
ATOM 3072 C CA . TYR A 1 387 ? 3.012 3.036 -20.585 1.00 96.25 387 TYR A CA 1
ATOM 3073 C C . TYR A 1 387 ? 4.211 2.238 -20.087 1.00 96.25 387 TYR A C 1
ATOM 3075 O O . TYR A 1 387 ? 5.308 2.779 -20.052 1.00 96.25 387 TYR A O 1
ATOM 3083 N N . ALA A 1 388 ? 4.059 0.945 -19.802 1.00 97.25 388 ALA A N 1
ATOM 3084 C CA . ALA A 1 388 ? 5.183 0.079 -19.457 1.00 97.25 388 ALA A CA 1
ATOM 3085 C C . ALA A 1 388 ? 6.215 -0.053 -20.595 1.00 97.25 388 ALA A C 1
ATOM 3087 O O . ALA A 1 388 ? 7.423 -0.046 -20.356 1.00 97.25 388 ALA A O 1
ATOM 3088 N N . ALA A 1 389 ? 5.767 -0.118 -21.852 1.00 97.19 389 ALA A N 1
ATOM 3089 C CA . ALA A 1 389 ? 6.675 -0.155 -22.998 1.00 97.19 389 ALA A CA 1
ATOM 3090 C C . ALA A 1 389 ? 7.370 1.202 -23.213 1.00 97.19 389 ALA A C 1
ATOM 3092 O O . ALA A 1 389 ? 8.578 1.254 -23.458 1.00 97.19 389 ALA A O 1
ATOM 3093 N N . PHE A 1 390 ? 6.635 2.308 -23.063 1.00 98.06 390 PHE A N 1
ATOM 3094 C CA . PHE A 1 390 ? 7.220 3.651 -23.120 1.00 98.06 390 PHE A CA 1
ATOM 3095 C C . PHE A 1 390 ? 8.193 3.914 -21.971 1.00 98.06 390 PHE A C 1
ATOM 3097 O O . PHE A 1 390 ? 9.244 4.510 -22.187 1.00 98.06 390 PHE A O 1
ATOM 3104 N N . PHE A 1 391 ? 7.899 3.412 -20.775 1.00 97.75 391 PHE A N 1
ATOM 3105 C CA . PHE A 1 391 ? 8.765 3.558 -19.615 1.00 97.75 391 PHE A CA 1
ATOM 3106 C C . PHE A 1 391 ? 10.066 2.766 -19.772 1.00 97.75 391 PHE A C 1
ATOM 3108 O O . PHE A 1 391 ? 11.134 3.267 -19.429 1.00 97.75 391 PHE A O 1
ATOM 3115 N N . LEU A 1 392 ? 10.017 1.586 -20.405 1.00 97.25 392 LEU A N 1
ATOM 3116 C CA . LEU A 1 392 ? 11.227 0.871 -20.817 1.00 97.25 392 LEU A CA 1
ATOM 3117 C C . LEU A 1 392 ? 12.069 1.696 -21.801 1.00 97.25 392 LEU A C 1
ATOM 3119 O O . LEU A 1 392 ? 13.288 1.778 -21.657 1.00 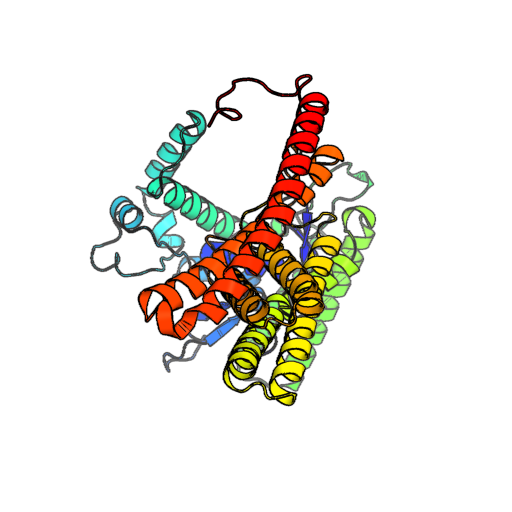97.25 392 LEU A O 1
ATOM 3123 N N . ALA A 1 393 ? 11.428 2.296 -22.809 1.00 97.50 393 ALA A N 1
ATOM 3124 C CA . ALA A 1 393 ? 12.105 3.150 -23.784 1.00 97.50 393 ALA A CA 1
ATOM 3125 C C . ALA A 1 393 ? 12.755 4.371 -23.114 1.00 97.50 393 ALA A C 1
ATOM 3127 O O . ALA A 1 393 ? 13.906 4.681 -23.413 1.00 97.50 393 ALA A O 1
ATOM 3128 N N . PHE A 1 394 ? 12.047 5.006 -22.178 1.00 97.44 394 PHE A N 1
ATOM 3129 C CA . PHE A 1 394 ? 12.540 6.108 -21.357 1.00 97.44 394 PHE A CA 1
ATOM 3130 C C . PHE A 1 394 ? 13.771 5.696 -20.536 1.00 97.44 394 PHE A C 1
ATOM 3132 O O . PHE A 1 394 ? 14.833 6.293 -20.690 1.00 97.44 394 PHE A O 1
ATOM 3139 N N . ALA A 1 395 ? 13.676 4.607 -19.765 1.00 96.62 395 ALA A N 1
ATOM 3140 C CA . ALA A 1 395 ? 14.769 4.136 -18.914 1.00 96.62 395 ALA A CA 1
ATOM 3141 C C . ALA A 1 395 ? 16.031 3.773 -19.716 1.00 96.62 395 ALA A C 1
ATOM 3143 O O . ALA A 1 395 ? 17.151 4.066 -19.299 1.00 96.62 395 ALA A O 1
ATOM 3144 N N . ILE A 1 396 ? 15.871 3.146 -20.888 1.00 95.75 396 ILE A N 1
ATOM 3145 C CA . ILE A 1 396 ? 17.000 2.890 -21.790 1.00 95.75 396 ILE A CA 1
ATOM 3146 C C . ILE A 1 396 ? 17.534 4.215 -22.342 1.00 95.75 396 ILE A C 1
ATOM 3148 O O . ILE A 1 396 ? 18.745 4.405 -22.360 1.00 95.75 396 ILE A O 1
ATOM 3152 N N . GLY A 1 397 ? 16.657 5.126 -22.768 1.00 96.44 397 GLY A N 1
ATOM 3153 C CA . GLY A 1 397 ? 17.012 6.449 -23.283 1.00 96.44 397 GLY A CA 1
ATOM 3154 C C . GLY A 1 397 ? 17.940 7.216 -22.348 1.00 96.44 397 GLY A C 1
ATOM 3155 O O . GLY A 1 397 ? 19.001 7.656 -22.788 1.00 96.44 397 GLY A O 1
ATOM 3156 N N . ASP A 1 398 ? 17.613 7.274 -21.059 1.00 95.06 398 ASP A N 1
ATOM 3157 C CA . ASP A 1 398 ? 18.441 7.935 -20.045 1.00 95.06 398 ASP A CA 1
ATOM 3158 C C . ASP A 1 398 ? 19.832 7.296 -19.916 1.00 95.06 398 ASP A C 1
ATOM 3160 O O . ASP A 1 398 ? 20.851 7.992 -19.864 1.00 95.06 398 ASP A O 1
ATOM 3164 N N . ILE A 1 399 ? 19.906 5.960 -19.942 1.00 94.38 399 ILE A N 1
ATOM 3165 C CA . ILE A 1 399 ? 21.184 5.233 -19.934 1.00 94.38 399 ILE A CA 1
ATOM 3166 C C . ILE A 1 399 ? 22.007 5.577 -21.185 1.00 94.38 399 ILE A C 1
ATOM 3168 O O . ILE A 1 399 ? 23.220 5.776 -21.099 1.00 94.38 399 ILE A O 1
ATOM 3172 N N . LEU A 1 400 ? 21.377 5.655 -22.361 1.00 95.00 400 LEU A N 1
ATOM 3173 C CA . LEU A 1 400 ? 22.084 5.980 -23.602 1.00 95.00 400 LEU A CA 1
ATOM 3174 C C . LEU A 1 400 ? 22.525 7.438 -23.656 1.00 95.00 400 LEU A C 1
ATOM 3176 O O . LEU A 1 400 ? 23.614 7.695 -24.163 1.00 95.00 400 LEU A O 1
ATOM 3180 N N . LEU A 1 401 ? 21.739 8.371 -23.112 1.00 95.38 401 LEU A N 1
ATOM 3181 C CA . LEU A 1 401 ? 22.131 9.775 -22.985 1.00 95.38 401 LEU A CA 1
ATOM 3182 C C . LEU A 1 401 ? 23.402 9.914 -22.146 1.00 95.38 401 LEU A C 1
ATOM 3184 O O . LEU A 1 401 ? 24.306 10.654 -22.530 1.00 95.38 401 LEU A O 1
ATOM 3188 N N . PHE A 1 402 ? 23.528 9.142 -21.062 1.00 94.06 402 PHE A N 1
ATOM 3189 C CA . PHE A 1 402 ? 24.767 9.086 -20.287 1.00 94.06 402 PHE A CA 1
ATOM 3190 C C . PHE A 1 402 ? 25.965 8.613 -21.130 1.00 94.06 402 PHE A C 1
ATOM 3192 O O . PHE A 1 402 ? 27.032 9.230 -21.090 1.00 94.06 402 PHE A O 1
ATOM 3199 N N . TYR A 1 403 ? 25.814 7.544 -21.920 1.00 93.12 403 TYR A N 1
ATOM 3200 C CA . TYR A 1 403 ? 26.893 7.056 -22.791 1.00 93.12 403 TYR A CA 1
ATOM 3201 C C . TYR A 1 403 ? 27.236 8.032 -23.922 1.00 93.12 403 TYR A C 1
ATOM 3203 O O . TYR A 1 403 ? 28.415 8.220 -24.223 1.00 93.12 403 TYR A O 1
ATOM 3211 N N . PHE A 1 404 ? 26.224 8.671 -24.509 1.00 94.38 404 PHE A N 1
ATOM 3212 C CA . PHE A 1 404 ? 26.374 9.688 -25.545 1.00 94.38 404 PHE A CA 1
ATOM 3213 C C . PHE A 1 404 ? 27.149 10.903 -25.023 1.00 94.38 404 PHE A C 1
ATOM 3215 O O . PHE A 1 404 ? 28.142 11.301 -25.625 1.00 94.38 404 PHE A O 1
ATOM 3222 N N . ALA A 1 405 ? 26.752 11.435 -23.862 1.00 95.69 405 ALA A N 1
ATOM 3223 C CA . ALA A 1 405 ? 27.411 12.575 -23.228 1.00 95.69 405 ALA A CA 1
ATOM 3224 C C . ALA A 1 405 ? 28.852 12.267 -22.792 1.00 95.69 405 ALA A C 1
ATOM 3226 O O . ALA A 1 405 ? 29.680 13.172 -22.710 1.00 95.69 405 ALA A O 1
ATOM 3227 N N . ARG A 1 406 ? 29.160 10.997 -22.496 1.00 94.44 406 ARG A N 1
ATOM 3228 C CA . ARG A 1 406 ? 30.502 10.583 -22.083 1.00 94.44 406 ARG A CA 1
ATOM 3229 C C . ARG A 1 406 ? 31.477 10.520 -23.254 1.00 94.44 406 ARG A C 1
ATOM 3231 O O . ARG A 1 406 ? 32.565 11.068 -23.130 1.00 94.44 406 ARG A O 1
ATOM 3238 N N . ASP A 1 407 ? 31.125 9.787 -24.311 1.00 93.25 407 ASP A N 1
ATOM 3239 C CA . ASP A 1 407 ? 31.916 9.655 -25.545 1.00 93.25 407 ASP A CA 1
ATOM 3240 C C . ASP A 1 407 ? 31.120 8.851 -26.594 1.00 93.25 407 ASP A C 1
ATOM 3242 O O . ASP A 1 407 ? 31.143 7.613 -26.609 1.00 93.25 407 ASP A O 1
ATOM 3246 N N . GLU A 1 408 ? 30.406 9.545 -27.483 1.00 92.88 408 GLU A N 1
ATOM 3247 C CA . GLU A 1 408 ? 29.595 8.914 -28.532 1.00 92.88 408 GLU A CA 1
ATOM 3248 C C . GLU A 1 408 ? 30.410 7.953 -29.414 1.00 92.88 408 GLU A C 1
ATOM 3250 O O . GLU A 1 408 ? 29.956 6.847 -29.727 1.00 92.88 408 GLU A O 1
ATOM 3255 N N . HIS A 1 409 ? 31.627 8.340 -29.806 1.00 93.50 409 HIS A N 1
ATOM 3256 C CA . HIS A 1 409 ? 32.444 7.542 -30.716 1.00 93.50 409 HIS A CA 1
ATOM 3257 C C . HIS A 1 409 ? 32.887 6.235 -30.065 1.00 93.50 409 HIS A C 1
ATOM 3259 O O . HIS A 1 409 ? 32.790 5.170 -30.685 1.00 93.50 409 HIS A O 1
ATOM 3265 N N . LYS A 1 410 ? 33.309 6.294 -28.799 1.00 93.44 410 LYS A N 1
ATOM 3266 C CA . LYS A 1 410 ? 33.708 5.114 -28.029 1.00 93.44 410 LYS A CA 1
ATOM 3267 C C . LYS A 1 410 ? 32.540 4.168 -27.755 1.00 93.44 410 LYS A C 1
ATOM 3269 O O . LYS A 1 410 ? 32.726 2.952 -27.788 1.00 93.44 410 LYS A O 1
ATOM 3274 N N . PHE A 1 411 ? 31.341 4.695 -27.498 1.00 93.31 411 PHE A N 1
ATOM 3275 C CA . PHE A 1 411 ? 30.162 3.899 -27.132 1.00 93.31 411 PHE A CA 1
ATOM 3276 C C . PHE A 1 411 ? 29.171 3.668 -28.282 1.00 93.31 411 PHE A C 1
ATOM 3278 O O . PHE A 1 411 ? 28.065 3.178 -28.054 1.00 93.31 411 PHE A O 1
ATOM 3285 N N . LYS A 1 412 ? 29.568 3.926 -29.533 1.00 93.38 412 LYS A N 1
ATOM 3286 C CA . LYS A 1 412 ? 28.709 3.824 -30.725 1.00 93.38 412 LYS A CA 1
ATOM 3287 C C . LYS A 1 412 ? 27.895 2.527 -30.814 1.00 93.38 412 LYS A C 1
ATOM 3289 O O . LYS A 1 412 ? 26.716 2.566 -31.157 1.00 93.38 412 LYS A O 1
ATOM 3294 N N . ASN A 1 413 ? 28.500 1.376 -30.509 1.00 90.62 413 ASN A N 1
ATOM 3295 C CA . ASN A 1 413 ? 27.807 0.082 -30.579 1.00 90.62 413 ASN A CA 1
ATOM 3296 C C . ASN A 1 413 ? 26.742 -0.066 -29.483 1.00 90.62 413 ASN A C 1
ATOM 3298 O O . ASN A 1 413 ? 25.626 -0.483 -29.777 1.00 90.62 413 ASN A O 1
ATOM 3302 N N . VAL A 1 414 ? 27.060 0.352 -28.255 1.00 91.50 414 VAL A N 1
ATOM 3303 C CA . VAL A 1 414 ? 26.130 0.375 -27.113 1.00 91.50 414 VAL A CA 1
ATOM 3304 C C . VAL A 1 414 ? 24.930 1.264 -27.430 1.00 91.50 414 VAL A C 1
ATOM 3306 O O . VAL A 1 414 ? 23.785 0.842 -27.276 1.00 91.50 414 VAL A O 1
ATOM 3309 N N . ILE A 1 415 ? 25.195 2.466 -27.953 1.00 93.38 415 ILE A N 1
ATOM 3310 C CA . ILE A 1 415 ? 24.167 3.424 -28.372 1.00 93.38 415 ILE A CA 1
ATOM 3311 C C . ILE A 1 415 ? 23.298 2.814 -29.473 1.00 93.38 415 ILE A C 1
ATOM 3313 O O . ILE A 1 415 ? 22.075 2.793 -29.352 1.00 93.38 415 ILE A O 1
ATOM 3317 N N . LYS A 1 416 ? 23.905 2.241 -30.518 1.00 92.50 416 LYS A N 1
ATOM 3318 C CA . LYS A 1 416 ? 23.171 1.618 -31.626 1.00 92.50 416 LYS A CA 1
ATOM 3319 C C . LYS A 1 416 ? 22.258 0.488 -31.150 1.00 92.50 416 LYS A C 1
ATOM 3321 O O . LYS A 1 416 ? 21.104 0.425 -31.575 1.00 92.50 416 LYS A O 1
ATOM 3326 N N . GLU A 1 417 ? 22.749 -0.411 -30.301 1.00 89.50 417 GLU A N 1
ATOM 3327 C CA . GLU A 1 417 ? 21.950 -1.521 -29.774 1.00 89.50 417 GLU A CA 1
ATOM 3328 C C . GLU A 1 417 ? 20.832 -1.040 -28.845 1.00 89.50 417 GLU A C 1
ATOM 3330 O O . GLU A 1 417 ? 19.705 -1.535 -28.930 1.00 89.50 417 GLU A O 1
ATOM 3335 N N . GLY A 1 418 ? 21.113 -0.047 -28.000 1.00 92.19 418 GLY A N 1
ATOM 3336 C CA . GLY A 1 418 ? 20.118 0.575 -27.135 1.00 92.19 418 GLY A CA 1
ATOM 3337 C C . GLY A 1 418 ? 19.005 1.270 -27.919 1.00 92.19 418 GLY A C 1
ATOM 3338 O O . GLY A 1 418 ? 17.832 1.058 -27.621 1.00 92.19 418 GLY A O 1
ATOM 3339 N N . VAL A 1 419 ? 19.346 2.023 -28.971 1.00 94.31 419 VAL A N 1
ATOM 3340 C CA . VAL A 1 419 ? 18.371 2.684 -29.858 1.00 94.31 419 VAL A CA 1
ATOM 3341 C C . VAL A 1 419 ? 17.449 1.662 -30.524 1.00 94.31 419 VAL A C 1
ATOM 3343 O O . VAL A 1 419 ? 16.252 1.906 -30.658 1.00 94.31 419 VAL A O 1
ATOM 3346 N N . HIS A 1 420 ? 17.958 0.480 -30.887 1.00 91.94 420 HIS A N 1
ATOM 3347 C CA . HIS A 1 420 ? 17.095 -0.599 -31.376 1.00 91.94 420 HIS A CA 1
ATOM 3348 C C . HIS A 1 420 ? 16.134 -1.100 -30.293 1.00 91.94 420 HIS A C 1
ATOM 3350 O O . HIS A 1 420 ? 14.977 -1.376 -30.605 1.00 91.94 420 HIS A O 1
ATOM 3356 N N . GLY A 1 421 ? 16.596 -1.219 -29.044 1.00 92.50 421 GLY A N 1
ATOM 3357 C CA . GLY A 1 421 ? 15.745 -1.543 -27.898 1.00 92.50 421 GLY A CA 1
ATOM 3358 C C . GLY A 1 421 ? 14.617 -0.528 -27.730 1.00 92.50 421 GLY A C 1
ATOM 3359 O O . GLY A 1 421 ? 13.452 -0.916 -27.732 1.00 92.50 421 GLY A O 1
ATOM 3360 N N . ILE A 1 422 ? 14.959 0.764 -27.710 1.00 95.56 422 ILE A N 1
ATOM 3361 C CA . ILE A 1 422 ? 14.004 1.881 -27.669 1.00 95.56 422 ILE A CA 1
ATOM 3362 C C . ILE A 1 422 ? 12.994 1.764 -28.809 1.00 95.56 422 ILE A C 1
ATOM 3364 O O . ILE A 1 422 ? 11.795 1.744 -28.558 1.00 95.56 422 ILE A O 1
ATOM 3368 N N . TYR A 1 423 ? 13.456 1.613 -30.052 1.00 95.44 423 TYR A N 1
ATOM 3369 C CA . TYR A 1 423 ? 12.576 1.519 -31.216 1.00 95.44 423 TYR A CA 1
ATOM 3370 C C . TYR A 1 423 ? 11.572 0.363 -31.100 1.00 95.44 423 TYR A C 1
ATOM 3372 O O . TYR A 1 423 ? 10.391 0.540 -31.390 1.00 95.44 423 TYR A O 1
ATOM 3380 N N . ARG A 1 424 ? 12.006 -0.817 -30.633 1.00 94.38 424 ARG A N 1
ATOM 3381 C CA . ARG A 1 424 ? 11.105 -1.966 -30.430 1.00 94.38 424 ARG A CA 1
ATOM 3382 C C . ARG A 1 424 ? 10.112 -1.737 -29.298 1.00 94.38 424 ARG A C 1
ATOM 3384 O O . ARG A 1 424 ? 8.940 -2.059 -29.470 1.00 94.38 424 ARG A O 1
ATOM 3391 N N . SER A 1 425 ? 10.551 -1.149 -28.191 1.00 95.12 425 SER A N 1
ATOM 3392 C CA . SER A 1 425 ? 9.663 -0.771 -27.092 1.00 95.12 425 SER A CA 1
ATOM 3393 C C . SER A 1 425 ? 8.617 0.254 -27.543 1.00 95.12 425 SER A C 1
ATOM 3395 O O . SER A 1 425 ? 7.435 0.077 -27.265 1.00 95.12 425 SER A O 1
ATOM 3397 N N . LEU A 1 426 ? 9.012 1.265 -28.325 1.00 97.06 426 LEU A N 1
ATOM 3398 C CA . LEU A 1 426 ? 8.091 2.254 -28.892 1.00 97.06 426 LEU A CA 1
ATOM 3399 C C . LEU A 1 426 ? 7.072 1.621 -29.845 1.00 97.06 426 LEU A C 1
ATOM 3401 O O . LEU A 1 426 ? 5.901 1.971 -29.777 1.00 97.06 426 LEU A O 1
ATOM 3405 N N . GLN A 1 427 ? 7.476 0.673 -30.698 1.00 96.31 427 GLN A N 1
ATOM 3406 C CA . GLN A 1 427 ? 6.533 -0.039 -31.572 1.00 96.31 427 GLN A CA 1
ATOM 3407 C C . GLN A 1 427 ? 5.438 -0.750 -30.766 1.00 96.31 427 GLN A C 1
ATOM 3409 O O . GLN A 1 427 ? 4.261 -0.627 -31.096 1.00 96.31 427 GLN A O 1
ATOM 3414 N N . ILE A 1 428 ? 5.819 -1.459 -29.699 1.00 95.25 428 ILE A N 1
ATOM 3415 C CA . ILE A 1 428 ? 4.867 -2.140 -28.810 1.00 95.25 428 ILE A CA 1
ATOM 3416 C C . ILE A 1 428 ? 3.964 -1.111 -28.119 1.00 95.25 428 ILE A C 1
ATOM 3418 O O . ILE A 1 428 ? 2.742 -1.246 -28.154 1.00 95.25 428 ILE A O 1
ATOM 3422 N N . GLY A 1 429 ? 4.560 -0.065 -27.537 1.00 96.81 429 GLY A N 1
ATOM 3423 C CA . GLY A 1 429 ? 3.838 0.991 -26.830 1.00 96.81 429 GLY A CA 1
ATOM 3424 C C . GLY A 1 429 ? 2.823 1.706 -27.717 1.00 96.81 429 GLY A C 1
ATOM 3425 O O . GLY A 1 429 ? 1.671 1.830 -27.329 1.00 96.81 429 GLY A O 1
ATOM 3426 N N . VAL A 1 430 ? 3.201 2.112 -28.931 1.00 97.81 430 VAL A N 1
ATOM 3427 C CA . VAL A 1 430 ? 2.308 2.823 -29.863 1.00 97.81 430 VAL A CA 1
ATOM 3428 C C . VAL A 1 430 ? 1.135 1.949 -30.301 1.00 97.81 430 VAL A C 1
ATOM 3430 O O . VAL A 1 430 ? 0.007 2.434 -30.342 1.00 97.81 430 VAL A O 1
ATOM 3433 N N . VAL A 1 431 ? 1.367 0.663 -30.590 1.00 97.44 431 VAL A N 1
ATOM 3434 C CA . VAL A 1 431 ? 0.281 -0.259 -30.965 1.00 97.44 431 VAL A CA 1
ATOM 3435 C C . VAL A 1 431 ? -0.702 -0.436 -29.808 1.00 97.44 431 VAL A C 1
ATOM 3437 O O . VAL A 1 431 ? -1.908 -0.313 -30.009 1.00 97.44 431 VAL A O 1
ATOM 3440 N N . LEU A 1 432 ? -0.204 -0.674 -28.591 1.00 97.44 432 LEU A N 1
ATOM 3441 C CA . LEU A 1 432 ? -1.057 -0.808 -27.409 1.00 97.44 432 LEU A CA 1
ATOM 3442 C C . LEU A 1 432 ? -1.778 0.500 -27.075 1.00 97.44 432 LEU A C 1
ATOM 3444 O O . LEU A 1 432 ? -2.960 0.470 -26.761 1.00 97.44 432 LEU A O 1
ATOM 3448 N N . LEU A 1 433 ? -1.108 1.646 -27.195 1.00 97.44 433 LEU A N 1
ATOM 3449 C CA . LEU A 1 433 ? -1.710 2.957 -26.969 1.00 97.44 433 LEU A CA 1
ATOM 3450 C C . LEU A 1 433 ? -2.857 3.212 -27.948 1.00 97.44 433 LEU A C 1
ATOM 3452 O O . LEU A 1 433 ? -3.933 3.619 -27.524 1.00 97.44 433 LEU A O 1
ATOM 3456 N N . ALA A 1 434 ? -2.660 2.924 -29.238 1.00 97.00 434 ALA A N 1
ATOM 3457 C CA . ALA A 1 434 ? -3.705 3.062 -30.248 1.00 97.00 434 ALA A CA 1
ATOM 3458 C C . ALA A 1 434 ? -4.919 2.170 -29.936 1.00 97.00 434 ALA A C 1
ATOM 3460 O O . ALA A 1 434 ? -6.053 2.645 -29.959 1.00 97.00 434 ALA A O 1
ATOM 3461 N N . LEU A 1 435 ? -4.691 0.902 -29.576 1.00 96.81 435 LEU A N 1
ATOM 3462 C CA . LEU A 1 435 ? -5.757 -0.012 -29.143 1.00 96.81 435 LEU A CA 1
ATOM 3463 C C . LEU A 1 435 ? -6.460 0.481 -27.867 1.00 96.81 435 LEU A C 1
ATOM 3465 O O . LEU A 1 435 ? -7.683 0.387 -27.756 1.00 96.81 435 LEU A O 1
ATOM 3469 N N . GLY A 1 436 ? -5.699 1.041 -26.926 1.00 94.94 436 GLY A N 1
ATOM 3470 C CA . GLY A 1 436 ? -6.211 1.676 -25.716 1.00 94.94 436 GLY A CA 1
ATOM 3471 C C . GLY A 1 436 ? -7.136 2.841 -26.052 1.00 94.94 436 GLY A C 1
ATOM 3472 O O . GLY A 1 436 ? -8.273 2.862 -25.603 1.00 94.94 436 GLY A O 1
ATOM 3473 N N . ILE A 1 437 ? -6.713 3.769 -26.909 1.00 93.56 437 ILE A N 1
ATOM 3474 C CA . ILE A 1 437 ? -7.535 4.915 -27.329 1.00 93.56 437 ILE A CA 1
ATOM 3475 C C . ILE A 1 437 ? -8.833 4.446 -28.008 1.00 93.56 437 ILE A C 1
ATOM 3477 O O . ILE A 1 437 ? -9.908 4.929 -27.662 1.00 93.56 437 ILE A O 1
ATOM 3481 N N . ILE A 1 438 ? -8.760 3.462 -28.913 1.00 94.06 438 ILE A N 1
ATOM 3482 C CA . ILE A 1 438 ? -9.945 2.914 -29.599 1.00 94.06 438 ILE A CA 1
ATOM 3483 C C . ILE A 1 438 ? -10.930 2.304 -28.592 1.00 94.06 438 ILE A C 1
ATOM 3485 O O . ILE A 1 438 ? -12.117 2.617 -28.616 1.00 94.06 438 ILE A O 1
ATOM 3489 N N . THR A 1 439 ? -10.444 1.454 -27.684 1.00 94.19 439 THR A N 1
ATOM 3490 C CA . THR A 1 439 ? -11.287 0.825 -26.649 1.00 94.19 439 THR A CA 1
ATOM 3491 C C . THR A 1 439 ? -11.849 1.838 -25.651 1.00 94.19 439 THR A C 1
ATOM 3493 O O . THR A 1 439 ? -12.963 1.651 -25.169 1.00 94.19 439 THR A O 1
ATOM 3496 N N . GLY A 1 440 ? -11.140 2.944 -25.405 1.00 91.00 440 GLY A N 1
ATOM 3497 C CA . GLY A 1 440 ? -11.633 4.072 -24.611 1.00 91.00 440 GLY A CA 1
ATOM 3498 C C . GLY A 1 440 ? -12.792 4.803 -25.283 1.00 91.00 440 GLY A C 1
ATOM 3499 O O . GLY A 1 440 ? -13.790 5.089 -24.631 1.00 91.00 440 GLY A O 1
ATOM 3500 N N . GLY A 1 441 ? -12.716 5.018 -26.600 1.00 90.25 441 GLY A N 1
ATOM 3501 C CA . GLY A 1 441 ? -13.829 5.576 -27.375 1.00 90.25 441 GLY A CA 1
ATOM 3502 C C . GLY A 1 441 ? -15.074 4.681 -27.359 1.00 90.25 441 GLY A C 1
ATOM 3503 O O . GLY A 1 441 ? -16.185 5.182 -27.208 1.00 90.25 441 GLY A O 1
ATOM 3504 N N . ILE A 1 442 ? -14.898 3.354 -27.441 1.00 91.12 442 ILE A N 1
ATOM 3505 C CA . ILE A 1 442 ? -16.006 2.385 -27.313 1.00 91.12 442 ILE A CA 1
ATOM 3506 C C . ILE A 1 442 ? -16.633 2.462 -25.917 1.00 91.12 442 ILE A C 1
ATOM 3508 O O . ILE A 1 442 ? -17.855 2.464 -25.779 1.00 91.12 442 ILE A O 1
ATOM 3512 N N . TRP A 1 443 ? -15.803 2.541 -24.876 1.00 90.00 443 TRP A N 1
ATOM 3513 C CA . TRP A 1 443 ? -16.278 2.716 -23.508 1.00 90.00 443 TRP A CA 1
ATOM 3514 C C . TRP A 1 443 ? -17.086 4.011 -23.332 1.00 90.00 443 TRP A C 1
ATOM 3516 O O . TRP A 1 443 ? -18.148 3.978 -22.704 1.00 90.00 443 TRP A O 1
ATOM 3526 N N . ALA A 1 444 ? -16.601 5.126 -23.884 1.00 86.50 444 ALA A N 1
ATOM 3527 C CA . ALA A 1 444 ? -17.272 6.421 -23.818 1.00 86.50 444 ALA A CA 1
ATOM 3528 C C . ALA A 1 444 ? -18.630 6.381 -24.532 1.00 86.50 444 ALA A C 1
ATOM 3530 O O . ALA A 1 444 ? -19.633 6.799 -23.958 1.00 86.50 444 ALA A O 1
ATOM 3531 N N . ASP A 1 445 ? -18.696 5.781 -25.725 1.00 89.00 445 ASP A N 1
ATOM 3532 C CA . ASP A 1 445 ? -19.954 5.603 -26.456 1.00 89.00 445 ASP A CA 1
ATOM 3533 C C . ASP A 1 445 ? -20.960 4.763 -25.660 1.00 89.00 445 ASP A C 1
ATOM 3535 O O . ASP A 1 445 ? -22.104 5.170 -25.465 1.00 89.00 445 ASP A O 1
ATOM 3539 N N . TYR A 1 446 ? -20.503 3.647 -25.086 1.00 86.19 446 TYR A N 1
ATOM 3540 C CA . TYR A 1 446 ? -21.335 2.779 -24.255 1.00 86.19 446 TYR A CA 1
ATOM 3541 C C . TYR A 1 446 ? -21.843 3.470 -22.979 1.00 86.19 446 TYR A C 1
ATOM 3543 O O . TYR A 1 446 ? -22.967 3.227 -22.545 1.00 86.19 446 TYR A O 1
ATOM 3551 N N . SER A 1 447 ? -21.018 4.313 -22.357 1.00 82.81 447 SER A N 1
ATOM 3552 C CA . SER A 1 447 ? -21.309 4.886 -21.035 1.00 82.81 447 SER A CA 1
ATOM 3553 C C . SER A 1 447 ? -22.023 6.235 -21.106 1.00 82.81 447 SER A C 1
ATOM 3555 O O . SER A 1 447 ? -22.824 6.555 -20.230 1.00 82.81 447 SER A O 1
ATOM 3557 N N . TRP A 1 448 ? -21.723 7.040 -22.125 1.00 82.75 448 TRP A N 1
ATOM 3558 C CA . TRP A 1 448 ? -22.188 8.423 -22.269 1.00 82.75 448 TRP A CA 1
ATOM 3559 C C . TRP A 1 448 ? -23.012 8.657 -23.541 1.00 82.75 448 TRP A C 1
ATOM 3561 O O . TRP A 1 448 ? -23.501 9.766 -23.749 1.00 82.75 448 TRP A O 1
ATOM 3571 N N . GLY A 1 449 ? -23.179 7.641 -24.396 1.00 85.31 449 GLY A N 1
ATOM 3572 C CA . GLY A 1 449 ? -23.911 7.745 -25.664 1.00 85.31 449 GLY A CA 1
ATOM 3573 C C . GLY A 1 449 ? -23.169 8.526 -26.753 1.00 85.31 449 GLY A C 1
ATOM 3574 O O . GLY A 1 449 ? -23.785 8.932 -27.738 1.00 85.31 449 GLY A O 1
ATOM 3575 N N . ARG A 1 450 ? -21.873 8.801 -26.552 1.00 86.12 450 ARG A N 1
ATOM 3576 C CA . ARG A 1 450 ? -20.985 9.456 -27.520 1.00 86.12 450 ARG A CA 1
ATOM 3577 C C . ARG A 1 450 ? -19.539 9.020 -27.306 1.00 86.12 450 ARG A C 1
ATOM 3579 O O . ARG A 1 450 ? -19.077 8.952 -26.173 1.00 86.12 450 ARG A O 1
ATOM 3586 N N . PHE A 1 451 ? -18.800 8.810 -28.391 1.00 83.69 451 PHE A N 1
ATOM 3587 C CA . PHE A 1 451 ? -17.391 8.402 -28.324 1.00 83.69 451 PHE A CA 1
ATOM 3588 C C . PHE A 1 451 ? -16.427 9.518 -27.867 1.00 83.69 451 PHE A C 1
ATOM 3590 O O . PHE A 1 451 ? -15.307 9.216 -27.462 1.00 83.69 451 PHE A O 1
ATOM 3597 N N . TRP A 1 452 ? -16.833 10.790 -27.980 1.00 82.25 452 TRP A N 1
ATOM 3598 C CA . TRP A 1 452 ? -16.079 11.983 -27.565 1.00 82.25 452 TRP A CA 1
ATOM 3599 C C . TRP A 1 452 ? -17.015 13.190 -27.441 1.00 82.25 452 TRP A C 1
ATOM 3601 O O . TRP A 1 452 ? -18.017 13.289 -28.152 1.00 82.25 452 TRP A O 1
ATOM 3611 N N . GLY A 1 453 ? -16.687 14.140 -26.583 1.00 69.44 453 GLY A N 1
ATOM 3612 C CA . GLY A 1 453 ? -17.363 15.413 -26.423 1.00 69.44 453 GLY A CA 1
ATOM 3613 C C . GLY A 1 453 ? -16.417 16.411 -25.794 1.00 69.44 453 GLY A C 1
ATOM 3614 O O . GLY A 1 453 ? -15.621 16.102 -24.927 1.00 69.44 453 GLY A O 1
ATOM 3615 N N . TRP A 1 454 ? -16.472 17.638 -26.284 1.00 76.56 454 TRP A N 1
ATOM 3616 C CA . TRP A 1 454 ? -15.488 18.673 -25.991 1.00 76.56 454 TRP A CA 1
ATOM 3617 C C . TRP A 1 454 ? -15.639 19.286 -24.589 1.00 76.56 454 TRP A C 1
ATOM 3619 O O . TRP A 1 454 ? -15.552 20.502 -24.433 1.00 76.56 454 TRP A O 1
ATOM 3629 N N . ASP A 1 455 ? -15.954 18.479 -23.579 1.00 73.50 455 ASP A N 1
ATOM 3630 C CA . ASP A 1 455 ? -16.026 18.949 -22.207 1.00 73.50 455 ASP A CA 1
ATOM 3631 C C . ASP A 1 455 ? -14.622 19.062 -21.587 1.00 73.50 455 ASP A C 1
ATOM 3633 O O . ASP A 1 455 ? -13.675 18.426 -22.059 1.00 73.50 455 ASP A O 1
ATOM 3637 N N . PRO A 1 456 ? -14.454 19.875 -20.529 1.00 64.50 456 PRO A N 1
ATOM 3638 C CA . PRO A 1 456 ? -13.141 20.117 -19.934 1.00 64.50 456 PRO A CA 1
ATOM 3639 C C . PRO A 1 456 ? -12.426 18.857 -19.425 1.00 64.50 456 PRO A C 1
ATOM 3641 O O . PRO A 1 456 ? -11.218 18.904 -19.205 1.00 64.50 456 PRO A O 1
ATOM 3644 N N . LYS A 1 457 ? -13.146 17.743 -19.212 1.00 59.50 457 LYS A N 1
ATOM 3645 C CA . LYS A 1 457 ? -12.540 16.456 -18.854 1.00 59.50 457 LYS A CA 1
ATOM 3646 C C . LYS A 1 457 ? -12.081 15.658 -20.061 1.00 59.50 457 LYS A C 1
ATOM 3648 O O . LYS A 1 457 ? -11.526 14.601 -19.848 1.00 59.50 457 LYS A O 1
ATOM 3653 N N . GLU A 1 458 ? -12.320 16.080 -21.289 1.00 64.31 458 GLU A N 1
ATOM 3654 C CA . GLU A 1 458 ? -11.864 15.358 -22.479 1.00 64.31 458 GLU A CA 1
ATOM 3655 C C . GLU A 1 458 ? -10.832 16.186 -23.265 1.00 64.31 458 GLU A C 1
ATOM 3657 O O . GLU A 1 458 ? -9.949 15.632 -23.905 1.00 64.31 458 GLU A O 1
ATOM 3662 N N . THR A 1 459 ? -10.857 17.518 -23.173 1.00 57.38 459 THR A N 1
ATOM 3663 C CA . THR A 1 459 ? -10.035 18.415 -24.012 1.00 57.38 459 THR A CA 1
ATOM 3664 C C . THR A 1 459 ? -8.842 19.054 -23.295 1.00 57.38 459 THR A C 1
ATOM 3666 O O . THR A 1 459 ? -8.420 20.135 -23.709 1.00 57.38 459 THR A O 1
ATOM 3669 N N . TRP A 1 460 ? -8.374 18.459 -22.193 1.00 43.94 460 TRP A N 1
ATOM 3670 C CA . TRP A 1 460 ? -7.368 19.051 -21.295 1.00 43.94 460 TRP A CA 1
ATOM 3671 C C . TRP A 1 460 ? -6.073 19.508 -21.980 1.00 43.94 460 TRP A C 1
ATOM 3673 O O . TRP A 1 460 ? -5.580 18.817 -22.905 1.00 43.94 460 TRP A O 1
#

pLDDT: mean 89.4, std 10.68, range [26.39, 98.62]